Protei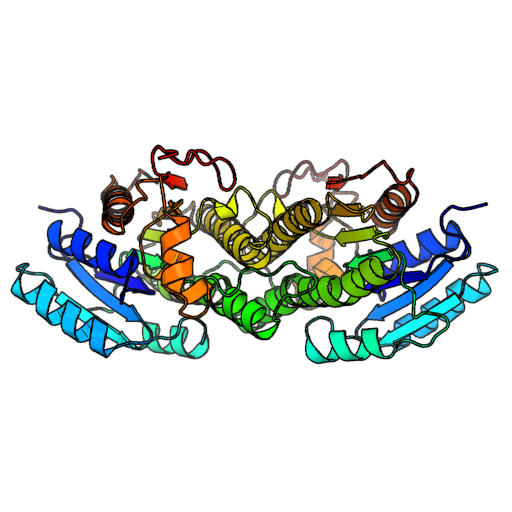n AF-0000000074145881 (afdb_homodimer)

InterPro domains:
  IPR002347 Short-chain dehydrogenase/reductase SDR [PF00106] (7-199)
  IPR002347 Short-chain dehydrogenase/reductase SDR [PR00080] (85-96)
  IPR002347 Short-chain dehydrogenase/reductase SDR [PR00080] (140-148)
  IPR002347 Short-chain dehydrogenase/reductase SDR [PR00080] (160-179)
  IPR002347 Short-chain dehydrogenase/reductase SDR [PR00081] (8-25)
  IPR002347 Short-chain dehydrogenase/reductase SDR [PR00081] (85-96)
  IPR002347 Short-chain dehydrogenase/reductase SDR [PR00081] (134-150)
  IPR002347 Short-chain dehydrogenase/reductase SDR [PR00081] (160-179)
  IPR002347 Short-chain dehydrogenase/reductase SDR [PR00081] (181-198)
  IPR020904 Short-chain dehydrogenase/reductase, conserved site [PS00061] (147-175)
  IPR036291 NAD(P)-binding domain superfamily [SSF51735] (1-237)

Nearest PDB structures (foldseek):
  3rku-assembly1_D  TM=9.886E-01  e=9.525E-34  Saccharomyces cerevisiae
  6ixj-assembly3_G-3  TM=9.482E-01  e=1.830E-26  Klebsiella oxytoca
  5h5x-assembly2_E  TM=9.029E-01  e=6.943E-19  Streptomyces coelicolor A3(2)
  5h5x-assembly3_J  TM=8.872E-01  e=5.693E-18  Streptomyces coelicolor A3(2)
  5h5x-assembly2_H  TM=8.860E-01  e=6.854E-18  Streptomyces coelicolor A3(2)

Radius of gyration: 24.15 Å; Cα contacts (8 Å, |Δi|>4): 1151; chains: 2; bounding box: 69×77×50 Å

Foldseek 3Di:
DFPQELAQEEFEPLLWFLNVLLVQVSLVRYLHEYEYEEQPQVSQVVSQVVSCVVHPNHHYHGDYDQLLPLVRLQVVLVPDDPSRNQHAEYEYDWAAAAWQDAPVPDDVVRLVVRQSRLAVSLVSNCVNNQVSCVVVQQHHEYEYEAALLLVPPDHSCVSNSVSRVNSLVVQVVVCVVSVVGLYAGAYEHEYFEPICRQCVRHPNPVVVSVVVCAQHDWHGSNVRSVVVSVQRRDPSVDHNHYDYDTGPQDDGNPRGDGDDD/DFPQELAQEEFEPLLWFLNVLLVQVSLVRYLHEYEYEEQPQVSVVVSQVVSCVVHPNHHYHGDYDQLLPLVRLQVVLVPDDPSRNQHAEYEYDWAAAAWQDAPVPDDVVRLVVRQSRLAVSLVSNCVNNQVSCVVVQQHHEYEYEAALLLVPPDHSCVSNSVSRVNSLVVQVVVCVVSVVGLYAGAYEHEYFEPICRQCVRHPNPVVVSVVVCAQHDWHGSNNRSVVVSVQRRDPSVDHNHYDYDTGPQDDGNPRGHGDDD

Secondary structure (DSSP, 8-state):
--TTTT-EEEEESTTSHHHHHHHHHHHHH---EEEEEES-HHHHHHHHHHHHHHSTT-EEEEEE--TT-HHHHHHHHHT--HHHHS--EEEE----------GGG--HHHHHHHHIIIIIIHHHHHHHHHHHHHHTTSEEEEEEE--GGGTS--TT-HHHHHHHHHHHHHHHHHHHHTTTSEEEEEEEEE-SB-STHHHHHTTT-HHHHHHTTTTS--B-HHHHHHHHHHHHTS-TT----EEEE--TTBSSSS-B-----/--TTTT-EEEEESTTSHHHHHHHHHHHHH---EEEEEES-HHHHHHHHHHHHHHSTT-EEEEEE--TT-HHHHHHHHHT--HHHHS--EEEE----------GGG--HHHHHHHHIIIIIIHHHHHHHHHHHHHHTTSEEEEEEE--GGGTS--TT-HHHHHHHHHHHHHHHHHHHHTTTSEEEEEEEEE-SB-STHHHHHTTT-HHHHHHTTTTS--B-HHHHHHHHHHHHTS-TT----EEEE--TTBSSSS-B-----

Structure (mmCIF, N/CA/C/O backbone):
data_AF-0000000074145881-model_v1
#
loop_
_entity.id
_entity.type
_entity.pdbx_description
1 polymer 'NADP-dependent L-serine/L-allo-threonine dehydrogenase ydfG'
#
loop_
_atom_site.group_PDB
_atom_site.id
_atom_site.type_symbol
_atom_site.label_atom_id
_atom_site.label_alt_id
_atom_site.label_comp_id
_atom_site.label_asym_id
_atom_site.label_entity_id
_atom_site.label_seq_id
_atom_site.pdbx_PDB_ins_code
_atom_site.Cartn_x
_atom_site.Cartn_y
_atom_site.Cartn_z
_atom_site.occupancy
_atom_site.B_iso_or_equiv
_atom_site.auth_seq_id
_atom_site.auth_comp_id
_atom_site.auth_asym_id
_atom_site.auth_atom_id
_atom_site.pdbx_PDB_model_num
ATOM 1 N N . MET A 1 1 ? 3.705 -31.281 -25.906 1 79.75 1 MET A N 1
ATOM 2 C CA . MET A 1 1 ? 4.082 -31.188 -24.5 1 79.75 1 MET A CA 1
ATOM 3 C C . MET A 1 1 ? 3.846 -29.781 -23.969 1 79.75 1 MET A C 1
ATOM 5 O O . MET A 1 1 ? 4.121 -28.797 -24.656 1 79.75 1 MET A O 1
ATOM 9 N N . SER A 1 2 ? 3.186 -29.719 -22.766 1 90.44 2 SER A N 1
ATOM 10 C CA . SER A 1 2 ? 2.832 -28.422 -22.219 1 90.44 2 SER A CA 1
ATOM 11 C C . SER A 1 2 ? 4.039 -27.734 -21.578 1 90.44 2 SER A C 1
ATOM 13 O O . SER A 1 2 ? 4.934 -28.406 -21.062 1 90.44 2 SER A O 1
ATOM 15 N N . LYS A 1 3 ? 4.051 -26.438 -21.672 1 94 3 LYS A N 1
ATOM 16 C CA . LYS A 1 3 ? 5.109 -25.656 -21.031 1 94 3 LYS A CA 1
ATOM 17 C C . LYS A 1 3 ? 5.059 -25.797 -19.5 1 94 3 LYS A C 1
ATOM 19 O O . LYS A 1 3 ? 6.012 -25.438 -18.812 1 94 3 LYS A O 1
ATOM 24 N N . LEU A 1 4 ? 4.027 -26.406 -19.047 1 97.44 4 LEU A N 1
ATOM 25 C CA . LEU A 1 4 ? 3.842 -26.516 -17.609 1 97.44 4 LEU A CA 1
ATOM 26 C C . LEU A 1 4 ? 4.281 -27.891 -17.109 1 97.44 4 LEU A C 1
ATOM 28 O O . LEU A 1 4 ? 4.344 -28.125 -15.898 1 97.44 4 LEU A O 1
ATOM 32 N N . ASP A 1 5 ? 4.574 -28.812 -18.047 1 97.69 5 ASP A N 1
ATOM 33 C CA . ASP A 1 5 ? 4.98 -30.156 -17.656 1 97.69 5 ASP A CA 1
ATOM 34 C C . ASP A 1 5 ? 6.25 -30.109 -16.797 1 97.69 5 ASP A C 1
ATOM 36 O O . ASP A 1 5 ? 7.25 -29.516 -17.203 1 97.69 5 ASP A O 1
ATOM 40 N N . GLY A 1 6 ? 6.109 -30.656 -15.594 1 97.25 6 GLY A N 1
ATOM 41 C CA . GLY A 1 6 ? 7.262 -30.781 -14.719 1 97.25 6 GLY A CA 1
ATOM 42 C C . GLY A 1 6 ? 7.512 -29.547 -13.883 1 97.25 6 GLY A C 1
ATOM 43 O O . GLY A 1 6 ? 8.359 -29.547 -12.992 1 97.25 6 GLY A O 1
ATOM 44 N N . LYS A 1 7 ? 6.797 -28.484 -14.164 1 98.31 7 LYS A N 1
ATOM 45 C CA . LYS A 1 7 ? 6.988 -27.25 -13.414 1 98.31 7 LYS A CA 1
ATOM 46 C C . LYS A 1 7 ? 6.371 -27.344 -12.023 1 98.31 7 LYS A C 1
ATOM 48 O O . LYS A 1 7 ? 5.328 -27.984 -11.844 1 98.31 7 LYS A O 1
ATOM 53 N N . THR A 1 8 ? 7.035 -26.766 -11.047 1 98.88 8 THR A N 1
ATOM 54 C CA . THR A 1 8 ? 6.484 -26.609 -9.711 1 98.88 8 THR A CA 1
ATOM 55 C C . THR A 1 8 ? 5.871 -25.219 -9.531 1 98.88 8 THR A C 1
ATOM 57 O O . THR A 1 8 ? 6.559 -24.219 -9.672 1 98.88 8 THR A O 1
ATOM 60 N N . ILE A 1 9 ? 4.582 -25.188 -9.234 1 98.94 9 ILE A N 1
ATOM 61 C CA . ILE A 1 9 ? 3.822 -23.938 -9.18 1 98.94 9 ILE A CA 1
ATOM 62 C C . ILE A 1 9 ? 3.193 -23.781 -7.797 1 98.94 9 ILE A C 1
ATOM 64 O O . ILE A 1 9 ? 2.447 -24.641 -7.344 1 98.94 9 ILE A O 1
ATOM 68 N N . LEU A 1 10 ? 3.572 -22.688 -7.094 1 98.94 10 LEU A N 1
ATOM 69 C CA . LEU A 1 10 ? 3.039 -22.375 -5.777 1 98.94 10 LEU A CA 1
ATOM 70 C C . LEU A 1 10 ? 1.928 -21.328 -5.875 1 98.94 10 LEU A C 1
ATOM 72 O O . LEU A 1 10 ? 2.125 -20.266 -6.457 1 98.94 10 LEU A O 1
ATOM 76 N N . ILE A 1 11 ? 0.745 -21.656 -5.344 1 98.94 11 ILE A N 1
ATOM 77 C CA . ILE A 1 11 ? -0.404 -20.766 -5.355 1 98.94 11 ILE A CA 1
ATOM 78 C C . ILE A 1 11 ? -0.832 -20.453 -3.922 1 98.94 11 ILE A C 1
ATOM 80 O O . ILE A 1 11 ? -1.097 -21.359 -3.137 1 98.94 11 ILE A O 1
ATOM 84 N N . THR A 1 12 ? -0.884 -19.203 -3.578 1 98.88 12 THR A N 1
ATOM 85 C CA . THR A 1 12 ? -1.436 -18.812 -2.285 1 98.88 12 THR A CA 1
ATOM 86 C C . THR A 1 12 ? -2.928 -18.516 -2.4 1 98.88 12 THR A C 1
ATOM 88 O O . THR A 1 12 ? -3.398 -18.062 -3.445 1 98.88 12 THR A O 1
ATOM 91 N N . GLY A 1 13 ? -3.645 -18.75 -1.309 1 98.31 13 GLY A N 1
ATOM 92 C CA . GLY A 1 13 ? -5.086 -18.578 -1.362 1 98.31 13 GLY A CA 1
ATOM 93 C C . GLY A 1 13 ? -5.766 -19.516 -2.344 1 98.31 13 GLY A C 1
ATOM 94 O O . GLY A 1 13 ? -6.594 -19.094 -3.15 1 98.31 13 GLY A O 1
ATOM 95 N N . ALA A 1 14 ? -5.406 -20.781 -2.293 1 98.56 14 ALA A N 1
ATOM 96 C CA . ALA A 1 14 ? -5.793 -21.734 -3.34 1 98.56 14 ALA A CA 1
ATOM 97 C C . ALA A 1 14 ? -7.078 -22.469 -2.969 1 98.56 14 ALA A C 1
ATOM 99 O O . ALA A 1 14 ? -7.574 -23.281 -3.74 1 98.56 14 ALA A O 1
ATOM 100 N N . SER A 1 15 ? -7.684 -22.172 -1.838 1 97.31 15 SER A N 1
ATOM 101 C CA . SER A 1 15 ? -8.797 -22.969 -1.33 1 97.31 15 SER A CA 1
ATOM 102 C C . SER A 1 15 ? -10.117 -22.531 -1.941 1 97.31 15 SER A C 1
ATOM 104 O O . SER A 1 15 ? -11.148 -23.172 -1.747 1 97.31 15 SER A O 1
ATOM 106 N N . ALA A 1 16 ? -10.188 -21.406 -2.641 1 95.88 16 ALA A N 1
ATOM 107 C CA . ALA A 1 16 ? -11.438 -20.922 -3.213 1 95.88 16 ALA A CA 1
ATOM 108 C C . ALA A 1 16 ? -11.164 -19.938 -4.348 1 95.88 16 ALA A C 1
ATOM 110 O O . ALA A 1 16 ? -10.008 -19.656 -4.676 1 95.88 16 ALA A O 1
ATOM 111 N N . GLY A 1 17 ? -12.188 -19.625 -5 1 97.38 17 GLY A N 1
ATOM 112 C CA . GLY A 1 17 ? -12.164 -18.5 -5.918 1 97.38 17 GLY A CA 1
ATOM 113 C C . GLY A 1 17 ? -11.133 -18.641 -7.02 1 97.38 17 GLY A C 1
ATOM 114 O O . GLY A 1 17 ? -11.047 -19.703 -7.66 1 97.38 17 GLY A O 1
ATOM 115 N N . ILE A 1 18 ? -10.43 -17.547 -7.277 1 98.56 18 ILE A N 1
ATOM 116 C CA . ILE A 1 18 ? -9.461 -17.453 -8.367 1 98.56 18 ILE A CA 1
ATOM 117 C C . ILE A 1 18 ? -8.336 -18.453 -8.141 1 98.56 18 ILE A C 1
ATOM 119 O O . ILE A 1 18 ? -7.879 -19.109 -9.086 1 98.56 18 ILE A O 1
ATOM 123 N N . GLY A 1 19 ? -7.898 -18.625 -6.867 1 98.75 19 GLY A N 1
ATOM 124 C CA . GLY A 1 19 ? -6.824 -19.547 -6.562 1 98.75 19 GLY A CA 1
ATOM 125 C C . GLY A 1 19 ? -7.16 -20.984 -6.914 1 98.75 19 GLY A C 1
ATOM 126 O O . GLY A 1 19 ? -6.383 -21.672 -7.59 1 98.75 19 GLY A O 1
ATOM 127 N N . LYS A 1 20 ? -8.312 -21.359 -6.477 1 98.69 20 LYS A N 1
ATOM 128 C CA . LYS A 1 20 ? -8.766 -22.719 -6.77 1 98.69 20 LYS A CA 1
ATOM 129 C C . LYS A 1 20 ? -8.938 -22.922 -8.273 1 98.69 20 LYS A C 1
ATOM 131 O O . LYS A 1 20 ? -8.492 -23.938 -8.82 1 98.69 20 LYS A O 1
ATOM 136 N N . ALA A 1 21 ? -9.555 -21.984 -8.938 1 98.75 21 ALA A N 1
ATOM 137 C CA . ALA A 1 21 ? -9.781 -22.078 -10.383 1 98.75 21 ALA A CA 1
ATOM 138 C C . ALA A 1 21 ? -8.461 -22.109 -11.148 1 98.75 21 ALA A C 1
ATOM 140 O O . ALA A 1 21 ? -8.344 -22.828 -12.148 1 98.75 21 ALA A O 1
ATOM 141 N N . THR A 1 22 ? -7.535 -21.344 -10.688 1 98.88 22 THR A N 1
ATOM 142 C CA . THR A 1 22 ? -6.227 -21.312 -11.328 1 98.88 22 THR A CA 1
ATOM 143 C C . THR A 1 22 ? -5.539 -22.672 -11.211 1 98.88 22 THR A C 1
ATOM 145 O O . THR A 1 22 ? -4.961 -23.172 -12.18 1 98.88 22 THR A O 1
ATOM 148 N N . ALA A 1 23 ? -5.605 -23.281 -10.039 1 98.88 23 ALA A N 1
ATOM 149 C CA . ALA A 1 23 ? -5.043 -24.609 -9.844 1 98.88 23 ALA A CA 1
ATOM 150 C C . ALA A 1 23 ? -5.648 -25.609 -10.828 1 98.88 23 ALA A C 1
ATOM 152 O O . ALA A 1 23 ? -4.926 -26.406 -11.438 1 98.88 23 ALA A O 1
ATOM 153 N N . ILE A 1 24 ? -6.902 -25.516 -10.984 1 98.81 24 ILE A N 1
ATOM 154 C CA . ILE A 1 24 ? -7.617 -26.422 -11.875 1 98.81 24 ILE A CA 1
ATOM 155 C C . ILE A 1 24 ? -7.176 -26.172 -13.32 1 98.81 24 ILE A C 1
ATOM 157 O O . ILE A 1 24 ? -6.887 -27.125 -14.055 1 98.81 24 ILE A O 1
ATOM 161 N N . GLU A 1 25 ? -7.094 -24.906 -13.719 1 98.75 25 GLU A N 1
ATOM 162 C CA . GLU A 1 25 ? -6.699 -24.578 -15.086 1 98.75 25 GLU A CA 1
ATOM 163 C C . GLU A 1 25 ? -5.273 -25.047 -15.375 1 98.75 25 GLU A C 1
ATOM 165 O O . GLU A 1 25 ? -4.977 -25.5 -16.484 1 98.75 25 GLU A O 1
ATOM 170 N N . ILE A 1 26 ? -4.402 -24.984 -14.398 1 98.81 26 ILE A N 1
ATOM 171 C CA . ILE A 1 26 ? -3.027 -25.438 -14.562 1 98.81 26 ILE A CA 1
ATOM 172 C C . ILE A 1 26 ? -3.008 -26.969 -14.734 1 98.81 26 ILE A C 1
ATOM 174 O O . ILE A 1 26 ? -2.328 -27.484 -15.617 1 98.81 26 ILE A O 1
ATOM 178 N N . ALA A 1 27 ? -3.773 -27.625 -13.914 1 98.62 27 ALA A N 1
ATOM 179 C CA . ALA A 1 27 ? -3.838 -29.078 -13.977 1 98.62 27 ALA A CA 1
ATOM 180 C C . ALA A 1 27 ? -4.383 -29.562 -15.32 1 98.62 27 ALA A C 1
ATOM 182 O O . ALA A 1 27 ? -3.951 -30.578 -15.844 1 98.62 27 ALA A O 1
ATOM 183 N N . LYS A 1 28 ? -5.316 -28.781 -15.867 1 97.88 28 LYS A N 1
ATOM 184 C CA . LYS A 1 28 ? -5.879 -29.078 -17.172 1 97.88 28 LYS A CA 1
ATOM 185 C C . LYS A 1 28 ? -4.832 -28.922 -18.281 1 97.88 28 LYS A C 1
ATOM 187 O O . LYS A 1 28 ? -4.887 -29.609 -19.297 1 97.88 28 LYS A O 1
ATOM 192 N N . THR A 1 29 ? -3.955 -28.094 -18.062 1 97.5 29 THR A N 1
ATOM 193 C CA . THR A 1 29 ? -3.078 -27.625 -19.125 1 97.5 29 THR A CA 1
ATOM 194 C C . THR A 1 29 ? -1.813 -28.484 -19.188 1 97.5 29 THR A C 1
ATOM 196 O O . THR A 1 29 ? -1.239 -28.656 -20.266 1 97.5 29 THR A O 1
ATOM 199 N N . GLY A 1 30 ? -1.347 -28.984 -18 1 97.38 30 GLY A N 1
ATOM 200 C CA . GLY A 1 30 ? -0.115 -29.766 -18.031 1 97.38 30 GLY A CA 1
ATOM 201 C C . GLY A 1 30 ? 0.125 -30.547 -16.766 1 97.38 30 GLY A C 1
ATOM 202 O O . GLY A 1 30 ? -0.586 -30.375 -15.773 1 97.38 30 GLY A O 1
ATOM 203 N N . LYS A 1 31 ? 1.184 -31.438 -16.844 1 98.12 31 LYS A N 1
ATOM 204 C CA . LYS A 1 31 ? 1.584 -32.281 -15.727 1 98.12 31 LYS A CA 1
ATOM 205 C C . LYS A 1 31 ? 2.467 -31.516 -14.742 1 98.12 31 LYS A C 1
ATOM 207 O O . LYS A 1 31 ? 3.654 -31.812 -14.602 1 98.12 31 LYS A O 1
ATOM 212 N N . ALA A 1 32 ? 1.854 -30.672 -14.031 1 98.31 32 ALA A N 1
ATOM 213 C CA . ALA A 1 32 ? 2.568 -29.797 -13.117 1 98.31 32 ALA A CA 1
ATOM 214 C C . ALA A 1 32 ? 2.561 -30.359 -11.695 1 98.31 32 ALA A C 1
ATOM 216 O O . ALA A 1 32 ? 1.753 -31.234 -11.375 1 98.31 32 ALA A O 1
ATOM 217 N N . LYS A 1 33 ? 3.533 -29.922 -10.914 1 98.81 33 LYS A N 1
ATOM 218 C CA . LYS A 1 33 ? 3.506 -30.047 -9.461 1 98.81 33 LYS A CA 1
ATOM 219 C C . LYS A 1 33 ? 2.943 -28.797 -8.805 1 98.81 33 LYS A C 1
ATOM 221 O O . LYS A 1 33 ? 3.496 -27.703 -8.969 1 98.81 33 LYS A O 1
ATOM 226 N N . LEU A 1 34 ? 1.877 -28.984 -8.086 1 98.94 34 LEU A N 1
ATOM 227 C CA . LEU A 1 34 ? 1.185 -27.844 -7.488 1 98.94 34 LEU A C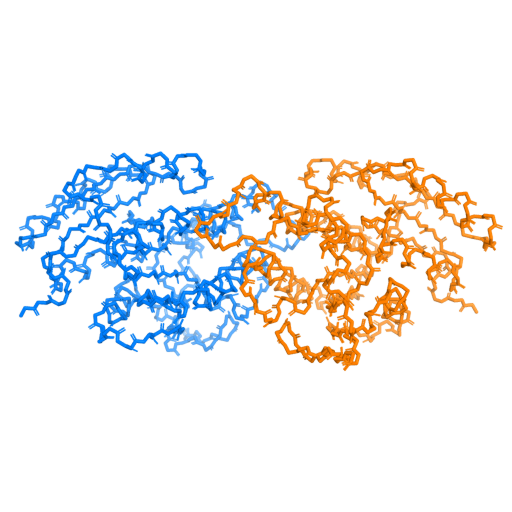A 1
ATOM 228 C C . LEU A 1 34 ? 1.396 -27.812 -5.98 1 98.94 34 LEU A C 1
ATOM 230 O O . LEU A 1 34 ? 1.188 -28.812 -5.297 1 98.94 34 LEU A O 1
ATOM 234 N N . ILE A 1 35 ? 1.934 -26.688 -5.484 1 98.94 35 ILE A N 1
ATOM 235 C CA . ILE A 1 35 ? 1.886 -26.375 -4.059 1 98.94 35 ILE A CA 1
ATOM 236 C C . ILE A 1 35 ? 0.71 -25.453 -3.773 1 98.94 35 ILE A C 1
ATOM 238 O O . ILE A 1 35 ? 0.723 -24.281 -4.172 1 98.94 35 ILE A O 1
ATOM 242 N N . LEU A 1 36 ? -0.319 -26 -3.125 1 98.88 36 LEU A N 1
ATOM 243 C CA . LEU A 1 36 ? -1.518 -25.219 -2.826 1 98.88 36 LEU A CA 1
ATOM 244 C C . LEU A 1 36 ? -1.546 -24.812 -1.359 1 98.88 36 LEU A C 1
ATOM 246 O O . LEU A 1 36 ? -1.493 -25.656 -0.469 1 98.88 36 LEU A O 1
ATOM 250 N N . THR A 1 37 ? -1.603 -23.469 -1.126 1 98.69 37 THR A N 1
ATOM 251 C CA . THR A 1 37 ? -1.579 -23.016 0.258 1 98.69 37 THR A CA 1
ATOM 252 C C . THR A 1 37 ? -2.844 -22.219 0.586 1 98.69 37 THR A C 1
ATOM 254 O O . THR A 1 37 ? -3.393 -21.531 -0.276 1 98.69 37 THR A O 1
ATOM 257 N N . ALA A 1 38 ? -3.301 -22.375 1.725 1 98.06 38 ALA A N 1
ATOM 258 C CA . ALA A 1 38 ? -4.398 -21.625 2.334 1 98.06 38 ALA A CA 1
ATOM 259 C C . ALA A 1 38 ? -4.473 -21.891 3.836 1 98.06 38 ALA A C 1
ATOM 261 O O . ALA A 1 38 ? -3.703 -22.703 4.371 1 98.06 38 ALA A O 1
ATOM 262 N N . ARG A 1 39 ? -5.359 -21.234 4.527 1 93.69 39 ARG A N 1
ATOM 263 C CA . ARG A 1 39 ? -5.594 -21.484 5.949 1 93.69 39 ARG A CA 1
ATOM 264 C C . ARG A 1 39 ? -6.465 -22.719 6.156 1 93.69 39 ARG A C 1
ATOM 266 O O . ARG A 1 39 ? -6.328 -23.422 7.164 1 93.69 39 ARG A O 1
ATOM 273 N N . ARG A 1 40 ? -7.328 -23.031 5.176 1 90.25 40 ARG A N 1
ATOM 274 C CA . ARG A 1 40 ? -8.227 -24.188 5.223 1 90.25 40 ARG A CA 1
ATOM 275 C C . ARG A 1 40 ? -7.613 -25.375 4.496 1 90.25 40 ARG A C 1
ATOM 277 O O . ARG A 1 40 ? -7.957 -25.656 3.342 1 90.25 40 ARG A O 1
ATOM 284 N N . VAL A 1 41 ? -6.863 -26.094 5.289 1 96.25 41 VAL A N 1
ATOM 285 C CA . VAL A 1 41 ? -6.059 -27.109 4.629 1 96.25 41 VAL A CA 1
ATOM 286 C C . VAL A 1 41 ? -6.949 -28.281 4.211 1 96.25 41 VAL A C 1
ATOM 288 O O . VAL A 1 41 ? -6.672 -28.953 3.219 1 96.25 41 VAL A O 1
ATOM 291 N N . ALA A 1 42 ? -8.062 -28.516 4.84 1 97.94 42 ALA A N 1
ATOM 292 C CA . ALA A 1 42 ? -8.969 -29.609 4.508 1 97.94 42 ALA A CA 1
ATOM 293 C C . ALA A 1 42 ? -9.516 -29.453 3.092 1 97.94 42 ALA A C 1
ATOM 295 O O . ALA A 1 42 ? -9.641 -30.438 2.357 1 97.94 42 ALA A O 1
ATOM 296 N N . VAL A 1 43 ? -9.812 -28.234 2.75 1 97.75 43 VAL A N 1
ATOM 297 C CA . VAL A 1 43 ? -10.32 -27.953 1.412 1 97.75 43 VAL A CA 1
ATOM 298 C C . VAL A 1 43 ? -9.242 -28.234 0.376 1 97.75 43 VAL A C 1
ATOM 300 O O . VAL A 1 43 ? -9.531 -28.734 -0.717 1 97.75 43 VAL A O 1
ATOM 303 N N . LEU A 1 44 ? -8.016 -28 0.699 1 98.69 44 LEU A N 1
ATOM 304 C CA . LEU A 1 44 ? -6.898 -28.234 -0.206 1 98.69 44 LEU A CA 1
ATOM 305 C C . LEU A 1 44 ? -6.68 -29.734 -0.414 1 98.69 44 LEU A C 1
ATOM 307 O O . LEU A 1 44 ? -6.324 -30.172 -1.514 1 98.69 44 LEU A O 1
ATOM 311 N N . GLU A 1 45 ? -6.859 -30.469 0.634 1 98.69 45 GLU A N 1
ATOM 312 C CA . GLU A 1 45 ? -6.73 -31.922 0.529 1 98.69 45 GLU A CA 1
ATOM 313 C C . GLU A 1 45 ? -7.785 -32.5 -0.409 1 98.69 45 GLU A C 1
ATOM 315 O O . GLU A 1 45 ? -7.492 -33.406 -1.191 1 98.69 45 GLU A O 1
ATOM 320 N N . GLU A 1 46 ? -8.961 -31.984 -0.294 1 98.69 46 GLU A N 1
ATOM 321 C CA . GLU A 1 46 ? -10.016 -32.406 -1.213 1 98.69 46 GLU A CA 1
ATOM 322 C C . GLU A 1 46 ? -9.656 -32.062 -2.656 1 98.69 46 GLU A C 1
ATOM 324 O O . GLU A 1 46 ? -9.875 -32.875 -3.564 1 98.69 46 GLU A O 1
ATOM 329 N N . LEU A 1 47 ? -9.172 -30.875 -2.846 1 98.62 47 LEU A N 1
ATOM 330 C CA . LEU A 1 47 ? -8.766 -30.453 -4.176 1 98.62 47 LEU A CA 1
ATOM 331 C C . LEU A 1 47 ? -7.629 -31.312 -4.711 1 98.62 47 LEU A C 1
ATOM 333 O O . LEU A 1 47 ? -7.598 -31.641 -5.898 1 98.62 47 LEU A O 1
ATOM 337 N N . LYS A 1 48 ? -6.695 -31.672 -3.857 1 98.75 48 LYS A N 1
ATOM 338 C CA . LYS A 1 48 ? -5.629 -32.594 -4.223 1 98.75 48 LYS A CA 1
ATOM 339 C C . LYS A 1 48 ? -6.195 -33.906 -4.77 1 98.75 48 LYS A C 1
ATOM 341 O O . LYS A 1 48 ? -5.824 -34.344 -5.863 1 98.75 48 LYS A O 1
ATOM 346 N N . ALA A 1 49 ? -7.047 -34.469 -4.02 1 98.69 49 ALA A N 1
ATOM 347 C CA . ALA A 1 49 ? -7.645 -35.719 -4.43 1 98.69 49 ALA A CA 1
ATOM 348 C C . ALA A 1 49 ? -8.336 -35.594 -5.781 1 98.69 49 ALA A C 1
ATOM 350 O O . ALA A 1 49 ? -8.188 -36.469 -6.648 1 98.69 49 ALA A O 1
ATOM 351 N N . GLU A 1 50 ? -9 -34.531 -5.93 1 98.56 50 GLU A N 1
ATOM 352 C CA . GLU A 1 50 ? -9.711 -34.281 -7.18 1 98.56 50 GLU A CA 1
ATOM 353 C C . GLU A 1 50 ? -8.75 -34.125 -8.352 1 98.56 50 GLU A C 1
ATOM 355 O O . GLU A 1 50 ? -8.898 -34.812 -9.375 1 98.56 50 GLU A O 1
ATOM 360 N N . LEU A 1 51 ? -7.762 -33.281 -8.25 1 98.75 51 LEU A N 1
ATOM 361 C CA . LEU A 1 51 ? -6.848 -32.969 -9.344 1 98.75 51 LEU A CA 1
ATOM 362 C C . LEU A 1 51 ? -5.988 -34.188 -9.711 1 98.75 51 LEU A C 1
ATOM 364 O O . LEU A 1 51 ? -5.797 -34.469 -10.891 1 98.75 51 LEU A O 1
ATOM 368 N N . GLU A 1 52 ? -5.516 -34.906 -8.703 1 98.56 52 GLU A N 1
ATOM 369 C CA . GLU A 1 52 ? -4.637 -36.031 -8.969 1 98.56 52 GLU A CA 1
ATOM 370 C C . GLU A 1 52 ? -5.41 -37.219 -9.578 1 98.56 52 GLU A C 1
ATOM 372 O O . GLU A 1 52 ? -4.852 -38 -10.336 1 98.56 52 GLU A O 1
ATOM 377 N N . SER A 1 53 ? -6.672 -37.344 -9.25 1 98.44 53 SER A N 1
ATOM 378 C CA . SER A 1 53 ? -7.5 -38.375 -9.836 1 98.44 53 SER A CA 1
ATOM 379 C C . SER A 1 53 ? -7.891 -38.031 -11.273 1 98.44 53 SER A C 1
ATOM 381 O O . SER A 1 53 ? -7.93 -38.906 -12.133 1 98.44 53 SER A O 1
ATOM 383 N N . LYS A 1 54 ? -8.125 -36.844 -11.523 1 98.25 54 LYS A N 1
ATOM 384 C CA . LYS A 1 54 ? -8.688 -36.406 -12.797 1 98.25 54 LYS A CA 1
ATOM 385 C C . LYS A 1 54 ? -7.594 -36.188 -13.844 1 98.25 54 LYS A C 1
ATOM 387 O O . LYS A 1 54 ? -7.82 -36.406 -15.039 1 98.25 54 LYS A O 1
ATOM 392 N N . TYR A 1 55 ? -6.473 -35.75 -13.398 1 97.88 55 TYR A N 1
ATOM 393 C CA . TYR A 1 55 ? -5.43 -35.344 -14.344 1 97.88 55 TYR A CA 1
ATOM 394 C C . TYR A 1 55 ? -4.152 -36.156 -14.102 1 97.88 55 TYR A C 1
ATOM 396 O O . TYR A 1 55 ? -3.428 -35.875 -13.133 1 97.88 55 TYR A O 1
ATOM 404 N N . GLU A 1 56 ? -3.801 -36.969 -15.055 1 96.38 56 GLU A N 1
ATOM 405 C CA . GLU A 1 56 ? -2.629 -37.812 -14.93 1 96.38 56 GLU A CA 1
ATOM 406 C C . GLU A 1 56 ? -1.341 -37 -14.906 1 96.38 56 GLU A C 1
ATOM 408 O O . GLU A 1 56 ? -1.162 -36.094 -15.719 1 96.38 56 GLU A O 1
ATOM 413 N N . GLY A 1 57 ? -0.526 -37.312 -14 1 97.31 57 GLY A N 1
ATOM 414 C CA . GLY A 1 57 ? 0.788 -36.688 -13.953 1 97.31 57 GLY A CA 1
ATOM 415 C C . GLY A 1 57 ? 0.835 -35.469 -13.062 1 97.31 57 GLY A C 1
ATOM 416 O O . GLY A 1 57 ? 1.916 -34.969 -12.727 1 97.31 57 GLY A O 1
ATOM 417 N N . VAL A 1 58 ? -0.309 -34.969 -12.656 1 98.44 58 VAL A N 1
ATOM 418 C CA . VAL A 1 58 ? -0.374 -33.812 -11.75 1 98.44 58 VAL A CA 1
ATOM 419 C C . VAL A 1 58 ? -0.09 -34.281 -10.32 1 98.44 58 VAL A C 1
ATOM 421 O O . VAL A 1 58 ? -0.568 -35.344 -9.898 1 98.44 58 VAL A O 1
ATOM 424 N N . LYS A 1 59 ? 0.78 -33.594 -9.609 1 98.69 59 LYS A N 1
ATOM 425 C CA . LYS A 1 59 ? 1.057 -33.812 -8.188 1 98.69 59 LYS A CA 1
ATOM 426 C C . LYS A 1 59 ? 0.704 -32.562 -7.371 1 98.69 59 LYS A C 1
ATOM 428 O O . LYS A 1 59 ? 0.944 -31.438 -7.812 1 98.69 59 LYS A O 1
ATOM 433 N N . VAL A 1 60 ? 0.1 -32.812 -6.23 1 98.88 60 VAL A N 1
ATOM 434 C CA . VAL A 1 60 ? -0.355 -31.672 -5.438 1 98.88 60 VAL A CA 1
ATOM 435 C C . VAL A 1 60 ? 0.152 -31.797 -4.004 1 98.88 60 VAL A C 1
ATOM 437 O O . VAL A 1 60 ? 0.08 -32.875 -3.41 1 98.88 60 VAL A O 1
ATOM 440 N N . LEU A 1 61 ? 0.742 -30.75 -3.471 1 98.88 61 LEU A N 1
ATOM 441 C CA . LEU A 1 61 ? 1.118 -30.609 -2.066 1 98.88 61 LEU A CA 1
ATOM 442 C C . LEU A 1 61 ? 0.265 -29.547 -1.376 1 98.88 61 LEU A C 1
ATOM 444 O O . LEU A 1 61 ? 0.471 -28.359 -1.579 1 98.88 61 LEU A O 1
ATOM 448 N N . PRO A 1 62 ? -0.771 -30 -0.622 1 98.69 62 PRO A N 1
ATOM 449 C CA . PRO A 1 62 ? -1.516 -29.047 0.199 1 98.69 62 PRO A CA 1
ATOM 450 C C . PRO A 1 62 ? -0.733 -28.594 1.428 1 98.69 62 PRO A C 1
ATOM 452 O O . PRO A 1 62 ? -0.151 -29.422 2.135 1 98.69 62 PRO A O 1
ATOM 455 N N . LEU A 1 63 ? -0.683 -27.25 1.684 1 98.31 63 LEU A N 1
ATOM 456 C CA . LEU A 1 63 ? 0.036 -26.703 2.824 1 98.31 63 LEU A CA 1
ATOM 457 C C . LEU A 1 63 ? -0.812 -25.656 3.545 1 98.31 63 LEU A C 1
ATOM 459 O O . LEU A 1 63 ? -1.369 -24.766 2.91 1 98.31 63 LEU A O 1
ATOM 463 N N . LYS A 1 64 ? -0.97 -25.859 4.836 1 98.12 64 LYS A N 1
ATOM 464 C CA . LYS A 1 64 ? -1.571 -24.812 5.641 1 98.12 64 LYS A CA 1
ATOM 465 C C . LYS A 1 64 ? -0.627 -23.609 5.777 1 98.12 64 LYS A C 1
ATOM 467 O O . LYS A 1 64 ? 0.517 -23.766 6.211 1 98.12 64 LYS A O 1
ATOM 472 N N . LEU A 1 65 ? -1.086 -22.453 5.363 1 98.25 65 LEU A N 1
ATOM 473 C CA . LEU A 1 65 ? -0.23 -21.266 5.449 1 98.25 65 LEU A CA 1
ATOM 474 C C . LEU A 1 65 ? -1.065 -20 5.574 1 98.25 65 LEU A C 1
ATOM 476 O O . LEU A 1 65 ? -2.008 -19.797 4.809 1 98.25 65 LEU A O 1
ATOM 480 N N . ASP A 1 66 ? -0.817 -19.266 6.562 1 98.25 66 ASP A N 1
ATOM 481 C CA . ASP A 1 66 ? -1.265 -17.891 6.676 1 98.25 66 ASP A CA 1
ATOM 482 C C . ASP A 1 66 ? -0.184 -16.922 6.203 1 98.25 66 ASP A C 1
ATOM 484 O O . ASP A 1 66 ? 0.793 -16.672 6.914 1 98.25 66 ASP A O 1
ATOM 488 N N . VAL A 1 67 ? -0.427 -16.312 5.023 1 98.25 67 VAL A N 1
ATOM 489 C CA . VAL A 1 67 ? 0.63 -15.516 4.402 1 98.25 67 VAL A CA 1
ATOM 490 C C . VAL A 1 67 ? 0.924 -14.289 5.25 1 98.25 67 VAL A C 1
ATOM 492 O O . VAL A 1 67 ? 1.967 -13.648 5.09 1 98.25 67 VAL A O 1
ATOM 495 N N . SER A 1 68 ? -0.057 -13.875 6.105 1 97.38 68 SER A N 1
ATOM 496 C CA . SER A 1 68 ? 0.172 -12.711 6.949 1 97.38 68 SER A CA 1
ATOM 497 C C . SER A 1 68 ? 1.174 -13.016 8.055 1 97.38 68 SER A C 1
ATOM 499 O O . SER A 1 68 ? 1.672 -12.102 8.719 1 97.38 68 SER A O 1
ATOM 501 N N . ASN A 1 69 ? 1.424 -14.258 8.305 1 98.12 69 ASN A N 1
ATOM 502 C CA . ASN A 1 69 ? 2.449 -14.68 9.258 1 98.12 69 ASN A CA 1
ATOM 503 C C . ASN A 1 69 ? 3.814 -14.812 8.586 1 98.12 69 ASN A C 1
ATOM 505 O O . ASN A 1 69 ? 4.184 -15.891 8.125 1 98.12 69 ASN A O 1
ATOM 509 N N . VAL A 1 70 ? 4.582 -13.789 8.656 1 97.81 70 VAL A N 1
ATOM 510 C CA . VAL A 1 70 ? 5.824 -13.633 7.906 1 97.81 70 VAL A CA 1
ATOM 511 C C . VAL A 1 70 ? 6.801 -14.742 8.289 1 97.81 70 VAL A C 1
ATOM 513 O O . VAL A 1 70 ? 7.48 -15.305 7.43 1 97.81 70 VAL A O 1
ATOM 516 N N . LYS A 1 71 ? 6.918 -15.031 9.555 1 97.19 71 LYS A N 1
ATOM 517 C CA . LYS A 1 71 ? 7.812 -16.094 10.008 1 97.19 71 LYS A CA 1
ATOM 518 C C . LYS A 1 71 ? 7.383 -17.453 9.461 1 97.19 71 LYS A C 1
ATOM 520 O O . LYS A 1 71 ? 8.227 -18.25 9.055 1 97.19 71 LYS A O 1
ATOM 525 N N . GLU A 1 72 ? 6.098 -17.672 9.453 1 97.69 72 GLU A N 1
ATOM 526 C CA . GLU A 1 72 ? 5.559 -18.906 8.914 1 97.69 72 GLU A CA 1
ATOM 527 C C . GLU A 1 72 ? 5.875 -19.047 7.426 1 97.69 72 GLU A C 1
ATOM 529 O O . GLU A 1 72 ? 6.191 -20.141 6.949 1 97.69 72 GLU A O 1
ATOM 534 N N . VAL A 1 73 ? 5.797 -17.969 6.676 1 98.44 73 VAL A N 1
ATOM 535 C CA . VAL A 1 73 ? 6.086 -17.969 5.246 1 98.44 73 VAL A CA 1
ATOM 536 C C . VAL A 1 73 ? 7.523 -18.438 5.012 1 98.44 73 VAL A C 1
ATOM 538 O O . VAL A 1 73 ? 7.766 -19.359 4.227 1 98.44 73 VAL A O 1
ATOM 541 N N . GLU A 1 74 ? 8.445 -17.812 5.742 1 96.69 74 GLU A N 1
ATOM 542 C CA . GLU A 1 74 ? 9.859 -18.125 5.566 1 96.69 74 GLU A CA 1
ATOM 543 C C . GLU A 1 74 ? 10.156 -19.578 5.895 1 96.69 74 GLU A C 1
ATOM 545 O O . GLU A 1 74 ? 10.828 -20.266 5.129 1 96.69 74 GLU A O 1
ATOM 550 N N . SER A 1 75 ? 9.648 -20.047 7.012 1 97.5 75 SER A N 1
ATOM 551 C CA . SER A 1 75 ? 9.93 -21.422 7.445 1 97.5 75 SER A CA 1
ATOM 552 C C . SER A 1 75 ? 9.266 -22.438 6.527 1 97.5 75 SER A C 1
ATOM 554 O O . SER A 1 75 ? 9.836 -23.484 6.246 1 97.5 75 SER A O 1
ATOM 556 N N . THR A 1 76 ? 8.039 -22.125 6.07 1 97.88 76 THR A N 1
ATOM 557 C CA . THR A 1 76 ? 7.305 -23.031 5.191 1 97.88 76 THR A CA 1
ATOM 558 C C . THR A 1 76 ? 8.039 -23.203 3.867 1 97.88 76 THR A C 1
ATOM 560 O O . THR A 1 76 ? 8.234 -24.344 3.408 1 97.88 76 THR A O 1
ATOM 563 N N . ILE A 1 77 ? 8.508 -22.141 3.258 1 98.25 77 ILE A N 1
ATOM 564 C CA . ILE A 1 77 ? 9.188 -22.203 1.968 1 98.25 77 ILE A CA 1
ATOM 565 C C . ILE A 1 77 ? 10.531 -22.891 2.127 1 98.25 77 ILE A C 1
ATOM 567 O O . ILE A 1 77 ? 10.93 -23.703 1.278 1 98.25 77 ILE A O 1
ATOM 571 N N . ALA A 1 78 ? 11.195 -22.703 3.256 1 96.56 78 ALA A N 1
ATOM 572 C CA . ALA A 1 78 ? 12.516 -23.281 3.506 1 96.56 78 ALA A CA 1
ATOM 573 C C . ALA A 1 78 ? 12.414 -24.781 3.764 1 96.56 78 ALA A C 1
ATOM 575 O O . ALA A 1 78 ? 13.391 -25.516 3.596 1 96.56 78 ALA A O 1
ATOM 576 N N . SER A 1 79 ? 11.227 -25.234 4.133 1 97.31 79 SER A N 1
ATOM 577 C CA . SER A 1 79 ? 11.109 -26.625 4.57 1 97.31 79 SER A CA 1
ATOM 578 C C . SER A 1 79 ? 10.312 -27.453 3.57 1 97.31 79 SER A C 1
ATOM 580 O O . SER A 1 79 ? 9.805 -28.516 3.906 1 97.31 79 SER A O 1
ATOM 582 N N . LEU A 1 80 ? 10.148 -27 2.398 1 98.31 80 LEU A N 1
ATOM 583 C CA . LEU A 1 80 ? 9.422 -27.75 1.386 1 98.31 80 LEU A CA 1
ATOM 584 C C . LEU A 1 80 ? 10.094 -29.094 1.115 1 98.31 80 LEU A C 1
ATOM 586 O O . LEU A 1 80 ? 11.328 -29.172 1.086 1 98.31 80 LEU A O 1
ATOM 590 N N . PRO A 1 81 ? 9.32 -30.156 0.877 1 98 81 PRO A N 1
ATOM 591 C CA . PRO A 1 81 ? 9.922 -31.422 0.454 1 98 81 PRO A CA 1
ATOM 592 C C . PRO A 1 81 ? 10.742 -31.297 -0.831 1 98 81 PRO A C 1
ATOM 594 O O . PRO A 1 81 ? 10.391 -30.484 -1.702 1 98 81 PRO A O 1
ATOM 597 N N . GLU A 1 82 ? 11.695 -32.094 -0.953 1 97.88 82 GLU A N 1
ATOM 598 C CA . GLU A 1 82 ? 12.633 -32.031 -2.068 1 97.88 82 GLU A CA 1
ATOM 599 C C . GLU A 1 82 ? 11.898 -32.031 -3.406 1 97.88 82 GLU A C 1
ATOM 601 O O . GLU A 1 82 ? 12.242 -31.25 -4.301 1 97.88 82 GLU A O 1
ATOM 606 N N . GLU A 1 83 ? 10.922 -32.844 -3.5 1 97.56 83 GLU A N 1
ATOM 607 C CA . GLU A 1 83 ? 10.172 -33 -4.742 1 97.56 83 GLU A CA 1
ATOM 608 C C . GLU A 1 83 ? 9.539 -31.672 -5.164 1 97.56 83 GLU A C 1
ATOM 610 O O . GLU A 1 83 ? 9.297 -31.438 -6.352 1 97.56 83 GLU A O 1
ATOM 615 N N . PHE A 1 84 ? 9.266 -30.797 -4.234 1 98.44 84 PHE A N 1
ATOM 616 C CA . PHE A 1 84 ? 8.531 -29.578 -4.492 1 98.44 84 PHE A CA 1
ATOM 617 C C . PHE A 1 84 ? 9.406 -28.359 -4.227 1 98.44 84 PHE A C 1
ATOM 619 O O . PHE A 1 84 ? 8.938 -27.219 -4.305 1 98.44 84 PHE A O 1
ATOM 626 N N . ALA A 1 85 ? 10.664 -28.5 -3.949 1 97.81 85 ALA A N 1
ATOM 627 C CA . ALA A 1 85 ? 11.516 -27.453 -3.396 1 97.81 85 ALA A CA 1
ATOM 628 C C . ALA A 1 85 ? 11.922 -26.453 -4.473 1 97.81 85 ALA A C 1
ATOM 630 O O . ALA A 1 85 ? 12.156 -25.266 -4.184 1 97.81 85 ALA A O 1
ATOM 631 N N . ASN A 1 86 ? 12.039 -26.906 -5.719 1 97.75 86 ASN A N 1
ATOM 632 C CA . ASN A 1 86 ? 12.453 -26.016 -6.805 1 97.75 86 ASN A CA 1
ATOM 633 C C . ASN A 1 86 ? 11.25 -25.375 -7.484 1 97.75 86 ASN A C 1
ATOM 635 O O . ASN A 1 86 ? 10.828 -25.797 -8.562 1 97.75 86 ASN A O 1
ATOM 639 N N . ILE A 1 87 ? 10.797 -24.297 -6.93 1 98.81 87 ILE A N 1
ATOM 640 C CA . ILE A 1 87 ? 9.617 -23.594 -7.418 1 98.81 87 ILE A CA 1
ATOM 641 C C . ILE A 1 87 ? 9.953 -22.875 -8.727 1 98.81 87 ILE A C 1
ATOM 643 O O . ILE A 1 87 ? 10.984 -22.203 -8.82 1 98.81 87 ILE A O 1
ATOM 647 N N . ASP A 1 88 ? 9.07 -23.031 -9.68 1 98.75 88 ASP A N 1
ATOM 648 C CA . ASP A 1 88 ? 9.234 -22.359 -10.969 1 98.75 88 ASP A CA 1
ATOM 649 C C . ASP A 1 88 ? 8.32 -21.141 -11.078 1 98.75 88 ASP A C 1
ATOM 651 O O . ASP A 1 88 ? 8.641 -20.188 -11.789 1 98.75 88 ASP A O 1
ATOM 655 N N . VAL A 1 89 ? 7.156 -21.219 -10.469 1 98.88 89 VAL A N 1
ATOM 656 C CA . VAL A 1 89 ? 6.148 -20.172 -10.586 1 98.88 89 VAL A CA 1
ATOM 657 C C . VAL A 1 89 ? 5.535 -19.891 -9.211 1 98.88 89 VAL A C 1
ATOM 659 O O . VAL A 1 89 ? 5.148 -20.812 -8.5 1 98.88 89 VAL A O 1
ATOM 662 N N . LEU A 1 90 ? 5.527 -18.641 -8.828 1 98.94 90 LEU A N 1
ATOM 663 C CA . LEU A 1 90 ? 4.793 -18.172 -7.664 1 98.94 90 LEU A CA 1
ATOM 664 C C . LEU A 1 90 ? 3.564 -17.375 -8.086 1 98.94 90 LEU A C 1
ATOM 666 O O . LEU A 1 90 ? 3.678 -16.391 -8.828 1 98.94 90 LEU A O 1
ATOM 670 N N . ILE A 1 91 ? 2.406 -17.828 -7.66 1 98.94 91 ILE A N 1
ATOM 671 C CA . ILE A 1 91 ? 1.165 -17.078 -7.863 1 98.94 91 ILE A CA 1
ATOM 672 C C . ILE A 1 91 ? 0.655 -16.562 -6.523 1 98.94 91 ILE A C 1
ATOM 674 O O . ILE A 1 91 ? 0.052 -17.297 -5.746 1 98.94 91 ILE A O 1
ATOM 678 N N . ASN A 1 92 ? 0.949 -15.297 -6.301 1 98.94 92 ASN A N 1
ATOM 679 C CA . ASN A 1 92 ? 0.404 -14.586 -5.148 1 98.94 92 ASN A CA 1
ATOM 680 C C . ASN A 1 92 ? -1.057 -14.203 -5.367 1 98.94 92 ASN A C 1
ATOM 682 O O . ASN A 1 92 ? -1.348 -13.148 -5.93 1 98.94 92 ASN A O 1
ATOM 686 N N . ASN A 1 93 ? -1.92 -15.031 -4.812 1 98.81 93 ASN A N 1
ATOM 687 C CA . ASN A 1 93 ? -3.354 -14.844 -5 1 98.81 93 ASN A CA 1
ATOM 688 C C . ASN A 1 93 ? -4.066 -14.578 -3.678 1 98.81 93 ASN A C 1
ATOM 690 O O . ASN A 1 93 ? -5.16 -14.008 -3.66 1 98.81 93 ASN A O 1
ATOM 694 N N . ALA A 1 94 ? -3.393 -15.031 -2.59 1 98.44 94 ALA A N 1
ATOM 695 C CA . ALA A 1 94 ? -4.004 -14.789 -1.284 1 98.44 94 ALA A CA 1
ATOM 696 C C . ALA A 1 94 ? -4.273 -13.305 -1.068 1 98.44 94 ALA A C 1
ATOM 698 O O . ALA A 1 94 ? -3.408 -12.469 -1.332 1 98.44 94 ALA A O 1
ATOM 699 N N . GLY A 1 95 ? -5.402 -12.969 -0.644 1 97.06 95 GLY A N 1
ATOM 700 C CA . GLY A 1 95 ? -5.863 -11.617 -0.364 1 97.06 95 GLY A CA 1
ATOM 701 C C . GLY A 1 95 ? -7.34 -11.547 -0.023 1 97.06 95 GLY A C 1
ATOM 702 O O . GLY A 1 95 ? -8.078 -12.516 -0.225 1 97.06 95 GLY A O 1
ATOM 703 N N . LEU A 1 96 ? -7.707 -10.43 0.538 1 97.25 96 LEU A N 1
ATOM 704 C CA . LEU A 1 96 ? -9.109 -10.281 0.903 1 97.25 96 LEU A CA 1
ATOM 705 C C . LEU A 1 96 ? -9.477 -8.812 1.085 1 97.25 96 LEU A C 1
ATOM 707 O O . LEU A 1 96 ? -8.602 -7.949 1.103 1 97.25 96 LEU A O 1
ATOM 711 N N . ALA A 1 97 ? -10.711 -8.539 1.049 1 98.12 97 ALA A N 1
ATOM 712 C CA . ALA A 1 97 ? -11.297 -7.285 1.5 1 98.12 97 ALA A CA 1
ATOM 713 C C . ALA A 1 97 ? -12.195 -7.504 2.719 1 98.12 97 ALA A C 1
ATOM 715 O O . ALA A 1 97 ? -12.844 -8.539 2.838 1 98.12 97 ALA A O 1
ATOM 716 N N . LEU A 1 98 ? -12.141 -6.586 3.625 1 98.12 98 LEU A N 1
ATOM 717 C CA . LEU A 1 98 ? -12.977 -6.648 4.816 1 98.12 98 LEU A CA 1
ATOM 718 C C . LEU A 1 98 ? -13.695 -5.324 5.047 1 98.12 98 LEU A C 1
ATOM 720 O O . LEU A 1 98 ? -13.055 -4.285 5.223 1 98.12 98 LEU A O 1
ATOM 724 N N . GLY A 1 99 ? -15.031 -5.398 5.012 1 96.56 99 GLY A N 1
ATOM 725 C CA . GLY A 1 99 ? -15.852 -4.23 5.301 1 96.56 99 GLY A CA 1
ATOM 726 C C . GLY A 1 99 ? -16.125 -3.373 4.078 1 96.56 99 GLY A C 1
ATOM 727 O O . GLY A 1 99 ? -15.43 -3.49 3.066 1 96.56 99 GLY A O 1
ATOM 728 N N . ILE A 1 100 ? -17.125 -2.537 4.176 1 96.69 100 ILE A N 1
ATOM 729 C CA . ILE A 1 100 ? -17.5 -1.564 3.152 1 96.69 100 ILE A CA 1
ATOM 730 C C . ILE A 1 100 ? -17.766 -0.208 3.803 1 96.69 100 ILE A C 1
ATOM 732 O O . ILE A 1 100 ? -18.75 0.457 3.486 1 96.69 100 ILE A O 1
ATOM 736 N N . ASN A 1 101 ? -16.922 0.166 4.684 1 96.56 101 ASN A N 1
ATOM 737 C CA . ASN A 1 101 ? -17.125 1.367 5.488 1 96.56 101 ASN A CA 1
ATOM 738 C C . ASN A 1 101 ? -16.438 2.578 4.867 1 96.56 101 ASN A C 1
ATOM 740 O O . ASN A 1 101 ? -15.391 2.445 4.234 1 96.56 101 ASN A O 1
ATOM 744 N N . PHE A 1 102 ? -17.078 3.785 5.07 1 97.25 102 PHE A N 1
ATOM 745 C CA . PHE A 1 102 ? -16.359 5.031 4.855 1 97.25 102 PHE A CA 1
ATOM 746 C C . PHE A 1 102 ? -15.164 5.133 5.801 1 97.25 102 PHE A C 1
ATOM 748 O O . PHE A 1 102 ? -15.125 4.465 6.84 1 97.25 102 PHE A O 1
ATOM 755 N N . VAL A 1 103 ? -14.211 6.02 5.473 1 97.62 103 VAL A N 1
ATOM 756 C CA . VAL A 1 103 ? -12.961 6.152 6.223 1 97.62 103 VAL A CA 1
ATOM 757 C C . VAL A 1 103 ? -13.273 6.473 7.684 1 97.62 103 VAL A C 1
ATOM 759 O O . VAL A 1 103 ? -12.641 5.926 8.594 1 97.62 103 VAL A O 1
ATOM 762 N N . ARG A 1 104 ? -14.266 7.293 7.934 1 96.12 104 ARG A N 1
ATOM 763 C CA . ARG A 1 104 ? -14.594 7.719 9.289 1 96.12 104 ARG A CA 1
ATOM 764 C C . ARG A 1 104 ? -15.078 6.539 10.125 1 96.12 104 ARG A C 1
ATOM 766 O O . ARG A 1 104 ? -15.062 6.594 11.359 1 96.12 104 ARG A O 1
ATOM 773 N N . ASP A 1 105 ? -15.492 5.41 9.492 1 97.62 105 ASP A N 1
ATOM 774 C CA . ASP A 1 105 ? -16.094 4.277 10.188 1 97.62 105 ASP A CA 1
ATOM 775 C C . ASP A 1 105 ? -15.258 3.016 10.023 1 97.62 105 ASP A C 1
ATOM 777 O O . ASP A 1 105 ? -15.711 1.911 10.32 1 97.62 105 ASP A O 1
ATOM 781 N N . LEU A 1 106 ? -14.07 3.166 9.57 1 98 106 LEU A N 1
ATOM 782 C CA . LEU A 1 106 ? -13.203 2.02 9.328 1 98 106 LEU A CA 1
ATOM 783 C C . LEU A 1 106 ? -12.977 1.231 10.617 1 98 106 LEU A C 1
ATOM 785 O O . LEU A 1 106 ? -12.867 1.815 11.695 1 98 106 LEU A O 1
ATOM 789 N N . ASP A 1 107 ? -12.984 -0.066 10.555 1 98.19 107 ASP A N 1
ATOM 790 C CA . ASP A 1 107 ? -12.445 -0.944 11.594 1 98.19 107 ASP A CA 1
ATOM 791 C C . ASP A 1 107 ? -10.945 -1.143 11.422 1 98.19 107 ASP A C 1
ATOM 793 O O . ASP A 1 107 ? -10.5 -1.77 10.453 1 98.19 107 ASP A O 1
ATOM 797 N N . MET A 1 108 ? -10.148 -0.675 12.391 1 98.19 108 MET A N 1
ATOM 798 C CA . MET A 1 108 ? -8.703 -0.672 12.227 1 98.19 108 MET A CA 1
ATOM 799 C C . MET A 1 108 ? -8.141 -2.09 12.297 1 98.19 108 MET A C 1
ATOM 801 O O . MET A 1 108 ? -7.105 -2.383 11.695 1 98.19 108 MET A O 1
ATOM 805 N N . GLN A 1 109 ? -8.734 -2.91 13.062 1 98.12 109 GLN A N 1
ATOM 806 C CA . GLN A 1 109 ? -8.289 -4.301 13.055 1 98.12 109 GLN A CA 1
ATOM 807 C C . GLN A 1 109 ? -8.453 -4.918 11.672 1 98.12 109 GLN A C 1
ATOM 809 O O . GLN A 1 109 ? -7.57 -5.629 11.188 1 98.12 109 GLN A O 1
ATOM 814 N N . GLU A 1 110 ? -9.602 -4.691 11.023 1 98.31 110 GLU A N 1
ATOM 815 C CA . GLU A 1 110 ? -9.812 -5.156 9.664 1 98.31 110 GLU A CA 1
ATOM 816 C C . GLU A 1 110 ? -8.828 -4.512 8.695 1 98.31 110 GLU A C 1
ATOM 818 O O . GLU A 1 110 ? -8.32 -5.168 7.781 1 98.31 110 GLU A O 1
ATOM 823 N N . THR A 1 111 ? -8.617 -3.254 8.938 1 98.62 111 THR A N 1
ATOM 824 C CA . THR A 1 111 ? -7.645 -2.52 8.133 1 98.62 111 THR A CA 1
ATOM 825 C C . THR A 1 111 ? -6.277 -3.191 8.195 1 98.62 111 THR A C 1
ATOM 827 O O . THR A 1 111 ? -5.676 -3.482 7.16 1 98.62 111 THR A O 1
ATOM 830 N N . MET A 1 112 ? -5.832 -3.479 9.352 1 98.56 112 MET A N 1
ATOM 831 C CA . MET A 1 112 ? -4.527 -4.113 9.539 1 98.56 112 MET A CA 1
ATOM 832 C C . MET A 1 112 ? -4.512 -5.512 8.938 1 98.56 112 MET A C 1
ATOM 834 O O . MET A 1 112 ? -3.504 -5.934 8.367 1 98.56 112 MET A O 1
ATOM 838 N N . THR A 1 113 ? -5.598 -6.23 9.102 1 98.44 113 THR A N 1
ATOM 839 C CA . THR A 1 113 ? -5.684 -7.559 8.508 1 98.44 113 THR A CA 1
ATOM 840 C C . THR A 1 113 ? -5.496 -7.488 6.992 1 98.44 113 THR A C 1
ATOM 842 O O . THR A 1 113 ? -4.73 -8.266 6.418 1 98.44 113 THR A O 1
ATOM 845 N N . MET A 1 114 ? -6.148 -6.539 6.332 1 98.75 114 MET A N 1
ATOM 846 C CA . MET A 1 114 ? -6.031 -6.383 4.883 1 98.75 114 MET A CA 1
ATOM 847 C C . MET A 1 114 ? -4.605 -6.016 4.492 1 98.75 114 MET A C 1
ATOM 849 O O . MET A 1 114 ? -4.039 -6.605 3.568 1 98.75 114 MET A O 1
ATOM 853 N N . VAL A 1 115 ? -4.039 -5.102 5.215 1 98.81 115 VAL A N 1
ATOM 854 C CA . VAL A 1 115 ? -2.695 -4.633 4.895 1 98.81 115 VAL A CA 1
ATOM 855 C C . VAL A 1 115 ? -1.691 -5.766 5.094 1 98.81 115 VAL A C 1
ATOM 857 O O . VAL A 1 115 ? -0.836 -6.004 4.238 1 98.81 115 VAL A O 1
ATOM 860 N N . ASN A 1 116 ? -1.791 -6.488 6.164 1 98.56 116 ASN A N 1
ATOM 861 C CA . ASN A 1 116 ? -0.857 -7.566 6.48 1 98.56 116 ASN A CA 1
ATOM 862 C C . ASN A 1 116 ? -0.969 -8.711 5.484 1 98.56 116 ASN A C 1
ATOM 864 O O . ASN A 1 116 ? 0.042 -9.297 5.086 1 98.56 116 ASN A O 1
ATOM 868 N N . THR A 1 117 ? -2.141 -9.031 5.121 1 98.62 117 THR A N 1
ATOM 869 C CA . THR A 1 117 ? -2.348 -10.156 4.223 1 98.62 117 THR A CA 1
ATOM 870 C C . THR A 1 117 ? -2.018 -9.773 2.783 1 98.62 117 THR A C 1
ATOM 872 O O . THR A 1 117 ? -1.188 -10.414 2.137 1 98.62 117 THR A O 1
ATOM 875 N N . ASN A 1 118 ? -2.627 -8.648 2.291 1 98.88 118 ASN A N 1
ATOM 876 C CA . ASN A 1 118 ? -2.555 -8.289 0.878 1 98.88 118 ASN A CA 1
ATOM 877 C C . ASN A 1 118 ? -1.178 -7.746 0.508 1 98.88 118 ASN A C 1
ATOM 879 O O . ASN A 1 118 ? -0.742 -7.879 -0.637 1 98.88 118 ASN A O 1
ATOM 883 N N . VAL A 1 119 ? -0.547 -7.113 1.471 1 98.88 119 VAL A N 1
ATOM 884 C CA . VAL A 1 119 ? 0.68 -6.406 1.123 1 98.88 119 VAL A CA 1
ATOM 885 C C . VAL A 1 119 ? 1.88 -7.113 1.752 1 98.88 119 VAL A C 1
ATOM 887 O O . VAL A 1 119 ? 2.689 -7.719 1.048 1 98.88 119 VAL A O 1
ATOM 890 N N . VAL A 1 120 ? 1.893 -7.195 3.082 1 98.81 120 VAL A N 1
ATOM 891 C CA . VAL A 1 120 ? 3.053 -7.75 3.77 1 98.81 120 VAL A CA 1
ATOM 892 C C . VAL A 1 120 ? 3.219 -9.219 3.396 1 98.81 120 VAL A C 1
ATOM 894 O O . VAL A 1 120 ? 4.328 -9.672 3.115 1 98.81 120 VAL A O 1
ATOM 897 N N . GLY A 1 121 ? 2.131 -9.953 3.465 1 98.81 121 GLY A N 1
ATOM 898 C CA . GLY A 1 121 ? 2.168 -11.359 3.105 1 98.81 121 GLY A CA 1
ATOM 899 C C . GLY A 1 121 ? 2.682 -11.602 1.699 1 98.81 121 GLY A C 1
ATOM 900 O O . GLY A 1 121 ? 3.496 -12.5 1.477 1 98.81 121 GLY A O 1
ATOM 901 N N . LEU A 1 122 ? 2.215 -10.812 0.736 1 98.88 122 LEU A N 1
ATOM 902 C CA . LEU A 1 122 ? 2.652 -10.93 -0.651 1 98.88 122 LEU A CA 1
ATOM 903 C C . LEU A 1 122 ? 4.145 -10.641 -0.774 1 98.88 122 LEU A C 1
ATOM 905 O O . LEU A 1 122 ? 4.863 -11.359 -1.472 1 98.88 122 LEU A O 1
ATOM 909 N N . ILE A 1 123 ? 4.625 -9.609 -0.098 1 98.88 123 ILE A N 1
ATOM 910 C CA . ILE A 1 123 ? 6.039 -9.25 -0.125 1 98.88 123 ILE A CA 1
ATOM 911 C C . ILE A 1 123 ? 6.871 -10.383 0.46 1 98.88 123 ILE A C 1
ATOM 913 O O . ILE A 1 123 ? 7.898 -10.766 -0.107 1 98.88 123 ILE A O 1
ATOM 917 N N . ALA A 1 124 ? 6.41 -10.93 1.59 1 98.81 124 ALA A N 1
ATOM 918 C CA . ALA A 1 124 ? 7.137 -12.008 2.256 1 98.81 124 ALA A CA 1
ATOM 919 C C . ALA A 1 124 ? 7.246 -13.234 1.354 1 98.81 124 ALA A C 1
ATOM 921 O O . ALA A 1 124 ? 8.32 -13.836 1.242 1 98.81 124 ALA A O 1
ATOM 922 N N . MET A 1 125 ? 6.141 -13.578 0.715 1 98.88 125 MET A N 1
ATOM 923 C CA . MET A 1 125 ? 6.133 -14.719 -0.2 1 98.88 125 MET A CA 1
ATOM 924 C C . MET A 1 125 ? 7.082 -14.484 -1.368 1 98.88 125 MET A C 1
ATOM 926 O O . MET A 1 125 ? 7.852 -15.375 -1.736 1 98.88 125 MET A O 1
ATOM 930 N N . THR A 1 126 ? 6.988 -13.32 -1.946 1 98.88 126 THR A N 1
ATOM 931 C CA . THR A 1 126 ? 7.828 -12.969 -3.086 1 98.88 126 THR A CA 1
ATOM 932 C C . THR A 1 126 ? 9.305 -13.055 -2.715 1 98.88 126 THR A C 1
ATOM 934 O O . THR A 1 126 ? 10.109 -13.625 -3.457 1 98.88 126 THR A O 1
ATOM 937 N N . LYS A 1 127 ? 9.641 -12.461 -1.562 1 98.75 127 LYS A N 1
ATOM 938 C CA . LYS A 1 127 ? 11.023 -12.508 -1.087 1 98.75 127 LYS A CA 1
ATOM 939 C C . LYS A 1 127 ? 11.516 -13.945 -0.956 1 98.75 127 LYS A C 1
ATOM 941 O O . LYS A 1 127 ? 12.609 -14.273 -1.418 1 98.75 127 LYS A O 1
ATOM 946 N N . ALA A 1 128 ? 10.734 -14.773 -0.335 1 98.69 128 ALA A N 1
ATOM 947 C CA . ALA A 1 128 ? 11.133 -16.156 -0.058 1 98.69 128 ALA A CA 1
ATOM 948 C C . ALA A 1 128 ? 11.336 -16.938 -1.353 1 98.69 128 ALA A C 1
ATOM 950 O O . ALA A 1 128 ? 12.32 -17.672 -1.495 1 98.69 128 ALA A O 1
ATOM 951 N N . VAL A 1 129 ? 10.477 -16.766 -2.328 1 98.81 129 VAL A N 1
ATOM 952 C CA . VAL A 1 129 ? 10.484 -17.609 -3.521 1 98.81 129 VAL A CA 1
ATOM 953 C C . VAL A 1 129 ? 11.492 -17.062 -4.531 1 98.81 129 VAL A C 1
ATOM 955 O O . VAL A 1 129 ? 12.148 -17.828 -5.238 1 98.81 129 VAL A O 1
ATOM 958 N N . ILE A 1 130 ? 11.617 -15.727 -4.598 1 98.75 130 ILE A N 1
ATOM 959 C CA . ILE A 1 130 ? 12.508 -15.141 -5.598 1 98.75 130 ILE A CA 1
ATOM 960 C C . ILE A 1 130 ? 13.945 -15.57 -5.328 1 98.75 130 ILE A C 1
ATOM 962 O O . ILE A 1 130 ? 14.758 -15.672 -6.254 1 98.75 130 ILE A O 1
ATOM 966 N N . ARG A 1 131 ? 14.273 -15.852 -4.055 1 98.06 131 ARG A N 1
ATOM 967 C CA . ARG A 1 131 ? 15.594 -16.359 -3.701 1 98.06 131 ARG A CA 1
ATOM 968 C C . ARG A 1 131 ? 15.859 -17.719 -4.367 1 98.06 131 ARG A C 1
ATOM 970 O O . ARG A 1 131 ? 16.984 -18 -4.762 1 98.06 131 ARG A O 1
ATOM 977 N N . ILE A 1 132 ? 14.836 -18.5 -4.441 1 98.44 132 ILE A N 1
ATOM 978 C CA . ILE A 1 132 ? 14.938 -19.797 -5.121 1 98.44 132 ILE A CA 1
ATOM 979 C C . ILE A 1 132 ? 15.203 -19.578 -6.609 1 98.44 132 ILE A C 1
ATOM 981 O O . ILE A 1 132 ? 16.031 -20.25 -7.207 1 98.44 132 ILE A O 1
ATOM 985 N N . PHE A 1 133 ? 14.523 -18.594 -7.242 1 98.69 133 PHE A N 1
ATOM 986 C CA . PHE A 1 133 ? 14.719 -18.281 -8.656 1 98.69 133 PHE A CA 1
ATOM 987 C C . PHE A 1 133 ? 16.172 -17.906 -8.93 1 98.69 133 PHE A C 1
ATOM 989 O O . PHE A 1 133 ? 16.75 -18.375 -9.914 1 98.69 133 PHE A O 1
ATOM 996 N N . TYR A 1 134 ? 16.703 -17.078 -8.055 1 97.5 134 TYR A N 1
ATOM 997 C CA . TYR A 1 134 ? 18.078 -16.656 -8.234 1 97.5 134 TYR A CA 1
ATOM 998 C C . TYR A 1 134 ? 19.031 -17.828 -8.086 1 97.5 134 TYR A C 1
ATOM 1000 O O . TYR A 1 134 ? 20 -17.953 -8.844 1 97.5 134 TYR A O 1
ATOM 1008 N N . LYS A 1 135 ? 18.766 -18.688 -7.141 1 96.75 135 LYS A N 1
ATOM 1009 C CA . LYS A 1 135 ? 19.578 -19.875 -6.926 1 96.75 135 LYS A CA 1
ATOM 1010 C C . LYS A 1 135 ? 19.516 -20.828 -8.125 1 96.75 135 LYS A C 1
ATOM 1012 O O . LYS A 1 135 ? 20.484 -21.531 -8.422 1 96.75 135 LYS A O 1
ATOM 1017 N N . ASN A 1 136 ? 18.406 -20.734 -8.828 1 95.56 136 ASN A N 1
ATOM 1018 C CA . ASN A 1 136 ? 18.188 -21.625 -9.953 1 95.56 136 ASN A CA 1
ATOM 1019 C C . ASN A 1 136 ? 18.453 -20.938 -11.289 1 95.56 136 ASN A C 1
ATOM 1021 O O . ASN A 1 136 ? 17.719 -21.141 -12.258 1 95.56 136 ASN A O 1
ATOM 1025 N N . GLY A 1 137 ? 19.422 -20.016 -11.344 1 95.69 137 GLY A N 1
ATOM 1026 C CA . GLY A 1 137 ? 19.891 -19.438 -12.594 1 95.69 137 GLY A CA 1
ATOM 1027 C C . GLY A 1 137 ? 19.125 -18.188 -13 1 95.69 137 GLY A C 1
ATOM 1028 O O . GLY A 1 137 ? 19.141 -17.797 -14.164 1 95.69 137 GLY A O 1
ATOM 1029 N N . GLY A 1 138 ? 18.422 -17.641 -12.133 1 96.88 138 GLY A N 1
ATOM 1030 C CA . GLY A 1 138 ? 17.719 -16.406 -12.422 1 96.88 138 GLY A CA 1
ATOM 1031 C C . GLY A 1 138 ? 16.562 -16.578 -13.383 1 96.88 138 GLY A C 1
ATOM 1032 O O . GLY A 1 138 ? 16.438 -15.852 -14.375 1 96.88 138 GLY A O 1
ATOM 1033 N N . ARG A 1 139 ? 15.75 -17.625 -13.109 1 97.06 139 ARG A N 1
ATOM 1034 C CA . ARG A 1 139 ? 14.578 -17.891 -13.93 1 97.06 139 ARG A CA 1
ATOM 1035 C C . ARG A 1 139 ? 13.359 -18.219 -13.062 1 97.06 139 ARG A C 1
ATOM 1037 O O . ARG A 1 139 ? 13.508 -18.75 -11.961 1 97.06 139 ARG A O 1
ATOM 1044 N N . GLY A 1 140 ? 12.18 -17.906 -13.602 1 98.06 140 GLY A N 1
ATOM 1045 C CA . GLY A 1 140 ? 10.93 -18.156 -12.914 1 98.06 140 GLY A CA 1
ATOM 1046 C C . GLY A 1 140 ? 9.875 -17.094 -13.18 1 98.06 140 GLY A C 1
ATOM 1047 O O . GLY A 1 140 ? 10.164 -16.062 -13.805 1 98.06 140 GLY A O 1
ATOM 1048 N N . ASP A 1 141 ? 8.625 -17.391 -12.773 1 98.75 141 ASP A N 1
ATOM 1049 C CA . ASP A 1 141 ? 7.512 -16.469 -12.953 1 98.75 141 ASP A CA 1
ATOM 1050 C C . ASP A 1 141 ? 6.895 -16.094 -11.609 1 98.75 141 ASP A C 1
ATOM 1052 O O . ASP A 1 141 ? 6.695 -16.953 -10.75 1 98.75 141 ASP A O 1
ATOM 1056 N N . ILE A 1 142 ? 6.703 -14.852 -11.438 1 98.88 142 ILE A N 1
ATOM 1057 C CA . ILE A 1 142 ? 5.895 -14.344 -10.336 1 98.88 142 ILE A CA 1
ATOM 1058 C C . ILE A 1 142 ? 4.613 -13.711 -10.883 1 98.88 142 ILE A C 1
ATOM 1060 O O . ILE A 1 142 ? 4.664 -12.852 -11.758 1 98.88 142 ILE A O 1
ATOM 1064 N N . VAL A 1 143 ? 3.475 -14.211 -10.414 1 98.94 143 VAL A N 1
ATOM 1065 C CA . VAL A 1 143 ? 2.182 -13.625 -10.75 1 98.94 143 VAL A CA 1
ATOM 1066 C C . VAL A 1 143 ? 1.561 -13 -9.5 1 98.94 143 VAL A C 1
ATOM 1068 O O . VAL A 1 143 ? 1.3 -13.703 -8.516 1 98.94 143 VAL A O 1
ATOM 1071 N N . ASN A 1 144 ? 1.416 -11.719 -9.484 1 98.94 144 ASN A N 1
ATOM 1072 C CA . ASN A 1 144 ? 0.682 -11.031 -8.43 1 98.94 144 ASN A CA 1
ATOM 1073 C C . ASN A 1 144 ? -0.745 -10.703 -8.859 1 98.94 144 ASN A C 1
ATOM 1075 O O . ASN A 1 144 ? -0.954 -9.992 -9.844 1 98.94 144 ASN A O 1
ATOM 1079 N N . VAL A 1 145 ? -1.727 -11.281 -8.125 1 98.81 145 VAL A N 1
ATOM 1080 C CA . VAL A 1 145 ? -3.127 -10.969 -8.398 1 98.81 145 VAL A CA 1
ATOM 1081 C C . VAL A 1 145 ? -3.531 -9.703 -7.641 1 98.81 145 VAL A C 1
ATOM 1083 O O . VAL A 1 145 ? -3.627 -9.711 -6.41 1 98.81 145 VAL A O 1
ATOM 1086 N N . SER A 1 146 ? -3.764 -8.688 -8.359 1 98.5 146 SER A N 1
ATOM 1087 C CA . SER A 1 146 ? -4.156 -7.391 -7.824 1 98.5 146 SER A CA 1
ATOM 1088 C C . SER A 1 146 ? -5.648 -7.137 -8.031 1 98.5 146 SER A C 1
ATOM 1090 O O . SER A 1 146 ? -6.48 -7.945 -7.613 1 98.5 146 SER A O 1
ATOM 1092 N N . SER A 1 147 ? -6.016 -6.043 -8.594 1 98.25 147 SER A N 1
ATOM 1093 C CA . SER A 1 147 ? -7.387 -5.605 -8.844 1 98.25 147 SER A CA 1
ATOM 1094 C C . SER A 1 147 ? -7.418 -4.359 -9.719 1 98.25 147 SER A C 1
ATOM 1096 O O . SER A 1 147 ? -6.461 -3.582 -9.734 1 98.25 147 SER A O 1
ATOM 1098 N N . ILE A 1 148 ? -8.508 -4.219 -10.477 1 97.31 148 ILE A N 1
ATOM 1099 C CA . ILE A 1 148 ? -8.688 -2.922 -11.125 1 97.31 148 ILE A CA 1
ATOM 1100 C C . ILE A 1 148 ? -8.766 -1.824 -10.062 1 97.31 148 ILE A C 1
ATOM 1102 O O . ILE A 1 148 ? -8.594 -0.643 -10.375 1 97.31 148 ILE A O 1
ATOM 1106 N N . GLY A 1 149 ? -9.023 -2.199 -8.852 1 96.62 149 GLY A N 1
ATOM 1107 C CA . GLY A 1 149 ? -8.992 -1.274 -7.73 1 96.62 149 GLY A CA 1
ATOM 1108 C C . GLY A 1 149 ? -7.617 -0.699 -7.465 1 96.62 149 GLY A C 1
ATOM 1109 O O . GLY A 1 149 ? -7.473 0.264 -6.711 1 96.62 149 GLY A O 1
ATOM 1110 N N . SER A 1 150 ? -6.578 -1.291 -8.039 1 97.19 150 SER A N 1
ATOM 1111 C CA . SER A 1 150 ? -5.23 -0.741 -7.91 1 97.19 150 SER A CA 1
ATOM 1112 C C . SER A 1 150 ? -5.051 0.482 -8.805 1 97.19 150 SER A C 1
ATOM 1114 O O . SER A 1 150 ? -4.09 1.238 -8.641 1 97.19 150 SER A O 1
ATOM 1116 N N . GLN A 1 151 ? -5.93 0.624 -9.742 1 93.31 151 GLN A N 1
ATOM 1117 C CA . GLN A 1 151 ? -5.809 1.683 -10.742 1 93.31 151 GLN A CA 1
ATOM 1118 C C . GLN A 1 151 ? -6.766 2.832 -10.438 1 93.31 151 GLN A C 1
ATOM 1120 O O . GLN A 1 151 ? -6.484 3.984 -10.781 1 93.31 151 GLN A O 1
ATOM 1125 N N . GLU A 1 152 ? -7.848 2.428 -9.93 1 94.38 152 GLU A N 1
ATOM 1126 C CA . GLU A 1 152 ? -8.875 3.41 -9.602 1 94.38 152 GLU A CA 1
ATOM 1127 C C . GLU A 1 152 ? -9.594 3.051 -8.305 1 94.38 152 GLU A C 1
ATOM 1129 O O . GLU A 1 152 ? -10.156 1.96 -8.18 1 94.38 152 GLU A O 1
ATOM 1134 N N . CYS A 1 153 ? -9.641 4.023 -7.441 1 95.44 153 CYS A N 1
ATOM 1135 C CA . CYS A 1 153 ? -10.305 3.783 -6.164 1 95.44 153 CYS A CA 1
ATOM 1136 C C . CYS A 1 153 ? -11.805 4.07 -6.266 1 95.44 153 CYS A C 1
ATOM 1138 O O . CYS A 1 153 ? -12.266 4.613 -7.266 1 95.44 153 CYS A O 1
ATOM 1140 N N . TYR A 1 154 ? -12.562 3.619 -5.281 1 94.12 154 TYR A N 1
ATOM 1141 C CA . TYR A 1 154 ? -13.992 3.863 -5.152 1 94.12 154 TYR A CA 1
ATOM 1142 C C . TYR A 1 154 ? -14.391 4.016 -3.689 1 94.12 154 TYR A C 1
ATOM 1144 O O . TYR A 1 154 ? -13.703 3.516 -2.797 1 94.12 154 TYR A O 1
ATOM 1152 N N . PRO A 1 155 ? -15.5 4.781 -3.404 1 95.12 155 PRO A N 1
ATOM 1153 C CA . PRO A 1 155 ? -15.938 4.965 -2.021 1 95.12 155 PRO A CA 1
ATOM 1154 C C . PRO A 1 155 ? -16.188 3.641 -1.302 1 95.12 155 PRO A C 1
ATOM 1156 O O . PRO A 1 155 ? -16.703 2.695 -1.901 1 95.12 155 PRO A O 1
ATOM 1159 N N . ARG A 1 156 ? -15.805 3.584 -0.072 1 95.62 156 ARG A N 1
ATOM 1160 C CA . ARG A 1 156 ? -16 2.445 0.82 1 95.62 156 ARG A CA 1
ATOM 1161 C C . ARG A 1 156 ? -15.031 1.314 0.487 1 95.62 156 ARG A C 1
ATOM 1163 O O . ARG A 1 156 ? -15.117 0.228 1.062 1 95.62 156 ARG A O 1
ATOM 1170 N N . GLY A 1 157 ? -14.141 1.564 -0.449 1 97.38 157 GLY A N 1
ATOM 1171 C CA . GLY A 1 157 ? -13.094 0.612 -0.8 1 97.38 157 GLY A CA 1
ATOM 1172 C C . GLY A 1 157 ? -11.695 1.142 -0.554 1 97.38 157 GLY A C 1
ATOM 1173 O O . GLY A 1 157 ? -10.734 0.66 -1.149 1 97.38 157 GLY A O 1
ATOM 1174 N N . SER A 1 158 ? -11.594 2.184 0.293 1 97.94 158 SER A N 1
ATOM 1175 C CA . SER A 1 158 ? -10.359 2.941 0.436 1 97.94 158 SER A CA 1
ATOM 1176 C C . SER A 1 158 ? -9.195 2.037 0.843 1 97.94 158 SER A C 1
ATOM 1178 O O . SER A 1 158 ? -8.148 2.041 0.202 1 97.94 158 SER A O 1
ATOM 1180 N N . VAL A 1 159 ? -9.422 1.223 1.897 1 98.5 159 VAL A N 1
ATOM 1181 C CA . VAL A 1 159 ? -8.336 0.402 2.426 1 98.5 159 VAL A CA 1
ATOM 1182 C C . VAL A 1 159 ? -7.973 -0.685 1.416 1 98.5 159 VAL A C 1
ATOM 1184 O O . VAL A 1 159 ? -6.793 -0.908 1.133 1 98.5 159 VAL A O 1
ATOM 1187 N N . TYR A 1 160 ? -8.992 -1.341 0.855 1 98.44 160 TYR A N 1
ATOM 1188 C CA . TYR A 1 160 ? -8.727 -2.379 -0.135 1 98.44 160 TYR A CA 1
ATOM 1189 C C . TYR A 1 160 ? -7.957 -1.814 -1.325 1 98.44 160 TYR A C 1
ATOM 1191 O O . TYR A 1 160 ? -6.93 -2.367 -1.727 1 98.44 160 TYR A O 1
ATOM 1199 N N . CYS A 1 161 ? -8.43 -0.722 -1.928 1 98.31 161 CYS A N 1
ATOM 1200 C CA . CYS A 1 161 ? -7.785 -0.101 -3.078 1 98.31 161 CYS A CA 1
ATOM 1201 C C . CYS A 1 161 ? -6.359 0.318 -2.744 1 98.31 161 CYS A C 1
ATOM 1203 O O . CYS A 1 161 ? -5.457 0.188 -3.576 1 98.31 161 CYS A O 1
ATOM 1205 N N . CYS A 1 162 ? -6.273 0.79 -1.548 1 97.5 162 CYS A N 1
ATOM 1206 C CA . CYS A 1 162 ? -4.953 1.152 -1.043 1 97.5 162 CYS A CA 1
ATOM 1207 C C . CYS A 1 162 ? -4.008 -0.042 -1.079 1 97.5 162 CYS A C 1
ATOM 1209 O O . CYS A 1 162 ? -2.877 0.07 -1.555 1 97.5 162 CYS A O 1
ATOM 1211 N N . THR A 1 163 ? -4.352 -1.177 -0.613 1 98.69 163 THR A N 1
ATOM 1212 C CA . THR A 1 163 ? -3.514 -2.371 -0.595 1 98.69 163 THR A CA 1
ATOM 1213 C C . THR A 1 163 ? -3.193 -2.828 -2.016 1 98.69 163 THR A C 1
ATOM 1215 O O . THR A 1 163 ? -2.072 -3.258 -2.297 1 98.69 163 THR A O 1
ATOM 1218 N N . LYS A 1 164 ? -4.145 -2.736 -2.898 1 98.75 164 LYS A N 1
ATOM 1219 C CA . LYS A 1 164 ? -3.92 -3.232 -4.254 1 98.75 164 LYS A CA 1
ATOM 1220 C C . LYS A 1 164 ? -3.064 -2.26 -5.059 1 98.75 164 LYS A C 1
ATOM 1222 O O . LYS A 1 164 ? -2.283 -2.676 -5.918 1 98.75 164 LYS A O 1
ATOM 1227 N N . ALA A 1 165 ? -3.15 -0.976 -4.754 1 98.62 165 ALA A N 1
ATOM 1228 C CA . ALA A 1 165 ? -2.186 -0.033 -5.316 1 98.62 165 ALA A CA 1
ATOM 1229 C C . ALA A 1 165 ? -0.765 -0.377 -4.883 1 98.62 165 ALA A C 1
ATOM 1231 O O . ALA A 1 165 ? 0.172 -0.297 -5.68 1 98.62 165 ALA A O 1
ATOM 1232 N N . ALA A 1 166 ? -0.629 -0.708 -3.623 1 98.69 166 ALA A N 1
ATOM 1233 C CA . ALA A 1 166 ? 0.667 -1.142 -3.105 1 98.69 166 ALA A CA 1
ATOM 1234 C C . ALA A 1 166 ? 1.177 -2.367 -3.857 1 98.69 166 ALA A C 1
ATOM 1236 O O . ALA A 1 166 ? 2.346 -2.422 -4.246 1 98.69 166 ALA A O 1
ATOM 1237 N N . VAL A 1 167 ? 0.319 -3.316 -4.086 1 98.75 167 VAL A N 1
ATOM 1238 C CA . VAL A 1 167 ? 0.67 -4.543 -4.797 1 98.75 167 VAL A CA 1
ATOM 1239 C C . VAL A 1 167 ? 1.142 -4.203 -6.211 1 98.75 167 VAL A C 1
ATOM 1241 O O . VAL A 1 167 ? 2.158 -4.727 -6.672 1 98.75 167 VAL A O 1
ATOM 1244 N N . SER A 1 168 ? 0.413 -3.344 -6.867 1 98.62 168 SER A N 1
ATOM 1245 C CA . SER A 1 168 ? 0.765 -2.955 -8.227 1 98.62 168 SER A CA 1
ATOM 1246 C C . SER A 1 168 ? 2.143 -2.305 -8.281 1 98.62 168 SER A C 1
ATOM 1248 O O . SER A 1 168 ? 2.969 -2.652 -9.125 1 98.62 168 SER A O 1
ATOM 1250 N N . MET A 1 169 ? 2.371 -1.396 -7.387 1 98.69 169 MET A N 1
ATOM 1251 C CA . MET A 1 169 ? 3.654 -0.698 -7.34 1 98.69 169 MET A CA 1
ATOM 1252 C C . MET A 1 169 ? 4.789 -1.665 -7.02 1 98.69 169 MET A C 1
ATOM 1254 O O . MET A 1 169 ? 5.855 -1.604 -7.637 1 98.69 169 MET A O 1
ATOM 1258 N N . PHE A 1 170 ? 4.586 -2.564 -6.105 1 98.75 170 PHE A N 1
ATOM 1259 C CA . PHE A 1 170 ? 5.578 -3.574 -5.754 1 98.75 170 PHE A CA 1
ATOM 1260 C C . PHE A 1 170 ? 5.902 -4.453 -6.953 1 98.75 170 PHE A C 1
ATOM 1262 O O . PHE A 1 170 ? 7.07 -4.758 -7.211 1 98.75 170 PHE A O 1
ATOM 1269 N N . THR A 1 171 ? 4.867 -4.828 -7.648 1 98.69 171 THR A N 1
ATOM 1270 C CA . THR A 1 171 ? 5.027 -5.668 -8.828 1 98.69 171 THR A CA 1
ATOM 1271 C C . THR A 1 171 ? 5.941 -4.996 -9.852 1 98.69 171 THR A C 1
ATOM 1273 O O . THR A 1 171 ? 6.887 -5.613 -10.352 1 98.69 171 THR A O 1
ATOM 1276 N N . SER A 1 172 ? 5.637 -3.754 -10.125 1 97.88 172 SER A N 1
ATOM 1277 C CA . SER A 1 172 ? 6.449 -2.984 -11.062 1 97.88 172 SER A CA 1
ATOM 1278 C C . SER A 1 172 ? 7.891 -2.863 -10.578 1 97.88 172 SER A C 1
ATOM 1280 O O . SER A 1 172 ? 8.828 -2.959 -11.367 1 97.88 172 SER A O 1
ATOM 1282 N N . ALA A 1 173 ? 8.07 -2.674 -9.289 1 98.12 173 ALA A N 1
ATOM 1283 C CA . ALA A 1 173 ? 9.414 -2.549 -8.727 1 98.12 173 ALA A CA 1
ATOM 1284 C C . ALA A 1 173 ? 10.195 -3.848 -8.883 1 98.12 173 ALA A C 1
ATOM 1286 O O . ALA A 1 173 ? 11.375 -3.828 -9.258 1 98.12 173 ALA A O 1
ATOM 1287 N N . VAL A 1 174 ? 9.555 -4.949 -8.562 1 98.31 174 VAL A N 1
ATOM 1288 C CA . VAL A 1 174 ? 10.227 -6.238 -8.695 1 98.31 174 VAL A CA 1
ATOM 1289 C C . VAL A 1 174 ? 10.648 -6.457 -10.148 1 98.31 174 VAL A C 1
ATOM 1291 O O . VAL A 1 174 ? 11.75 -6.957 -10.406 1 98.31 174 VAL A O 1
ATOM 1294 N N . ARG A 1 175 ? 9.781 -6.113 -11.102 1 97.62 175 ARG A N 1
ATOM 1295 C CA . ARG A 1 175 ? 10.125 -6.25 -12.508 1 97.62 175 ARG A CA 1
ATOM 1296 C C . ARG A 1 175 ? 11.383 -5.461 -12.852 1 97.62 175 ARG A C 1
ATOM 1298 O O . ARG A 1 175 ? 12.234 -5.93 -13.609 1 97.62 175 ARG A O 1
ATOM 1305 N N . ARG A 1 176 ? 11.516 -4.293 -12.289 1 96.56 176 ARG A N 1
ATOM 1306 C CA . ARG A 1 176 ? 12.68 -3.451 -12.531 1 96.56 176 ARG A CA 1
ATOM 1307 C C . ARG A 1 176 ? 13.93 -4.051 -11.898 1 96.56 176 ARG A C 1
ATOM 1309 O O . ARG A 1 176 ? 15.031 -3.947 -12.453 1 96.56 176 ARG A O 1
ATOM 1316 N N . GLU A 1 177 ? 13.789 -4.734 -10.828 1 97.25 177 GLU A N 1
ATOM 1317 C CA . GLU A 1 177 ? 14.93 -5.27 -10.086 1 97.25 177 GLU A CA 1
ATOM 1318 C C . GLU A 1 177 ? 15.414 -6.582 -10.695 1 97.25 177 GLU A C 1
ATOM 1320 O O . GLU A 1 177 ? 16.516 -7.043 -10.391 1 97.25 177 GLU A O 1
ATOM 1325 N N . THR A 1 178 ? 14.555 -7.148 -11.516 1 97.44 178 THR A N 1
ATOM 1326 C CA . THR A 1 178 ? 14.914 -8.445 -12.07 1 97.44 178 THR A CA 1
ATOM 1327 C C . THR A 1 178 ? 15.195 -8.336 -13.57 1 97.44 178 THR A C 1
ATOM 1329 O O . THR A 1 178 ? 15.227 -9.344 -14.273 1 97.44 178 THR A O 1
ATOM 1332 N N . ILE A 1 179 ? 15.469 -7.164 -14.07 1 95.5 179 ILE A N 1
ATOM 1333 C CA . ILE A 1 179 ? 15.602 -6.91 -15.5 1 95.5 179 ILE A CA 1
ATOM 1334 C C . ILE A 1 179 ? 16.844 -7.613 -16.047 1 95.5 179 ILE A C 1
ATOM 1336 O O . ILE A 1 179 ? 16.938 -7.891 -17.234 1 95.5 179 ILE A O 1
ATOM 1340 N N . ASP A 1 180 ? 17.75 -7.883 -15.18 1 96.25 180 ASP A N 1
ATOM 1341 C CA . ASP A 1 180 ? 19 -8.523 -15.586 1 96.25 180 ASP A CA 1
ATOM 1342 C C . ASP A 1 180 ? 18.891 -10.047 -15.523 1 96.25 180 ASP A C 1
ATOM 1344 O O . ASP A 1 180 ? 19.891 -10.75 -15.672 1 96.25 180 ASP A O 1
ATOM 1348 N N . THR A 1 181 ? 17.734 -10.57 -15.281 1 97.31 181 THR A N 1
ATOM 1349 C CA . THR A 1 181 ? 17.469 -12.008 -15.18 1 97.31 181 THR A CA 1
ATOM 1350 C C . THR A 1 181 ? 16.391 -12.422 -16.172 1 97.31 181 THR A C 1
ATOM 1352 O O . THR A 1 181 ? 15.945 -11.617 -17 1 97.31 181 THR A O 1
ATOM 1355 N N . ARG A 1 182 ? 15.977 -13.688 -16.094 1 97.12 182 ARG A N 1
ATOM 1356 C CA . ARG A 1 182 ? 14.867 -14.211 -16.891 1 97.12 182 ARG A CA 1
ATOM 1357 C C . ARG A 1 182 ? 13.625 -14.406 -16.031 1 97.12 182 ARG A C 1
ATOM 1359 O O . ARG A 1 182 ? 12.695 -15.109 -16.438 1 97.12 182 ARG A O 1
ATOM 1366 N N . ILE A 1 183 ? 13.727 -13.836 -14.875 1 98.31 183 ILE A N 1
ATOM 1367 C CA . ILE A 1 183 ? 12.539 -13.836 -14.023 1 98.31 183 ILE A CA 1
ATOM 1368 C C . ILE A 1 183 ? 11.477 -12.922 -14.625 1 98.31 183 ILE A C 1
ATOM 1370 O O . ILE A 1 183 ? 11.75 -11.773 -14.961 1 98.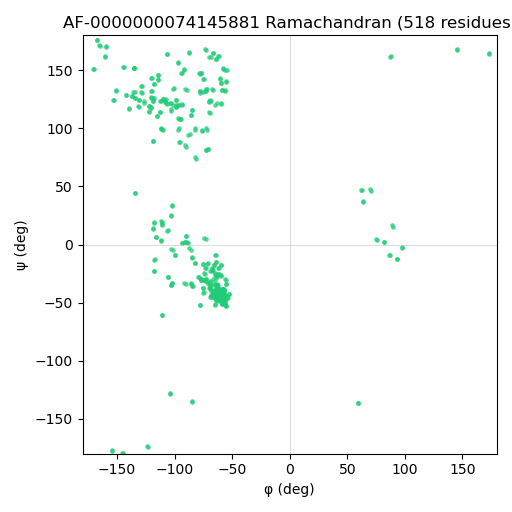31 183 ILE A O 1
ATOM 1374 N N . ARG A 1 184 ? 10.305 -13.469 -14.852 1 98.38 184 ARG A N 1
ATOM 1375 C CA . ARG A 1 184 ? 9.188 -12.68 -15.352 1 98.38 184 ARG A CA 1
ATOM 1376 C C . ARG A 1 184 ? 8.219 -12.328 -14.227 1 98.38 184 ARG A C 1
ATOM 1378 O O . ARG A 1 184 ? 7.918 -13.164 -13.375 1 98.38 184 ARG A O 1
ATOM 1385 N N . VAL A 1 185 ? 7.781 -11.078 -14.141 1 98.69 185 VAL A N 1
ATOM 1386 C CA . VAL A 1 185 ? 6.859 -10.586 -13.125 1 98.69 185 VAL A CA 1
ATOM 1387 C C . VAL A 1 185 ? 5.602 -10.039 -13.789 1 98.69 185 VAL A C 1
ATOM 1389 O O . VAL A 1 185 ? 5.668 -9.07 -14.555 1 98.69 185 VAL A O 1
ATOM 1392 N N . LEU A 1 186 ? 4.434 -10.68 -13.469 1 98.5 186 LEU A N 1
ATOM 1393 C CA . LEU A 1 186 ? 3.145 -10.359 -14.062 1 98.5 186 LEU A CA 1
ATOM 1394 C C . LEU A 1 186 ? 2.184 -9.797 -13.023 1 98.5 186 LEU A C 1
ATOM 1396 O O . LEU A 1 186 ? 2.186 -10.242 -11.867 1 98.5 186 LEU A O 1
ATOM 1400 N N . GLU A 1 187 ? 1.379 -8.906 -13.438 1 98.75 187 GLU A N 1
ATOM 1401 C CA . GLU A 1 187 ? 0.271 -8.398 -12.633 1 98.75 187 GLU A CA 1
ATOM 1402 C C . GLU A 1 187 ? -1.071 -8.68 -13.305 1 98.75 187 GLU A C 1
ATOM 1404 O O . GLU A 1 187 ? -1.264 -8.352 -14.477 1 98.75 187 GLU A O 1
ATOM 1409 N N . ILE A 1 188 ? -1.986 -9.32 -12.602 1 98.81 188 ILE A N 1
ATOM 1410 C CA . ILE A 1 188 ? -3.346 -9.57 -13.062 1 98.81 188 ILE A CA 1
ATOM 1411 C C . ILE A 1 188 ? -4.332 -8.727 -12.258 1 98.81 188 ILE A C 1
ATOM 1413 O O . ILE A 1 188 ? -4.355 -8.789 -11.031 1 98.81 188 ILE A O 1
ATOM 1417 N N . ASP A 1 189 ? -5.16 -7.938 -12.953 1 98.69 189 ASP A N 1
ATOM 1418 C CA . ASP A 1 189 ? -6.09 -7.023 -12.297 1 98.69 189 ASP A CA 1
ATOM 1419 C C . ASP A 1 189 ? -7.539 -7.371 -12.641 1 98.69 189 ASP A C 1
ATOM 1421 O O . ASP A 1 189 ? -8.125 -6.777 -13.547 1 98.69 189 ASP A O 1
ATOM 1425 N N . PRO A 1 190 ? -8.133 -8.242 -11.836 1 98.62 190 PRO A N 1
ATOM 1426 C CA . PRO A 1 190 ? -9.523 -8.594 -12.109 1 98.62 190 PRO A CA 1
ATOM 1427 C C . PRO A 1 190 ? -10.508 -7.512 -11.656 1 98.62 190 PRO A C 1
ATOM 1429 O O . PRO A 1 190 ? -10.25 -6.816 -10.672 1 98.62 190 PRO A O 1
ATOM 1432 N N . GLY A 1 191 ? -11.625 -7.391 -12.414 1 97.31 191 GLY A N 1
ATOM 1433 C CA . GLY A 1 191 ? -12.805 -6.68 -11.953 1 97.31 191 GLY A CA 1
ATOM 1434 C C . GLY A 1 191 ? -13.734 -7.547 -11.117 1 97.31 191 GLY A C 1
ATOM 1435 O O . GLY A 1 191 ? -13.281 -8.273 -10.234 1 97.31 191 GLY A O 1
ATOM 1436 N N . MET A 1 192 ? -14.977 -7.449 -11.391 1 96 192 MET A N 1
ATOM 1437 C CA . MET A 1 192 ? -15.977 -8.219 -10.664 1 96 192 MET A CA 1
ATOM 1438 C C . MET A 1 192 ? -15.883 -9.703 -11 1 96 192 MET A C 1
ATOM 1440 O O . MET A 1 192 ? -16.094 -10.094 -12.148 1 96 192 MET A O 1
ATOM 1444 N N . VAL A 1 193 ? -15.5 -10.5 -10.008 1 97.25 193 VAL A N 1
ATOM 1445 C CA . VAL A 1 193 ? -15.414 -11.945 -10.156 1 97.25 193 VAL A CA 1
ATOM 1446 C C . VAL A 1 193 ? -16.344 -12.625 -9.156 1 97.25 193 VAL A C 1
ATOM 1448 O O . VAL A 1 193 ? -16.281 -12.336 -7.957 1 97.25 193 VAL A O 1
ATOM 1451 N N . LEU A 1 194 ? -17.172 -13.477 -9.641 1 95.81 194 LEU A N 1
ATOM 1452 C CA . LEU A 1 194 ? -18.062 -14.203 -8.742 1 95.81 194 LEU A CA 1
ATOM 1453 C C . LEU A 1 194 ? -17.297 -15.25 -7.945 1 95.81 194 LEU A C 1
ATOM 1455 O O . LEU A 1 194 ? -17.016 -16.344 -8.453 1 95.81 194 LEU A O 1
ATOM 1459 N N . THR A 1 195 ? -16.984 -14.938 -6.746 1 94.75 195 THR A N 1
ATOM 1460 C CA . THR A 1 195 ? -16.328 -15.781 -5.746 1 94.75 195 THR A CA 1
ATOM 1461 C C . THR A 1 195 ? -16.844 -15.469 -4.348 1 94.75 195 THR A C 1
ATOM 1463 O O . THR A 1 195 ? -17.781 -14.68 -4.195 1 94.75 195 THR A O 1
ATOM 1466 N N . GLU A 1 196 ? -16.328 -16.141 -3.395 1 94.19 196 GLU A N 1
ATOM 1467 C CA . GLU A 1 196 ? -16.719 -15.828 -2.025 1 94.19 196 GLU A CA 1
ATOM 1468 C C . GLU A 1 196 ? -16.109 -14.516 -1.549 1 94.19 196 GLU A C 1
ATOM 1470 O O . GLU A 1 196 ? -16.312 -14.109 -0.403 1 94.19 196 GLU A O 1
ATOM 1475 N N . PHE A 1 197 ? -15.453 -13.852 -2.371 1 94.56 197 PHE A N 1
ATOM 1476 C CA . PHE A 1 197 ? -14.719 -12.641 -2.029 1 94.56 197 PHE A CA 1
ATOM 1477 C C . PHE A 1 197 ? -15.641 -11.609 -1.388 1 94.56 197 PHE A C 1
ATOM 1479 O O . PHE A 1 197 ? -15.367 -11.117 -0.29 1 94.56 197 PHE A O 1
ATOM 1486 N N . ASN A 1 198 ? -16.781 -11.305 -2.025 1 94.75 198 ASN A N 1
ATOM 1487 C CA . ASN A 1 198 ? -17.672 -10.289 -1.489 1 94.75 198 ASN A CA 1
ATOM 1488 C C . ASN A 1 198 ? -18.438 -10.797 -0.269 1 94.75 198 ASN A C 1
ATOM 1490 O O . ASN A 1 198 ? -18.781 -10.016 0.616 1 94.75 198 ASN A O 1
ATOM 1494 N N . THR A 1 199 ? -18.703 -12.102 -0.262 1 96.31 199 THR A N 1
ATOM 1495 C CA . THR A 1 199 ? -19.328 -12.672 0.924 1 96.31 199 THR A CA 1
ATOM 1496 C C . THR A 1 199 ? -18.438 -12.484 2.15 1 96.31 199 THR A C 1
ATOM 1498 O O . THR A 1 199 ? -18.922 -12.133 3.229 1 96.31 199 THR A O 1
ATOM 1501 N N . VAL A 1 200 ? -17.172 -12.727 2.014 1 96.06 200 VAL A N 1
ATOM 1502 C CA . VAL A 1 200 ? -16.203 -12.523 3.092 1 96.06 200 VAL A CA 1
ATOM 1503 C C . VAL A 1 200 ? -16.125 -11.039 3.439 1 96.06 200 VAL A C 1
ATOM 1505 O O . VAL A 1 200 ? -16.109 -10.672 4.617 1 96.06 200 VAL A O 1
ATOM 1508 N N . ARG A 1 201 ? -16.141 -10.133 2.428 1 97.12 201 ARG A N 1
ATOM 1509 C CA . ARG A 1 201 ? -16.016 -8.688 2.602 1 97.12 201 ARG A CA 1
ATOM 1510 C C . ARG A 1 201 ? -17.109 -8.141 3.51 1 97.12 201 ARG A C 1
ATOM 1512 O O . ARG A 1 201 ? -16.844 -7.27 4.34 1 97.12 201 ARG A O 1
ATOM 1519 N N . VAL A 1 202 ? -18.297 -8.758 3.305 1 97 202 VAL A N 1
ATOM 1520 C CA . VAL A 1 202 ? -19.438 -8.227 4.047 1 97 202 VAL A CA 1
ATOM 1521 C C . VAL A 1 202 ? -19.766 -9.148 5.219 1 97 202 VAL A C 1
ATOM 1523 O O . VAL A 1 202 ? -20.938 -9.281 5.598 1 97 202 VAL A O 1
ATOM 1526 N N . HIS A 1 203 ? -18.844 -9.883 5.68 1 96.5 203 HIS A N 1
ATOM 1527 C CA . HIS A 1 203 ? -18.875 -10.664 6.91 1 96.5 203 HIS A CA 1
ATOM 1528 C C . HIS A 1 203 ? -19.938 -11.742 6.855 1 96.5 203 HIS A C 1
ATOM 1530 O O . HIS A 1 203 ? -20.688 -11.93 7.816 1 96.5 203 HIS A O 1
ATOM 1536 N N . GLY A 1 204 ? -20.125 -12.359 5.66 1 96.06 204 GLY A N 1
ATOM 1537 C CA . GLY A 1 204 ? -20.953 -13.547 5.527 1 96.06 204 GLY A CA 1
ATOM 1538 C C . GLY A 1 204 ? -22.375 -13.242 5.059 1 96.06 204 GLY A C 1
ATOM 1539 O O . GLY A 1 204 ? -23.188 -14.148 4.883 1 96.06 204 GLY A O 1
ATOM 1540 N N . ASP A 1 205 ? -22.688 -11.977 4.879 1 96.31 205 ASP A N 1
ATOM 1541 C CA . ASP A 1 205 ? -24 -11.617 4.348 1 96.31 205 ASP A CA 1
ATOM 1542 C C . ASP A 1 205 ? -24.109 -11.953 2.861 1 96.31 205 ASP A C 1
ATOM 1544 O O . ASP A 1 205 ? -24.016 -11.062 2.01 1 96.31 205 ASP A O 1
ATOM 1548 N N . LYS A 1 206 ? -24.375 -13.156 2.605 1 95.5 206 LYS A N 1
ATOM 1549 C CA . LYS A 1 206 ? -24.391 -13.68 1.239 1 95.5 206 LYS A CA 1
ATOM 1550 C C . LYS A 1 206 ? -25.438 -12.969 0.393 1 95.5 206 LYS A C 1
ATOM 1552 O O . LYS A 1 206 ? -25.234 -12.719 -0.794 1 95.5 206 LYS A O 1
ATOM 1557 N N . ALA A 1 207 ? -26.562 -12.695 1.013 1 95.62 207 ALA A N 1
ATOM 1558 C CA . ALA A 1 207 ? -27.625 -12.016 0.28 1 95.62 207 ALA A CA 1
ATOM 1559 C C . ALA A 1 207 ? -27.156 -10.648 -0.227 1 95.62 207 ALA A C 1
ATOM 1561 O O . ALA A 1 207 ? -27.391 -10.305 -1.388 1 95.62 207 ALA A O 1
ATOM 1562 N N . PHE A 1 208 ? -26.562 -9.977 0.646 1 94.31 208 PHE A N 1
ATOM 1563 C CA . PHE A 1 208 ? -26.016 -8.68 0.256 1 94.31 208 PHE A CA 1
ATOM 1564 C C . PHE A 1 208 ? -24.953 -8.836 -0.82 1 94.31 208 PHE A C 1
ATOM 1566 O O . PHE A 1 208 ? -24.938 -8.094 -1.805 1 94.31 208 PHE A O 1
ATOM 1573 N N . ALA A 1 209 ? -24.078 -9.758 -0.698 1 94.88 209 ALA A N 1
ATOM 1574 C CA . ALA A 1 209 ? -23 -10.008 -1.654 1 94.88 209 ALA A CA 1
ATOM 1575 C C . ALA A 1 209 ? -23.562 -10.336 -3.035 1 94.88 209 ALA A C 1
ATOM 1577 O O . ALA A 1 209 ? -23.062 -9.844 -4.047 1 94.88 209 ALA A O 1
ATOM 1578 N N . ASP A 1 210 ? -24.562 -11.133 -3.047 1 93.06 210 ASP A N 1
ATOM 1579 C CA . ASP A 1 210 ? -25.156 -11.547 -4.316 1 93.06 210 ASP A CA 1
ATOM 1580 C C . ASP A 1 210 ? -25.781 -10.359 -5.039 1 93.06 210 ASP A C 1
ATOM 1582 O O . ASP A 1 210 ? -25.781 -10.305 -6.273 1 93.06 210 ASP A O 1
ATOM 1586 N N . LYS A 1 211 ? -26.312 -9.438 -4.316 1 92.38 211 LYS A N 1
ATOM 1587 C CA . LYS A 1 211 ? -26.953 -8.258 -4.895 1 92.38 211 LYS A CA 1
ATOM 1588 C C . LYS A 1 211 ? -25.953 -7.398 -5.656 1 92.38 211 LYS A C 1
ATOM 1590 O O . LYS A 1 211 ? -26.328 -6.684 -6.59 1 92.38 211 LYS A O 1
ATOM 1595 N N . LEU A 1 212 ? -24.766 -7.52 -5.281 1 89.19 212 LEU A N 1
ATOM 1596 C CA . LEU A 1 212 ? -23.719 -6.723 -5.93 1 89.19 212 LEU A CA 1
ATOM 1597 C C . LEU A 1 212 ? -23.531 -7.164 -7.375 1 89.19 212 LEU A C 1
ATOM 1599 O O . LEU A 1 212 ? -23.016 -6.402 -8.195 1 89.19 212 LEU A O 1
ATOM 1603 N N . TYR A 1 213 ? -23.938 -8.352 -7.699 1 92.19 213 TYR A N 1
ATOM 1604 C CA . TYR A 1 213 ? -23.75 -8.891 -9.047 1 92.19 213 TYR A CA 1
ATOM 1605 C C . TYR A 1 213 ? -25.047 -8.805 -9.844 1 92.19 213 TYR A C 1
ATOM 1607 O O . TYR A 1 213 ? -25.062 -9.141 -11.031 1 92.19 213 TYR A O 1
ATOM 1615 N N . GLU A 1 214 ? -26.094 -8.375 -9.172 1 92.81 214 GLU A N 1
ATOM 1616 C CA . GLU A 1 214 ? -27.391 -8.352 -9.836 1 92.81 214 GLU A CA 1
ATOM 1617 C C . GLU A 1 214 ? -27.344 -7.48 -11.086 1 92.81 214 GLU A C 1
ATOM 1619 O O . GLU A 1 214 ? -26.797 -6.375 -11.062 1 92.81 214 GLU A O 1
ATOM 1624 N N . GLY A 1 215 ? -27.891 -8.016 -12.219 1 93.44 215 GLY A N 1
ATOM 1625 C CA . GLY A 1 215 ? -27.984 -7.277 -13.469 1 93.44 215 GLY A CA 1
ATOM 1626 C C . GLY A 1 215 ? -26.688 -7.289 -14.266 1 93.44 215 GLY A C 1
ATOM 1627 O O . GLY A 1 215 ? -26.594 -6.656 -15.312 1 93.44 215 GLY A O 1
ATOM 1628 N N . CYS A 1 216 ? -25.703 -7.961 -13.773 1 93.62 216 CYS A N 1
ATOM 1629 C CA . CYS A 1 216 ? -24.391 -8.062 -14.422 1 93.62 216 CYS A CA 1
ATOM 1630 C C . CYS A 1 216 ? -23.891 -9.5 -14.414 1 93.62 216 CYS A C 1
ATOM 1632 O O . CYS A 1 216 ? -24.031 -10.203 -13.414 1 93.62 216 CYS A O 1
ATOM 1634 N N . ASP A 1 217 ? -23.453 -9.93 -15.578 1 95.12 217 ASP A N 1
ATOM 1635 C CA . ASP A 1 217 ? -22.781 -11.219 -15.641 1 95.12 217 ASP A CA 1
ATOM 1636 C C . ASP A 1 217 ? -21.312 -11.102 -15.25 1 95.12 217 ASP A C 1
ATOM 1638 O O . ASP A 1 217 ? -20.484 -10.703 -16.078 1 95.12 217 ASP A O 1
ATOM 1642 N N . PRO A 1 218 ? -20.922 -11.414 -14.023 1 97 218 PRO A N 1
ATOM 1643 C CA . PRO A 1 218 ? -19.547 -11.219 -13.562 1 97 218 PRO A CA 1
ATOM 1644 C C . PRO A 1 218 ? -18.578 -12.227 -14.172 1 97 218 PRO A C 1
ATOM 1646 O O . PRO A 1 218 ? -19 -13.188 -14.812 1 97 218 PRO A O 1
ATOM 1649 N N . LEU A 1 219 ? -17.266 -11.977 -14.023 1 98.19 219 LEU A N 1
ATOM 1650 C CA . LEU A 1 219 ? -16.266 -12.984 -14.328 1 98.19 219 LEU A CA 1
ATOM 1651 C C . LEU A 1 219 ? -16.391 -14.188 -13.398 1 98.19 219 LEU A C 1
ATOM 1653 O O . LEU A 1 219 ? -16.984 -14.086 -12.32 1 98.19 219 LEU A O 1
ATOM 1657 N N . THR A 1 220 ? -15.859 -15.297 -13.805 1 97.75 220 THR A N 1
ATOM 1658 C CA . THR A 1 220 ? -15.672 -16.469 -12.953 1 97.75 220 THR A CA 1
ATOM 1659 C C . THR A 1 220 ? -14.195 -16.641 -12.594 1 97.75 220 THR A C 1
ATOM 1661 O O . THR A 1 220 ? -13.32 -16.047 -13.227 1 97.75 220 THR A O 1
ATOM 1664 N N . GLY A 1 221 ? -13.938 -17.438 -11.594 1 98.38 221 GLY A N 1
ATOM 1665 C CA . GLY A 1 221 ? -12.555 -17.781 -11.289 1 98.38 221 GLY A CA 1
ATOM 1666 C C . GLY A 1 221 ? -11.82 -18.375 -12.477 1 98.38 221 GLY A C 1
ATOM 1667 O O . GLY A 1 221 ? -10.625 -18.125 -12.664 1 98.38 221 GLY A O 1
ATOM 1668 N N . GLN A 1 222 ? -12.539 -19.094 -13.242 1 98.31 222 GLN A N 1
ATOM 1669 C CA . GLN A 1 222 ? -11.961 -19.719 -14.422 1 98.31 222 GLN A CA 1
ATOM 1670 C C . GLN A 1 222 ? -11.469 -18.688 -15.422 1 98.31 222 GLN A C 1
ATOM 1672 O O . GLN A 1 222 ? -10.406 -18.844 -16.031 1 98.31 222 GLN A O 1
ATOM 1677 N N . ASP A 1 223 ? -12.227 -17.625 -15.617 1 98.56 223 ASP A N 1
ATOM 1678 C CA . ASP A 1 223 ? -11.828 -16.562 -16.531 1 98.56 223 ASP A CA 1
ATOM 1679 C C . ASP A 1 223 ? -10.453 -16 -16.172 1 98.56 223 ASP A C 1
ATOM 1681 O O . ASP A 1 223 ? -9.602 -15.828 -17.047 1 98.56 223 ASP A O 1
ATOM 1685 N N . VAL A 1 224 ? -10.266 -15.789 -14.891 1 98.75 224 VAL A N 1
ATOM 1686 C CA . VAL A 1 224 ? -9.016 -15.219 -14.414 1 98.75 224 VAL A CA 1
ATOM 1687 C C . VAL A 1 224 ? -7.914 -16.281 -14.461 1 98.75 224 VAL A C 1
ATOM 1689 O O . VAL A 1 224 ? -6.785 -16 -14.875 1 98.75 224 VAL A O 1
ATOM 1692 N N . GLY A 1 225 ? -8.211 -17.531 -14.07 1 98.81 225 GLY A N 1
ATOM 1693 C CA . GLY A 1 225 ? -7.254 -18.625 -14.125 1 98.81 225 GLY A CA 1
ATOM 1694 C C . GLY A 1 225 ? -6.699 -18.859 -15.516 1 98.81 225 GLY A C 1
ATOM 1695 O O . GLY A 1 225 ? -5.504 -19.125 -15.68 1 98.81 225 GLY A O 1
ATOM 1696 N N . GLU A 1 226 ? -7.562 -18.734 -16.516 1 98.56 226 GLU A N 1
ATOM 1697 C CA . GLU A 1 226 ? -7.133 -18.906 -17.906 1 98.56 226 GLU A CA 1
ATOM 1698 C C . GLU A 1 226 ? -6.137 -17.828 -18.297 1 98.56 226 GLU A C 1
ATOM 1700 O O . GLU A 1 226 ? -5.176 -18.094 -19.031 1 98.56 226 GLU A O 1
ATOM 1705 N N . LEU A 1 227 ? -6.43 -16.656 -17.859 1 98.62 227 LEU A N 1
ATOM 1706 C CA . LEU A 1 227 ? -5.52 -15.547 -18.172 1 98.62 227 LEU A CA 1
ATOM 1707 C C . LEU A 1 227 ? -4.16 -15.766 -17.516 1 98.62 227 LEU A C 1
ATOM 1709 O O . LEU A 1 227 ? -3.123 -15.508 -18.125 1 98.62 227 LEU A O 1
ATOM 1713 N N . ILE A 1 228 ? -4.141 -16.219 -16.25 1 98.81 228 ILE A N 1
ATOM 1714 C CA . ILE A 1 228 ? -2.898 -16.5 -15.539 1 98.81 228 ILE A CA 1
ATOM 1715 C C . ILE A 1 228 ? -2.111 -17.578 -16.281 1 98.81 228 ILE A C 1
ATOM 1717 O O . ILE A 1 228 ? -0.917 -17.422 -16.547 1 98.81 228 ILE A O 1
ATOM 1721 N N . VAL A 1 229 ? -2.766 -18.656 -16.688 1 98.75 229 VAL A N 1
ATOM 1722 C CA . VAL A 1 229 ? -2.113 -19.75 -17.406 1 98.75 229 VAL A CA 1
ATOM 1723 C C . VAL A 1 229 ? -1.559 -19.234 -18.734 1 98.75 229 VAL A C 1
ATOM 1725 O O . VAL A 1 229 ? -0.44 -19.594 -19.125 1 98.75 229 VAL A O 1
ATOM 1728 N N . PHE A 1 230 ? -2.357 -18.422 -19.438 1 98.38 230 PHE A N 1
ATOM 1729 C CA . PHE A 1 230 ? -1.875 -17.812 -20.672 1 98.38 230 PHE A CA 1
ATOM 1730 C C . PHE A 1 230 ? -0.569 -17.078 -20.438 1 98.38 230 PHE A C 1
ATOM 1732 O O . PHE A 1 230 ? 0.387 -17.219 -21.188 1 98.38 230 PHE A O 1
ATOM 1739 N N . GLY A 1 231 ? -0.529 -16.297 -19.375 1 98.06 231 GLY A N 1
ATOM 1740 C CA . GLY A 1 231 ? 0.651 -15.5 -19.078 1 98.06 231 GLY A CA 1
ATOM 1741 C C . GLY A 1 231 ? 1.883 -16.344 -18.797 1 98.06 231 GLY A C 1
ATOM 1742 O O . GLY A 1 231 ? 2.965 -16.062 -19.312 1 98.06 231 GLY A O 1
ATOM 1743 N N . ILE A 1 232 ? 1.729 -17.453 -18.031 1 98.25 232 ILE A N 1
ATOM 1744 C CA . ILE A 1 232 ? 2.898 -18.188 -17.578 1 98.25 232 ILE A CA 1
ATOM 1745 C C . ILE A 1 232 ? 3.289 -19.234 -18.609 1 98.25 232 ILE A C 1
ATOM 1747 O O . ILE A 1 232 ? 4.27 -19.969 -18.422 1 98.25 232 ILE A O 1
ATOM 1751 N N . THR A 1 233 ? 2.566 -19.328 -19.75 1 98.12 233 THR A N 1
ATOM 1752 C CA . THR A 1 233 ? 2.918 -20.297 -20.781 1 98.12 233 THR A CA 1
ATOM 1753 C C . THR A 1 233 ? 3.438 -19.578 -22.031 1 98.12 233 THR A C 1
ATOM 1755 O O . THR A 1 233 ? 3.621 -20.219 -23.078 1 98.12 233 THR A O 1
ATOM 1758 N N . ARG A 1 234 ? 3.562 -18.25 -21.984 1 96.12 234 ARG A N 1
ATOM 1759 C CA . ARG A 1 234 ? 4.168 -17.531 -23.094 1 96.12 234 ARG A CA 1
ATOM 1760 C C . ARG A 1 234 ? 5.648 -17.875 -23.234 1 96.12 234 ARG A C 1
ATOM 1762 O O . ARG A 1 234 ? 6.246 -18.438 -22.312 1 96.12 234 ARG A O 1
ATOM 1769 N N . ARG A 1 235 ? 6.195 -17.516 -24.406 1 95.12 235 ARG A N 1
ATOM 1770 C CA . ARG A 1 235 ? 7.641 -17.656 -24.562 1 95.12 235 ARG A CA 1
ATOM 1771 C C . ARG A 1 235 ? 8.391 -16.891 -23.469 1 95.12 235 ARG A C 1
ATOM 1773 O O . ARG A 1 235 ? 7.938 -15.844 -23.016 1 95.12 235 ARG A O 1
ATOM 1780 N N . GLU A 1 236 ? 9.531 -17.422 -23.172 1 91 236 GLU A N 1
ATOM 1781 C CA . GLU A 1 236 ? 10.281 -16.938 -22.031 1 91 236 GLU A CA 1
ATOM 1782 C C . GLU A 1 236 ? 10.539 -15.438 -22.125 1 91 236 GLU A C 1
ATOM 1784 O O . GLU A 1 236 ? 10.594 -14.742 -21.109 1 91 236 GLU A O 1
ATOM 1789 N N . ASN A 1 237 ? 10.656 -14.93 -23.344 1 93.5 237 ASN A N 1
ATOM 1790 C CA . ASN A 1 237 ? 10.992 -13.523 -23.516 1 93.5 237 ASN A CA 1
ATOM 1791 C C . ASN A 1 237 ? 9.75 -12.641 -23.484 1 93.5 237 ASN A C 1
ATOM 1793 O O . ASN A 1 237 ? 9.859 -11.414 -23.5 1 93.5 237 ASN A O 1
ATOM 1797 N N . VAL A 1 238 ? 8.547 -13.242 -23.406 1 95.88 238 VAL A N 1
ATOM 1798 C CA . VAL A 1 238 ? 7.297 -12.5 -23.406 1 95.88 238 VAL A CA 1
ATOM 1799 C C . VAL A 1 238 ? 6.781 -12.336 -21.984 1 95.88 238 VAL A C 1
ATOM 1801 O O . VAL A 1 238 ? 6.539 -13.328 -21.281 1 95.88 238 VAL A O 1
ATOM 1804 N N . VAL A 1 239 ? 6.645 -11.086 -21.562 1 97.31 239 VAL A N 1
ATOM 1805 C CA . VAL A 1 239 ? 6.141 -10.789 -20.219 1 97.31 239 VAL A CA 1
ATOM 1806 C C . VAL A 1 239 ? 4.801 -10.062 -20.312 1 97.31 239 VAL A C 1
ATOM 1808 O O . VAL A 1 239 ? 4.727 -8.953 -20.844 1 97.31 239 VAL A O 1
ATOM 1811 N N . LEU A 1 240 ? 3.736 -10.711 -19.922 1 96.81 240 LEU A N 1
ATOM 1812 C CA . LEU A 1 240 ? 2.471 -10.016 -19.703 1 96.81 240 LEU A CA 1
ATOM 1813 C C . LEU A 1 240 ? 2.535 -9.148 -18.453 1 96.81 240 LEU A C 1
ATOM 1815 O O . LEU A 1 240 ? 2.059 -9.555 -17.391 1 96.81 240 LEU A O 1
ATOM 1819 N N . ALA A 1 241 ? 3.068 -7.988 -18.562 1 97.19 241 ALA A N 1
ATOM 1820 C CA . ALA A 1 241 ? 3.473 -7.145 -17.438 1 97.19 241 ALA A CA 1
ATOM 1821 C C . ALA A 1 241 ? 2.271 -6.766 -16.578 1 97.19 241 ALA A C 1
ATOM 1823 O O . ALA A 1 241 ? 2.357 -6.754 -15.352 1 97.19 241 ALA A O 1
ATOM 1824 N N . GLU A 1 242 ? 1.162 -6.406 -17.234 1 97.19 242 GLU A N 1
ATOM 1825 C CA . GLU A 1 242 ? -0.087 -6.008 -16.594 1 97.19 242 GLU A CA 1
ATOM 1826 C C . GLU A 1 242 ? -1.29 -6.34 -17.469 1 97.19 242 GLU A C 1
ATOM 1828 O O . GLU A 1 242 ? -1.272 -6.082 -18.672 1 97.19 242 GLU A O 1
ATOM 1833 N N . ALA A 1 243 ? -2.295 -6.953 -16.859 1 97.06 243 ALA A N 1
ATOM 1834 C CA . ALA A 1 243 ? -3.52 -7.27 -17.594 1 97.06 243 ALA A CA 1
ATOM 1835 C C . ALA A 1 243 ? -4.754 -7.023 -16.734 1 97.06 243 ALA A C 1
ATOM 1837 O O . ALA A 1 243 ? -4.918 -7.645 -15.68 1 97.06 243 ALA A O 1
ATOM 1838 N N . SER A 1 244 ? -5.586 -6.102 -17.172 1 97.19 244 SER A N 1
ATOM 1839 C CA . SER A 1 244 ? -6.902 -5.914 -16.562 1 97.19 244 SER A CA 1
ATOM 1840 C C . SER A 1 244 ? -7.953 -6.777 -17.266 1 97.19 244 SER A C 1
ATOM 1842 O O . SER A 1 244 ? -7.984 -6.863 -18.484 1 97.19 244 SER A O 1
ATOM 1844 N N . ILE A 1 245 ? -8.734 -7.434 -16.5 1 97.38 245 ILE A N 1
ATOM 1845 C CA . ILE A 1 245 ? -9.805 -8.266 -17.047 1 97.38 245 ILE A CA 1
ATOM 1846 C C . ILE A 1 245 ? -11.117 -7.949 -16.312 1 97.38 245 ILE A C 1
ATOM 1848 O O . ILE A 1 245 ? -11.188 -8.016 -15.086 1 97.38 245 ILE A O 1
ATOM 1852 N N . VAL A 1 246 ? -12.125 -7.594 -17.109 1 97.12 246 VAL A N 1
ATOM 1853 C CA . VAL A 1 246 ? -13.414 -7.172 -16.562 1 97.12 246 VAL A CA 1
ATOM 1854 C C . VAL A 1 246 ? -14.547 -7.832 -17.328 1 97.12 246 VAL A C 1
ATOM 1856 O O . VAL A 1 246 ? -14.375 -8.219 -18.484 1 97.12 246 VAL A O 1
ATOM 1859 N N . PRO A 1 247 ? -15.633 -8.008 -16.656 1 96.62 247 PRO A N 1
ATOM 1860 C CA . PRO A 1 247 ? -16.797 -8.414 -17.453 1 96.62 247 PRO A CA 1
ATOM 1861 C C . PRO A 1 247 ? -17.312 -7.293 -18.359 1 96.62 247 PRO A C 1
ATOM 1863 O O . PRO A 1 247 ? -16.969 -6.125 -18.156 1 96.62 247 PRO A O 1
ATOM 1866 N N . SER A 1 248 ? -18.062 -7.652 -19.344 1 94.31 248 SER A N 1
ATOM 1867 C CA . SER A 1 248 ? -18.516 -6.695 -20.344 1 94.31 248 SER A CA 1
ATOM 1868 C C . SER A 1 248 ? -19.375 -5.598 -19.734 1 94.31 248 SER A C 1
ATOM 1870 O O . SER A 1 248 ? -19.469 -4.496 -20.281 1 94.31 248 SER A O 1
ATOM 1872 N N . CYS A 1 249 ? -19.922 -5.824 -18.594 1 94.75 249 CYS A N 1
ATOM 1873 C CA . CYS A 1 249 ? -20.828 -4.863 -17.969 1 94.75 249 CYS A CA 1
ATOM 1874 C C . CYS A 1 249 ? -20.047 -3.91 -17.062 1 94.75 249 CYS A C 1
ATOM 1876 O O . CYS A 1 249 ? -20.641 -3.061 -16.391 1 94.75 249 CYS A O 1
ATOM 1878 N N . GLN A 1 250 ? -18.75 -4.062 -17.016 1 95.25 250 GLN A N 1
ATOM 1879 C CA . GLN A 1 250 ? -17.938 -3.238 -16.141 1 95.25 250 GLN A CA 1
ATOM 1880 C C . GLN A 1 250 ? -16.812 -2.547 -16.906 1 95.25 250 GLN A C 1
ATOM 1882 O O . GLN A 1 250 ? -15.984 -3.209 -17.531 1 95.25 250 GLN A O 1
ATOM 1887 N N . ALA A 1 251 ? -16.734 -1.236 -16.859 1 92.56 251 ALA A N 1
ATOM 1888 C CA . ALA A 1 251 ? -15.711 -0.497 -17.578 1 92.56 251 ALA A CA 1
ATOM 1889 C C . ALA A 1 251 ? -14.641 0.035 -16.625 1 92.56 251 ALA A C 1
ATOM 1891 O O . ALA A 1 251 ? -13.531 0.354 -17.047 1 92.56 251 ALA A O 1
ATOM 1892 N N . SER A 1 252 ? -15.039 0.276 -15.398 1 93.62 252 SER A N 1
ATOM 1893 C CA . SER A 1 252 ? -14.156 0.701 -14.32 1 93.62 252 SER A CA 1
ATOM 1894 C C . SER A 1 252 ? -14.719 0.306 -12.961 1 93.62 252 SER A C 1
ATOM 1896 O O . SER A 1 252 ? -15.742 -0.377 -12.875 1 93.62 252 SER A O 1
ATOM 1898 N N . THR A 1 253 ? -14.055 0.67 -11.875 1 93.81 253 THR A N 1
ATOM 1899 C CA . THR A 1 253 ? -14.531 0.322 -10.539 1 93.81 253 THR A CA 1
ATOM 1900 C C . THR A 1 253 ? -15.898 0.95 -10.273 1 93.81 253 THR A C 1
ATOM 1902 O O . THR A 1 253 ? -16.688 0.418 -9.492 1 93.81 253 THR A O 1
ATOM 1905 N N . THR A 1 254 ? -16.188 2.057 -10.961 1 90.94 254 THR A N 1
ATOM 1906 C CA . THR A 1 254 ? -17.422 2.773 -10.648 1 90.94 254 THR A CA 1
ATOM 1907 C C . THR A 1 254 ? -18.359 2.789 -11.852 1 90.94 254 THR A C 1
ATOM 1909 O O . THR A 1 254 ? -19.516 3.191 -11.734 1 90.94 254 THR A O 1
ATOM 1912 N N . ALA A 1 255 ? -17.859 2.416 -12.977 1 93.12 255 ALA A N 1
ATOM 1913 C CA . ALA A 1 255 ? -18.672 2.383 -14.188 1 93.12 255 ALA A CA 1
ATOM 1914 C C . ALA A 1 255 ? -19.203 0.975 -14.453 1 93.12 255 ALA A C 1
ATOM 1916 O O . ALA A 1 255 ? -18.516 0.148 -15.055 1 93.12 255 ALA A O 1
ATOM 1917 N N . LEU A 1 256 ? -20.438 0.741 -14.062 1 92.44 256 LEU A N 1
ATOM 1918 C CA . LEU A 1 256 ? -21.125 -0.544 -14.211 1 92.44 256 LEU A CA 1
ATOM 1919 C C . LEU A 1 256 ? -22.469 -0.374 -14.891 1 92.44 256 LEU A C 1
ATOM 1921 O O . LEU A 1 256 ? -23.188 0.598 -14.625 1 92.44 256 LEU A O 1
ATOM 1925 N N . TYR A 1 257 ? -22.703 -1.283 -15.812 1 91.75 257 TYR A N 1
ATOM 1926 C CA . TYR A 1 257 ? -24.031 -1.348 -16.406 1 91.75 257 TYR A CA 1
ATOM 1927 C C . TYR A 1 257 ? -24.828 -2.51 -15.828 1 91.75 257 TYR A C 1
ATOM 1929 O O . TYR A 1 257 ? -24.391 -3.658 -15.867 1 91.75 257 TYR A O 1
ATOM 1937 N N . ARG A 1 258 ? -25.891 -2.186 -15.164 1 91.19 258 ARG A N 1
ATOM 1938 C CA . ARG A 1 258 ? -26.781 -3.205 -14.633 1 91.19 258 ARG A CA 1
ATOM 1939 C C . ARG A 1 258 ? -28.109 -3.225 -15.398 1 91.19 258 ARG A C 1
ATOM 1941 O O . ARG A 1 258 ? -28.75 -2.188 -15.555 1 91.19 258 ARG A O 1
ATOM 1948 N N . LYS A 1 259 ? -28.406 -4.426 -15.906 1 87.94 259 LYS A N 1
ATOM 1949 C CA . LYS A 1 259 ? -29.688 -4.566 -16.594 1 87.94 259 LYS A CA 1
ATOM 1950 C C . LYS A 1 259 ? -30.859 -4.332 -15.648 1 87.94 259 LYS A C 1
ATOM 1952 O O . LYS A 1 259 ? -30.828 -4.785 -14.5 1 87.94 259 LYS A O 1
ATOM 1957 N N . THR A 1 260 ? -31.766 -3.311 -15.969 1 75.75 260 THR A N 1
ATOM 1958 C CA . THR A 1 260 ? -32.969 -3.088 -15.188 1 75.75 260 THR A CA 1
ATOM 1959 C C . THR A 1 260 ? -34.062 -4.113 -15.539 1 75.75 260 THR A C 1
ATOM 1961 O O . THR A 1 260 ? -34.156 -4.516 -16.703 1 75.75 260 THR A O 1
ATOM 1964 N N . GLU A 1 261 ? -34.719 -4.797 -14.688 1 59.31 261 GLU A N 1
ATOM 1965 C CA . GLU A 1 261 ? -35.938 -5.574 -14.992 1 59.31 261 GLU A CA 1
ATOM 1966 C C . GLU A 1 261 ? -37 -4.699 -15.617 1 59.31 261 GLU A C 1
ATOM 1968 O O . GLU A 1 261 ? -37.094 -3.502 -15.336 1 59.31 261 GLU A O 1
ATOM 1973 N N . MET B 1 1 ? -5.312 39.656 7.691 1 79.75 1 MET B N 1
ATOM 1974 C CA . MET B 1 1 ? -5.461 38.5 8.578 1 79.75 1 MET B CA 1
ATOM 1975 C C . MET B 1 1 ? -5.25 37.219 7.812 1 79.75 1 MET B C 1
ATOM 1977 O O . MET B 1 1 ? -5.707 37.062 6.676 1 79.75 1 MET B O 1
ATOM 1981 N N . SER B 1 2 ? -4.41 36.312 8.422 1 90.31 2 SER B N 1
ATOM 1982 C CA . SER B 1 2 ? -4.07 35.094 7.73 1 90.31 2 SER B CA 1
ATOM 1983 C C . SER B 1 2 ? -5.207 34.062 7.828 1 90.31 2 SER B C 1
ATOM 1985 O O . SER B 1 2 ? -5.949 34.031 8.812 1 90.31 2 SER B O 1
ATOM 1987 N N . LYS B 1 3 ? -5.34 33.281 6.797 1 94.06 3 LYS B N 1
ATOM 1988 C CA . LYS B 1 3 ? -6.336 32.219 6.793 1 94.06 3 LYS B CA 1
ATOM 1989 C C . LYS B 1 3 ? -6.02 31.172 7.859 1 94.06 3 LYS B C 1
ATOM 1991 O O . LYS B 1 3 ? -6.867 30.344 8.195 1 94.06 3 LYS B O 1
ATOM 1996 N N . LEU B 1 4 ? -4.887 31.281 8.43 1 97.44 4 LEU B N 1
ATOM 1997 C CA . LEU B 1 4 ? -4.457 30.281 9.398 1 97.44 4 LEU B CA 1
ATOM 1998 C C . LEU B 1 4 ? -4.699 30.781 10.828 1 97.44 4 LEU B C 1
ATOM 2000 O O . LEU B 1 4 ? -4.547 30.016 11.781 1 97.44 4 LEU B O 1
ATOM 2004 N N . ASP B 1 5 ? -5.07 32.062 10.969 1 97.62 5 ASP B N 1
ATOM 2005 C CA . ASP B 1 5 ? -5.301 32.625 12.305 1 97.62 5 ASP B CA 1
ATOM 2006 C C . ASP B 1 5 ? -6.41 31.859 13.023 1 97.62 5 ASP B C 1
ATOM 2008 O O . ASP B 1 5 ? -7.508 31.688 12.484 1 97.62 5 ASP B O 1
ATOM 2012 N N . GLY B 1 6 ? -6.043 31.312 14.172 1 97.12 6 GLY B N 1
ATOM 2013 C CA . GLY B 1 6 ? -7.02 30.656 15.016 1 97.12 6 GLY B CA 1
ATOM 2014 C C . GLY B 1 6 ? -7.219 29.188 14.664 1 97.12 6 GLY B C 1
ATOM 2015 O O . GLY B 1 6 ? -7.902 28.453 15.383 1 97.12 6 GLY B O 1
ATOM 2016 N N . LYS B 1 7 ? -6.637 28.766 13.555 1 98.31 7 LYS B N 1
ATOM 2017 C CA . LYS B 1 7 ? -6.793 27.375 13.141 1 98.31 7 LYS B CA 1
ATOM 2018 C C . LYS B 1 7 ? -5.949 26.438 14.008 1 98.31 7 LYS B C 1
ATOM 2020 O O . LYS B 1 7 ? -4.848 26.812 14.43 1 98.31 7 LYS B O 1
ATOM 2025 N N . THR B 1 8 ? -6.484 25.297 14.297 1 98.88 8 THR B N 1
ATOM 2026 C CA . THR B 1 8 ? -5.73 24.219 14.945 1 98.88 8 THR B CA 1
ATOM 2027 C C . THR B 1 8 ? -5.203 23.234 13.914 1 98.88 8 THR B C 1
ATOM 2029 O O . THR B 1 8 ? -5.98 22.625 13.18 1 98.88 8 THR B O 1
ATOM 2032 N N . ILE B 1 9 ? -3.889 23.078 13.852 1 98.94 9 ILE B N 1
ATOM 2033 C CA . ILE B 1 9 ? -3.229 22.281 12.828 1 98.94 9 ILE B CA 1
ATOM 2034 C C . ILE B 1 9 ? -2.395 21.172 13.484 1 98.94 9 ILE B C 1
ATOM 2036 O O . ILE B 1 9 ? -1.521 21.469 14.305 1 98.94 9 ILE B O 1
ATOM 2040 N N . LEU B 1 10 ? -2.729 19.922 13.172 1 98.94 10 LEU B N 1
ATOM 2041 C CA . LEU B 1 10 ? -2.006 18.75 13.68 1 98.94 10 LEU B CA 1
ATOM 2042 C C . LEU B 1 10 ? -1.012 18.234 12.648 1 98.94 10 LEU B C 1
ATOM 2044 O O . LEU B 1 10 ? -1.384 17.953 11.508 1 98.94 10 LEU B O 1
ATOM 2048 N N . ILE B 1 11 ? 0.26 18.141 13.039 1 98.94 11 ILE B N 1
ATOM 2049 C CA . ILE B 1 11 ? 1.32 17.656 12.172 1 98.94 11 ILE B CA 1
ATOM 2050 C C . ILE B 1 11 ? 1.952 16.406 12.781 1 98.94 11 ILE B C 1
ATOM 2052 O O . ILE B 1 11 ? 2.408 16.422 13.922 1 98.94 11 ILE B O 1
ATOM 2056 N N . THR B 1 12 ? 1.967 15.336 12.055 1 98.88 12 THR B N 1
ATOM 2057 C CA . THR B 1 12 ? 2.693 14.148 12.492 1 98.88 12 THR B CA 1
ATOM 2058 C C . THR B 1 12 ? 4.121 14.156 11.953 1 98.88 12 THR B C 1
ATOM 2060 O O . THR B 1 12 ? 4.375 14.68 10.867 1 98.88 12 THR B O 1
ATOM 2063 N N . GLY B 1 13 ? 5.023 13.539 12.688 1 98.31 13 GLY B N 1
ATOM 2064 C CA . GLY B 1 13 ? 6.418 13.578 12.281 1 98.31 13 GLY B CA 1
ATOM 2065 C C . GLY B 1 13 ? 6.992 14.984 12.25 1 98.31 13 GLY B C 1
ATOM 2066 O O . GLY B 1 13 ? 7.637 15.367 11.273 1 98.31 13 GLY B O 1
ATOM 2067 N N . ALA B 1 14 ? 6.746 15.75 13.297 1 98.56 14 ALA B N 1
ATOM 2068 C CA . ALA B 1 14 ? 7.027 17.188 13.273 1 98.56 14 ALA B CA 1
ATOM 2069 C C . ALA B 1 14 ? 8.414 17.484 13.844 1 98.56 14 ALA B C 1
ATOM 2071 O O . ALA B 1 14 ? 8.836 18.641 13.883 1 98.56 14 ALA B O 1
ATOM 2072 N N . SER B 1 15 ? 9.172 16.484 14.25 1 97.25 15 SER B N 1
ATOM 2073 C CA . SER B 1 15 ? 10.414 16.703 15 1 97.25 15 SER B CA 1
ATOM 2074 C C . SER B 1 15 ? 11.578 16.969 14.055 1 97.25 15 SER B C 1
ATOM 2076 O O . SER B 1 15 ? 12.672 17.328 14.508 1 97.25 15 SER B O 1
ATOM 2078 N N . ALA B 1 16 ? 11.453 16.781 12.758 1 95.88 16 ALA B N 1
ATOM 2079 C CA . ALA B 1 16 ? 12.547 16.984 11.812 1 95.88 16 ALA B CA 1
ATOM 2080 C C . ALA B 1 16 ? 12.016 17.188 10.398 1 95.88 16 ALA B C 1
ATOM 2082 O O . ALA B 1 16 ? 10.805 17.172 10.172 1 95.88 16 ALA B O 1
ATOM 2083 N N . GLY B 1 17 ? 12.891 17.562 9.578 1 97.38 17 GLY B N 1
ATOM 2084 C CA . GLY B 1 17 ? 12.633 17.516 8.148 1 97.38 17 GLY B CA 1
ATOM 2085 C C . GLY B 1 17 ? 11.445 18.359 7.734 1 97.38 17 GLY B C 1
ATOM 2086 O O . GLY B 1 17 ? 11.328 19.516 8.133 1 97.38 17 GLY B O 1
ATOM 2087 N N . ILE B 1 18 ? 10.625 17.781 6.867 1 98.56 18 ILE B N 1
ATOM 2088 C CA . ILE B 1 18 ? 9.484 18.469 6.262 1 98.56 18 ILE B CA 1
ATOM 2089 C C . ILE B 1 18 ? 8.492 18.859 7.348 1 98.56 18 ILE B C 1
ATOM 2091 O O . ILE B 1 18 ? 7.93 19.969 7.312 1 98.56 18 ILE B O 1
ATOM 2095 N N . GLY B 1 19 ? 8.281 17.969 8.352 1 98.69 19 GLY B N 1
ATOM 2096 C CA . GLY B 1 19 ? 7.344 18.266 9.43 1 98.69 19 GLY B CA 1
ATOM 2097 C C . GLY B 1 19 ? 7.723 19.5 10.227 1 98.69 19 GLY B C 1
ATOM 2098 O O . GLY B 1 19 ? 6.895 20.391 10.445 1 98.69 19 GLY B O 1
ATOM 2099 N N . LYS B 1 20 ? 8.953 19.5 10.594 1 98.69 20 LYS B N 1
ATOM 2100 C CA . LYS B 1 20 ? 9.461 20.656 11.352 1 98.69 20 LYS B CA 1
ATOM 2101 C C . LYS B 1 20 ? 9.391 21.938 10.523 1 98.69 20 LYS B C 1
ATOM 2103 O O . LYS B 1 20 ? 8.938 22.969 11.008 1 98.69 20 LYS B O 1
ATOM 2108 N N . ALA B 1 21 ? 9.812 21.875 9.281 1 98.75 21 ALA B N 1
ATOM 2109 C CA . ALA B 1 21 ? 9.812 23.031 8.391 1 98.75 21 ALA B CA 1
ATOM 2110 C C . ALA B 1 21 ? 8.391 23.531 8.156 1 98.75 21 ALA B C 1
ATOM 2112 O O . ALA B 1 21 ? 8.156 24.734 8.07 1 98.75 21 ALA B O 1
ATOM 2113 N N . THR B 1 22 ? 7.488 22.594 8.023 1 98.88 22 THR B N 1
ATOM 2114 C CA . THR B 1 22 ? 6.094 22.969 7.82 1 98.88 22 THR B CA 1
ATOM 2115 C C . THR B 1 22 ? 5.539 23.703 9.031 1 98.88 22 THR B C 1
ATOM 2117 O O . THR B 1 22 ? 4.844 24.719 8.891 1 98.88 22 THR B O 1
ATOM 2120 N N . ALA B 1 23 ? 5.855 23.219 10.219 1 98.88 23 ALA B N 1
ATOM 2121 C CA . ALA B 1 23 ? 5.438 23.891 11.445 1 98.88 23 ALA B CA 1
ATOM 2122 C C . ALA B 1 23 ? 5.938 25.344 11.477 1 98.88 23 ALA B C 1
ATOM 2124 O O . ALA B 1 23 ? 5.184 26.266 11.805 1 98.88 23 ALA B O 1
ATOM 2125 N N .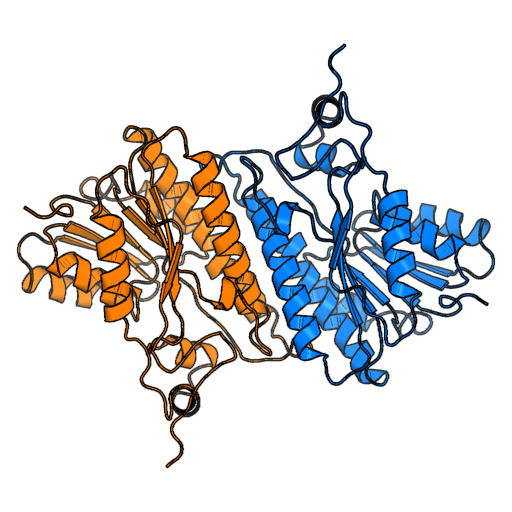 ILE B 1 24 ? 7.137 25.5 11.086 1 98.81 24 ILE B N 1
ATOM 2126 C CA . ILE B 1 24 ? 7.758 26.828 11.086 1 98.81 24 ILE B CA 1
ATOM 2127 C C . ILE B 1 24 ? 7.062 27.719 10.055 1 98.81 24 ILE B C 1
ATOM 2129 O O . ILE B 1 24 ? 6.723 28.859 10.352 1 98.81 24 ILE B O 1
ATOM 2133 N N . GLU B 1 25 ? 6.816 27.172 8.859 1 98.75 25 GLU B N 1
ATOM 2134 C CA . GLU B 1 25 ? 6.176 27.953 7.809 1 98.75 25 GLU B CA 1
ATOM 2135 C C . GLU B 1 25 ? 4.762 28.375 8.219 1 98.75 25 GLU B C 1
ATOM 2137 O O . GLU B 1 25 ? 4.32 29.484 7.898 1 98.75 25 GLU B O 1
ATOM 2142 N N . ILE B 1 26 ? 4.066 27.516 8.938 1 98.81 26 ILE B N 1
ATOM 2143 C CA . ILE B 1 26 ? 2.723 27.844 9.398 1 98.81 26 ILE B CA 1
ATOM 2144 C C . ILE B 1 26 ? 2.787 28.953 10.438 1 98.81 26 ILE B C 1
ATOM 2146 O O . ILE B 1 26 ? 2.01 29.906 10.383 1 98.81 26 ILE B O 1
ATOM 2150 N N . ALA B 1 27 ? 3.725 28.844 11.328 1 98.62 27 ALA B N 1
ATOM 2151 C CA . ALA B 1 27 ? 3.889 29.844 12.375 1 98.62 27 ALA B CA 1
ATOM 2152 C C . ALA B 1 27 ? 4.234 31.203 11.781 1 98.62 27 ALA B C 1
ATOM 2154 O O . ALA B 1 27 ? 3.801 32.25 12.297 1 98.62 27 ALA B O 1
ATOM 2155 N N . LYS B 1 28 ? 5.008 31.188 10.711 1 97.88 28 LYS B N 1
ATOM 2156 C CA . LYS B 1 28 ? 5.367 32.406 10 1 97.88 28 LYS B CA 1
ATOM 2157 C C . LYS B 1 28 ? 4.145 33.062 9.359 1 97.88 28 LYS B C 1
ATOM 2159 O O . LYS B 1 28 ? 4.078 34.281 9.219 1 97.88 28 LYS B O 1
ATOM 2164 N N . THR B 1 29 ? 3.264 32.281 9.016 1 97.44 29 THR B N 1
ATOM 2165 C CA . THR B 1 29 ? 2.186 32.688 8.133 1 97.44 29 THR B CA 1
ATOM 2166 C C . THR B 1 29 ? 0.997 33.219 8.938 1 97.44 29 THR B C 1
ATOM 2168 O O . THR B 1 29 ? 0.269 34.094 8.484 1 97.44 29 THR B O 1
ATOM 2171 N N . GLY B 1 30 ? 0.768 32.625 10.148 1 97.31 30 GLY B N 1
ATOM 2172 C CA . GLY B 1 30 ? -0.39 33.031 10.922 1 97.31 30 GLY B CA 1
ATOM 2173 C C . GLY B 1 30 ? -0.352 32.594 12.367 1 97.31 30 GLY B C 1
ATOM 2174 O O . GLY B 1 30 ? 0.495 31.781 12.742 1 97.31 30 GLY B O 1
ATOM 2175 N N . LYS B 1 31 ? -1.351 33.156 13.141 1 98.12 31 LYS B N 1
ATOM 2176 C CA . LYS B 1 31 ? -1.492 32.812 14.562 1 98.12 31 LYS B CA 1
ATOM 2177 C C . LYS B 1 31 ? -2.258 31.516 14.758 1 98.12 31 LYS B C 1
ATOM 2179 O O . LYS B 1 31 ? -3.381 31.531 15.266 1 98.12 31 LYS B O 1
ATOM 2184 N N . ALA B 1 32 ? -1.594 30.484 14.484 1 98.31 32 ALA B N 1
ATOM 2185 C CA . ALA B 1 32 ? -2.211 29.156 14.523 1 98.31 32 ALA B CA 1
ATOM 2186 C C . ALA B 1 32 ? -1.925 28.453 15.852 1 98.31 32 ALA B C 1
ATOM 2188 O O . ALA B 1 32 ? -1.011 28.844 16.578 1 98.31 32 ALA B O 1
ATOM 2189 N N . LYS B 1 33 ? -2.789 27.516 16.188 1 98.81 33 LYS B N 1
ATOM 2190 C CA . LYS B 1 33 ? -2.504 26.516 17.203 1 98.81 33 LYS B CA 1
ATOM 2191 C C . LYS B 1 33 ? -1.94 25.234 16.578 1 98.81 33 LYS B C 1
ATOM 2193 O O . LYS B 1 33 ? -2.594 24.609 15.75 1 98.81 33 LYS B O 1
ATOM 2198 N N . LEU B 1 34 ? -0.752 24.891 17 1 98.88 34 LEU B N 1
ATOM 2199 C CA . LEU B 1 34 ? -0.058 23.75 16.406 1 98.88 34 LEU B CA 1
ATOM 2200 C C . LEU B 1 34 ? -0.014 22.578 17.375 1 98.88 34 LEU B C 1
ATOM 2202 O O . LEU B 1 34 ? 0.384 22.734 18.531 1 98.88 34 LEU B O 1
ATOM 2206 N N . ILE B 1 35 ? -0.545 21.438 16.938 1 98.94 35 ILE B N 1
ATOM 2207 C CA . ILE B 1 35 ? -0.284 20.172 17.609 1 98.94 35 ILE B CA 1
ATOM 2208 C C . ILE B 1 35 ? 0.848 19.438 16.891 1 98.94 35 ILE B C 1
ATOM 2210 O O . ILE B 1 35 ? 0.679 18.969 15.758 1 98.94 35 ILE B O 1
ATOM 2214 N N . LEU B 1 36 ? 2.01 19.391 17.547 1 98.88 36 LEU B N 1
ATOM 2215 C CA . LEU B 1 36 ? 3.178 18.75 16.953 1 98.88 36 LEU B CA 1
ATOM 2216 C C . LEU B 1 36 ? 3.418 17.375 17.562 1 98.88 36 LEU B C 1
ATOM 2218 O O . LEU B 1 36 ? 3.584 17.25 18.781 1 98.88 36 LEU B O 1
ATOM 2222 N N . THR B 1 37 ? 3.416 16.328 16.703 1 98.69 37 THR B N 1
ATOM 2223 C CA . THR B 1 37 ? 3.59 14.984 17.234 1 98.69 37 THR B CA 1
ATOM 2224 C C . THR B 1 37 ? 4.828 14.32 16.641 1 98.69 37 THR B C 1
ATOM 2226 O O . THR B 1 37 ? 5.176 14.57 15.484 1 98.69 37 THR B O 1
ATOM 2229 N N . ALA B 1 38 ? 5.469 13.602 17.406 1 98.06 38 ALA B N 1
ATOM 2230 C CA . ALA B 1 38 ? 6.59 12.742 17.062 1 98.06 38 ALA B CA 1
ATOM 2231 C C . ALA B 1 38 ? 6.934 11.781 18.203 1 98.06 38 ALA B C 1
ATOM 2233 O O . ALA B 1 38 ? 6.336 11.852 19.266 1 98.06 38 ALA B O 1
ATOM 2234 N N . ARG B 1 39 ? 7.867 10.898 18 1 93.56 39 ARG B N 1
ATOM 2235 C CA . ARG B 1 39 ? 8.352 10.008 19.031 1 93.56 39 ARG B CA 1
ATOM 2236 C C . ARG B 1 39 ? 9.336 10.719 19.953 1 93.56 39 ARG B C 1
ATOM 2238 O O . ARG B 1 39 ? 9.422 10.406 21.156 1 93.56 39 ARG B O 1
ATOM 2245 N N . ARG B 1 40 ? 10.047 11.734 19.438 1 89.75 40 ARG B N 1
ATOM 2246 C CA . ARG B 1 40 ? 11.016 12.523 20.188 1 89.75 40 ARG B CA 1
ATOM 2247 C C . ARG B 1 40 ? 10.391 13.805 20.719 1 89.75 40 ARG B C 1
ATOM 2249 O O . ARG B 1 40 ? 10.539 14.875 20.125 1 89.75 40 ARG B O 1
ATOM 2256 N N . VAL B 1 41 ? 9.836 13.609 21.891 1 96.25 41 VAL B N 1
ATOM 2257 C CA . VAL B 1 41 ? 9.016 14.719 22.375 1 96.25 41 VAL B CA 1
ATOM 2258 C C . VAL B 1 41 ? 9.914 15.859 22.828 1 96.25 41 VAL B C 1
ATOM 2260 O O . VAL B 1 41 ? 9.531 17.031 22.75 1 96.25 41 VAL B O 1
ATOM 2263 N N . ALA B 1 42 ? 11.133 15.617 23.219 1 97.88 42 ALA B N 1
ATOM 2264 C CA . ALA B 1 42 ? 12.055 16.656 23.688 1 97.88 42 ALA B CA 1
ATOM 2265 C C . ALA B 1 42 ? 12.344 17.672 22.578 1 97.88 42 ALA B C 1
ATOM 2267 O O . ALA B 1 42 ? 12.422 18.875 22.828 1 97.88 42 ALA B O 1
ATOM 2268 N N . VAL B 1 43 ? 12.492 17.156 21.391 1 97.69 43 VAL B N 1
ATOM 2269 C CA . VAL B 1 43 ? 12.742 18.016 20.234 1 97.69 43 VAL B CA 1
ATOM 2270 C C . VAL B 1 43 ? 11.531 18.906 19.984 1 97.69 43 VAL B C 1
ATOM 2272 O O . VAL B 1 43 ? 11.672 20.062 19.609 1 97.69 43 VAL B O 1
ATOM 2275 N N . LEU B 1 44 ? 10.359 18.406 20.203 1 98.69 44 LEU B N 1
ATOM 2276 C CA . LEU B 1 44 ? 9.125 19.156 20 1 98.69 44 LEU B CA 1
ATOM 2277 C C . LEU B 1 44 ? 8.984 20.266 21.031 1 98.69 44 LEU B C 1
ATOM 2279 O O . LEU B 1 44 ? 8.484 21.344 20.719 1 98.69 44 LEU B O 1
ATOM 2283 N N . GLU B 1 45 ? 9.398 19.984 22.219 1 98.69 45 GLU B N 1
ATOM 2284 C CA . GLU B 1 45 ? 9.367 21 23.266 1 98.69 45 GLU B CA 1
ATOM 2285 C C . GLU B 1 45 ? 10.289 22.172 22.938 1 98.69 45 GLU B C 1
ATOM 2287 O O . GLU B 1 45 ? 9.945 23.328 23.156 1 98.69 45 GLU B O 1
ATOM 2292 N N . GLU B 1 46 ? 11.43 21.828 22.422 1 98.69 46 GLU B N 1
ATOM 2293 C CA . GLU B 1 46 ? 12.344 22.875 21.969 1 98.69 46 GLU B CA 1
ATOM 2294 C C . GLU B 1 46 ? 11.727 23.719 20.859 1 98.69 46 GLU B C 1
ATOM 2296 O O . GLU B 1 46 ? 11.852 24.938 20.844 1 98.69 46 GLU B O 1
ATOM 2301 N N . LEU B 1 47 ? 11.125 23.047 19.938 1 98.62 47 LEU B N 1
ATOM 2302 C CA . LEU B 1 47 ? 10.469 23.734 18.828 1 98.62 47 LEU B CA 1
ATOM 2303 C C . LEU B 1 47 ? 9.328 24.609 19.328 1 98.62 47 LEU B C 1
ATOM 2305 O O . LEU B 1 47 ? 9.125 25.719 18.812 1 98.62 47 LEU B O 1
ATOM 2309 N N . LYS B 1 48 ? 8.586 24.141 20.297 1 98.75 48 LYS B N 1
ATOM 2310 C CA . LYS B 1 48 ? 7.543 24.938 20.938 1 98.75 48 LYS B CA 1
ATOM 2311 C C . LYS B 1 48 ? 8.109 26.234 21.469 1 98.75 48 LYS B C 1
ATOM 2313 O O . LYS B 1 48 ? 7.594 27.312 21.172 1 98.75 48 LYS B O 1
ATOM 2318 N N . ALA B 1 49 ? 9.117 26.109 22.219 1 98.69 49 ALA B N 1
ATOM 2319 C CA . ALA B 1 49 ? 9.734 27.281 22.828 1 98.69 49 ALA B CA 1
ATOM 2320 C C . ALA B 1 49 ? 10.172 28.281 21.75 1 98.69 49 ALA B C 1
ATOM 2322 O O . ALA B 1 49 ? 9.953 29.484 21.875 1 98.69 49 ALA B O 1
ATOM 2323 N N . GLU B 1 50 ? 10.719 27.734 20.734 1 98.56 50 GLU B N 1
ATOM 2324 C CA . GLU B 1 50 ? 11.195 28.578 19.625 1 98.56 50 GLU B CA 1
ATOM 2325 C C . GLU B 1 50 ? 10.039 29.281 18.938 1 98.56 50 GLU B C 1
ATOM 2327 O O . GLU B 1 50 ? 10.07 30.5 18.766 1 98.56 50 GLU B O 1
ATOM 2332 N N . LEU B 1 51 ? 9.023 28.578 18.547 1 98.75 51 LEU B N 1
ATOM 2333 C CA . LEU B 1 51 ? 7.918 29.125 17.75 1 98.75 51 LEU B CA 1
ATOM 2334 C C . LEU B 1 51 ? 7.102 30.109 18.578 1 98.75 51 LEU B C 1
ATOM 2336 O O . LEU B 1 51 ? 6.738 31.188 18.078 1 98.75 51 LEU B O 1
ATOM 2340 N N . GLU B 1 52 ? 6.863 29.797 19.844 1 98.5 52 GLU B N 1
ATOM 2341 C CA . GLU B 1 52 ? 6.039 30.672 20.672 1 98.5 52 GLU B CA 1
ATOM 2342 C C . GLU B 1 52 ? 6.789 31.953 21.031 1 98.5 52 GLU B C 1
ATOM 2344 O O . GLU B 1 52 ? 6.176 33 21.234 1 98.5 52 GLU B O 1
ATOM 2349 N N . SER B 1 53 ? 8.086 31.891 21.125 1 98.44 53 SER B N 1
ATOM 2350 C CA . SER B 1 53 ? 8.883 33.062 21.406 1 98.44 53 SER B CA 1
ATOM 2351 C C . SER B 1 53 ? 9 33.969 20.172 1 98.44 53 SER B C 1
ATOM 2353 O O . SER B 1 53 ? 8.969 35.188 20.281 1 98.44 53 SER B O 1
ATOM 2355 N N . LYS B 1 54 ? 9.109 33.375 19.062 1 98.25 54 LYS B N 1
ATOM 2356 C CA . LYS B 1 54 ? 9.422 34.125 17.844 1 98.25 54 LYS B CA 1
ATOM 2357 C C . LYS B 1 54 ? 8.156 34.688 17.203 1 98.25 54 LYS B C 1
ATOM 2359 O O . LYS B 1 54 ? 8.195 35.719 16.547 1 98.25 54 LYS B O 1
ATOM 2364 N N . TYR B 1 55 ? 7.09 33.969 17.328 1 97.88 55 TYR B N 1
ATOM 2365 C CA . TYR B 1 55 ? 5.879 34.344 16.609 1 97.88 55 TYR B CA 1
ATOM 2366 C C . TYR B 1 55 ? 4.723 34.562 17.562 1 97.88 55 TYR B C 1
ATOM 2368 O O . TYR B 1 55 ? 4.148 33.625 18.094 1 97.88 55 TYR B O 1
ATOM 2376 N N . GLU B 1 56 ? 4.27 35.781 17.625 1 96.25 56 GLU B N 1
ATOM 2377 C CA . GLU B 1 56 ? 3.205 36.156 18.547 1 96.25 56 GLU B CA 1
ATOM 2378 C C . GLU B 1 56 ? 1.881 35.5 18.156 1 96.25 56 GLU B C 1
ATOM 2380 O O . GLU B 1 56 ? 1.499 35.5 16.984 1 96.25 56 GLU B O 1
ATOM 2385 N N . GLY B 1 57 ? 1.259 34.969 19.109 1 97.25 57 GLY B N 1
ATOM 2386 C CA . GLY B 1 57 ? -0.073 34.438 18.891 1 97.25 57 GLY B CA 1
ATOM 2387 C C . GLY B 1 57 ? -0.066 32.969 18.547 1 97.25 57 GLY B C 1
ATOM 2388 O O . GLY B 1 57 ? -1.108 32.281 18.578 1 97.25 57 GLY B O 1
ATOM 2389 N N . VAL B 1 58 ? 1.085 32.406 18.234 1 98.38 58 VAL B N 1
ATOM 2390 C CA . VAL B 1 58 ? 1.214 31 17.953 1 98.38 58 VAL B CA 1
ATOM 2391 C C . VAL B 1 58 ? 1.207 30.203 19.25 1 98.38 58 VAL B C 1
ATOM 2393 O O . VAL B 1 58 ? 1.825 30.609 20.234 1 98.38 58 VAL B O 1
ATOM 2396 N N . LYS B 1 59 ? 0.418 29.141 19.328 1 98.69 59 LYS B N 1
ATOM 2397 C CA . LYS B 1 59 ? 0.399 28.188 20.422 1 98.69 59 LYS B CA 1
ATOM 2398 C C . LYS B 1 59 ? 0.787 26.781 19.953 1 98.69 59 LYS B C 1
ATOM 2400 O O . LYS B 1 59 ? 0.386 26.359 18.875 1 98.69 59 LYS B O 1
ATOM 2405 N N . VAL B 1 60 ? 1.589 26.141 20.766 1 98.88 60 VAL B N 1
ATOM 2406 C CA . VAL B 1 60 ? 2.08 24.828 20.328 1 98.88 60 VAL B CA 1
ATOM 2407 C C . VAL B 1 60 ? 1.829 23.797 21.438 1 98.88 60 VAL B C 1
ATOM 2409 O O . VAL B 1 60 ? 2.078 24.062 22.609 1 98.88 60 VAL B O 1
ATOM 2412 N N . LEU B 1 61 ? 1.267 22.672 21.078 1 98.81 61 LEU B N 1
ATOM 2413 C CA . LEU B 1 61 ? 1.12 21.484 21.938 1 98.81 61 LEU B CA 1
ATOM 2414 C C . LEU B 1 61 ? 1.993 20.344 21.438 1 98.81 61 LEU B C 1
ATOM 2416 O O . LEU B 1 61 ? 1.663 19.703 20.438 1 98.81 61 LEU B O 1
ATOM 2420 N N . PRO B 1 62 ? 3.168 20.156 22.078 1 98.69 62 PRO B N 1
ATOM 2421 C CA . PRO B 1 62 ? 3.961 18.969 21.766 1 98.69 62 PRO B CA 1
ATOM 2422 C C . PRO B 1 62 ? 3.359 17.688 22.328 1 98.69 62 PRO B C 1
ATOM 2424 O O . PRO B 1 62 ? 2.967 17.641 23.5 1 98.69 62 PRO B O 1
ATOM 2427 N N . LEU B 1 63 ? 3.26 16.625 21.5 1 98.31 63 LEU B N 1
ATOM 2428 C CA . LEU B 1 63 ? 2.699 15.344 21.922 1 98.31 63 LEU B CA 1
ATOM 2429 C C . LEU B 1 63 ? 3.572 14.18 21.453 1 98.31 63 LEU B C 1
ATOM 2431 O O . LEU B 1 63 ? 3.945 14.117 20.281 1 98.31 63 LEU B O 1
ATOM 2435 N N . LYS B 1 64 ? 3.951 13.352 22.406 1 98.12 64 LYS B N 1
ATOM 2436 C CA . LYS B 1 64 ? 4.598 12.102 22.016 1 98.12 64 LYS B CA 1
ATOM 2437 C C . LYS B 1 64 ? 3.602 11.148 21.359 1 98.12 64 LYS B C 1
ATOM 2439 O O . LYS B 1 64 ? 2.562 10.828 21.953 1 98.12 64 LYS B O 1
ATOM 2444 N N . LEU B 1 65 ? 3.896 10.734 20.156 1 98.19 65 LEU B N 1
ATOM 2445 C CA . LEU B 1 65 ? 2.979 9.836 19.453 1 98.19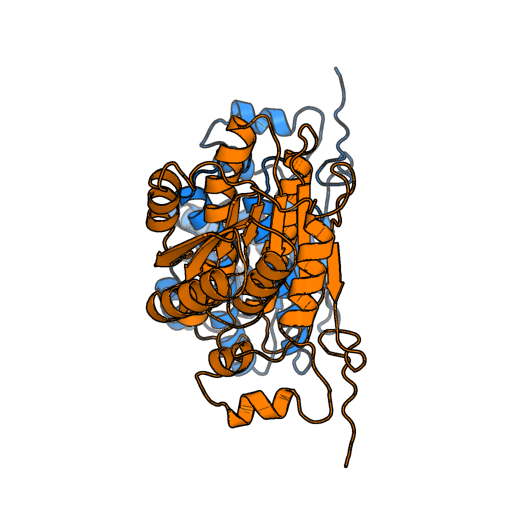 65 LEU B CA 1
ATOM 2446 C C . LEU B 1 65 ? 3.723 8.977 18.438 1 98.19 65 LEU B C 1
ATOM 2448 O O . LEU B 1 65 ? 4.508 9.492 17.641 1 98.19 65 LEU B O 1
ATOM 2452 N N . ASP B 1 66 ? 3.59 7.734 18.562 1 98.19 66 ASP B N 1
ATOM 2453 C CA . ASP B 1 66 ? 3.943 6.777 17.516 1 98.19 66 ASP B CA 1
ATOM 2454 C C . ASP B 1 66 ? 2.729 6.422 16.656 1 98.19 66 ASP B C 1
ATOM 2456 O O . ASP B 1 66 ? 1.867 5.648 17.094 1 98.19 66 ASP B O 1
ATOM 2460 N N . VAL B 1 67 ? 2.721 6.926 15.406 1 98.19 67 VAL B N 1
ATOM 2461 C CA . VAL B 1 67 ? 1.518 6.797 14.594 1 98.19 67 VAL B CA 1
ATOM 2462 C C . VAL B 1 67 ? 1.277 5.328 14.25 1 98.19 67 VAL B C 1
ATOM 2464 O O . VAL B 1 67 ? 0.176 4.953 13.844 1 98.19 67 VAL B O 1
ATOM 2467 N N . SER B 1 68 ? 2.354 4.496 14.32 1 97.38 68 SER B N 1
ATOM 2468 C CA . SER B 1 68 ? 2.18 3.08 14.016 1 97.38 68 SER B CA 1
ATOM 2469 C C . SER B 1 68 ? 1.404 2.365 15.117 1 97.38 68 SER B C 1
ATOM 2471 O O . SER B 1 68 ? 0.955 1.232 14.93 1 97.38 68 SER B O 1
ATOM 2473 N N . ASN B 1 69 ? 1.308 2.967 16.266 1 98.12 69 ASN B N 1
ATOM 2474 C CA . ASN B 1 69 ? 0.49 2.447 17.359 1 98.12 69 ASN B CA 1
ATOM 2475 C C . ASN B 1 69 ? -0.954 2.93 17.25 1 98.12 69 ASN B C 1
ATOM 2477 O O . ASN B 1 69 ? -1.312 3.959 17.828 1 98.12 69 ASN B O 1
ATOM 2481 N N . VAL B 1 70 ? -1.782 2.146 16.656 1 97.81 70 VAL B N 1
ATOM 2482 C CA . VAL B 1 70 ? -3.139 2.521 16.266 1 97.81 70 VAL B CA 1
ATOM 2483 C C . VAL B 1 70 ? -3.951 2.877 17.5 1 97.81 70 VAL B C 1
ATOM 2485 O O . VAL B 1 70 ? -4.719 3.844 17.5 1 97.81 70 VAL B O 1
ATOM 2488 N N . LYS B 1 71 ? -3.834 2.107 18.547 1 97.12 71 LYS B N 1
ATOM 2489 C CA . LYS B 1 71 ? -4.559 2.383 19.781 1 97.12 71 LYS B CA 1
ATOM 2490 C C . LYS B 1 71 ? -4.125 3.715 20.391 1 97.12 71 LYS B C 1
ATOM 2492 O O . LYS B 1 71 ? -4.957 4.48 20.875 1 97.12 71 LYS B O 1
ATOM 2497 N N . GLU B 1 72 ? -2.836 3.967 20.344 1 97.69 72 GLU B N 1
ATOM 2498 C CA . GLU B 1 72 ? -2.305 5.23 20.844 1 97.69 72 GLU B CA 1
ATOM 2499 C C . GLU B 1 72 ? -2.854 6.414 20.047 1 97.69 72 GLU B C 1
ATOM 2501 O O . GLU B 1 72 ? -3.162 7.461 20.625 1 97.69 72 GLU B O 1
ATOM 2506 N N . VAL B 1 73 ? -2.982 6.281 18.75 1 98.44 73 VAL B N 1
ATOM 2507 C CA . VAL B 1 73 ? -3.51 7.336 17.891 1 98.44 73 VAL B CA 1
ATOM 2508 C C . VAL B 1 73 ? -4.926 7.703 18.328 1 98.44 73 VAL B C 1
ATOM 2510 O O . VAL B 1 73 ? -5.223 8.875 18.562 1 98.44 73 VAL B O 1
ATOM 2513 N N . GLU B 1 74 ? -5.754 6.684 18.469 1 96.69 74 GLU B N 1
ATOM 2514 C CA . GLU B 1 74 ? -7.152 6.906 18.828 1 96.69 74 GLU B CA 1
ATOM 2515 C C . GLU B 1 74 ? -7.277 7.586 20.188 1 96.69 74 GLU B C 1
ATOM 2517 O O . GLU B 1 74 ? -8.016 8.562 20.328 1 96.69 74 GLU B O 1
ATOM 2522 N N . SER B 1 75 ? -6.555 7.094 21.172 1 97.5 75 SER B N 1
ATOM 2523 C CA . SER B 1 75 ? -6.66 7.637 22.516 1 97.5 75 SER B CA 1
ATOM 2524 C C . SER B 1 75 ? -6.082 9.047 22.594 1 97.5 75 SER B C 1
ATOM 2526 O O . SER B 1 75 ? -6.609 9.898 23.312 1 97.5 75 SER B O 1
ATOM 2528 N N . THR B 1 76 ? -4.973 9.281 21.859 1 97.88 76 THR B N 1
ATOM 2529 C CA . THR B 1 76 ? -4.332 10.586 21.875 1 97.88 76 THR B CA 1
ATOM 2530 C C . THR B 1 76 ? -5.258 11.648 21.281 1 97.88 76 THR B C 1
ATOM 2532 O O . THR B 1 76 ? -5.441 12.719 21.875 1 97.88 76 THR B O 1
ATOM 2535 N N . ILE B 1 77 ? -5.906 11.367 20.172 1 98.25 77 ILE B N 1
ATOM 2536 C CA . ILE B 1 77 ? -6.781 12.328 19.5 1 98.25 77 ILE B CA 1
ATOM 2537 C C . ILE B 1 77 ? -8.031 12.562 20.359 1 98.25 77 ILE B C 1
ATOM 2539 O O . ILE B 1 77 ? -8.5 13.695 20.484 1 98.25 77 ILE B O 1
ATOM 2543 N N . ALA B 1 78 ? -8.516 11.531 21.031 1 96.56 78 ALA B N 1
ATOM 2544 C CA . ALA B 1 78 ? -9.719 11.617 21.844 1 96.56 78 ALA B CA 1
ATOM 2545 C C . ALA B 1 78 ? -9.469 12.406 23.125 1 96.56 78 ALA B C 1
ATOM 2547 O O . ALA B 1 78 ? -10.406 12.945 23.734 1 96.56 78 ALA B O 1
ATOM 2548 N N . SER B 1 79 ? -8.211 12.516 23.5 1 97.31 79 SER B N 1
ATOM 2549 C CA . SER B 1 79 ? -7.91 13.102 24.812 1 97.31 79 SER B CA 1
ATOM 2550 C C . SER B 1 79 ? -7.234 14.461 24.656 1 97.31 79 SER B C 1
ATOM 2552 O O . SER B 1 79 ? -6.602 14.945 25.594 1 97.31 79 SER B O 1
ATOM 2554 N N . LEU B 1 80 ? -7.301 15.047 23.547 1 98.31 80 LEU B N 1
ATOM 2555 C CA . LEU B 1 80 ? -6.695 16.359 23.359 1 98.31 80 LEU B CA 1
ATOM 2556 C C . LEU B 1 80 ? -7.305 17.391 24.297 1 98.31 80 LEU B C 1
ATOM 2558 O O . LEU B 1 80 ? -8.516 17.375 24.547 1 98.31 80 LEU B O 1
ATOM 2562 N N . PRO B 1 81 ? -6.5 18.344 24.828 1 98 81 PRO B N 1
ATOM 2563 C CA . PRO B 1 81 ? -7.07 19.438 25.609 1 98 81 PRO B CA 1
ATOM 2564 C C . PRO B 1 81 ? -8.094 20.25 24.812 1 98 81 PRO B C 1
ATOM 2566 O O . PRO B 1 81 ? -7.957 20.422 23.609 1 98 81 PRO B O 1
ATOM 2569 N N . GLU B 1 82 ? -8.992 20.797 25.5 1 97.88 82 GLU B N 1
ATOM 2570 C CA . GLU B 1 82 ? -10.109 21.516 24.906 1 97.88 82 GLU B CA 1
ATOM 2571 C C . GLU B 1 82 ? -9.609 22.578 23.922 1 97.88 82 GLU B C 1
ATOM 2573 O O . GLU B 1 82 ? -10.148 22.719 22.828 1 97.88 82 GLU B O 1
ATOM 2578 N N . GLU B 1 83 ? -8.602 23.25 24.312 1 97.56 83 GLU B N 1
ATOM 2579 C CA . GLU B 1 83 ? -8.055 24.344 23.516 1 97.56 83 GLU B CA 1
ATOM 2580 C C . GLU B 1 83 ? -7.598 23.844 22.156 1 97.56 83 GLU B C 1
ATOM 2582 O O . GLU B 1 83 ? -7.582 24.609 21.188 1 97.56 83 GLU B O 1
ATOM 2587 N N . PHE B 1 84 ? -7.242 22.609 22.047 1 98.44 84 PHE B N 1
ATOM 2588 C CA . PHE B 1 84 ? -6.656 22.062 20.844 1 98.44 84 PHE B CA 1
ATOM 2589 C C . PHE B 1 84 ? -7.566 20.984 20.234 1 98.44 84 PHE B C 1
ATOM 2591 O O . PHE B 1 84 ? -7.203 20.344 19.25 1 98.44 84 PHE B O 1
ATOM 2598 N N . ALA B 1 85 ? -8.75 20.781 20.734 1 97.81 85 ALA B N 1
ATOM 2599 C CA . ALA B 1 85 ? -9.578 19.609 20.422 1 97.81 85 ALA B CA 1
ATOM 2600 C C . ALA B 1 85 ? -10.227 19.75 19.047 1 97.81 85 ALA B C 1
ATOM 2602 O O . ALA B 1 85 ? -10.5 18.734 18.391 1 97.81 85 ALA B O 1
ATOM 2603 N N . ASN B 1 86 ? -10.508 20.969 18.625 1 97.75 86 ASN B N 1
ATOM 2604 C CA . ASN B 1 86 ? -11.156 21.188 17.344 1 97.75 86 ASN B CA 1
ATOM 2605 C C . ASN B 1 86 ? -10.141 21.359 16.219 1 97.75 86 ASN B C 1
ATOM 2607 O O . ASN B 1 86 ? -9.875 22.484 15.781 1 97.75 86 ASN B O 1
ATOM 2611 N N . ILE B 1 87 ? -9.68 20.281 15.695 1 98.81 87 ILE B N 1
ATOM 2612 C CA . ILE B 1 87 ? -8.656 20.281 14.648 1 98.81 87 ILE B CA 1
ATOM 2613 C C . ILE B 1 87 ? -9.266 20.766 13.336 1 98.81 87 ILE B C 1
ATOM 2615 O O . ILE B 1 87 ? -10.344 20.312 12.938 1 98.81 87 ILE B O 1
ATOM 2619 N N . ASP B 1 88 ? -8.547 21.656 12.695 1 98.75 88 ASP B N 1
ATOM 2620 C CA . ASP B 1 88 ? -8.969 22.188 11.406 1 98.75 88 ASP B CA 1
ATOM 2621 C C . ASP B 1 88 ? -8.188 21.547 10.258 1 98.75 88 ASP B C 1
ATOM 2623 O O . ASP B 1 88 ? -8.688 21.422 9.141 1 98.75 88 ASP B O 1
ATOM 2627 N N . VAL B 1 89 ? -6.93 21.219 10.508 1 98.88 89 VAL B N 1
ATOM 2628 C CA . VAL B 1 89 ? -6.035 20.703 9.477 1 98.88 89 VAL B CA 1
ATOM 2629 C C . VAL B 1 89 ? -5.227 19.531 10.031 1 98.88 89 VAL B C 1
ATOM 2631 O O . VAL B 1 89 ? -4.656 19.625 11.125 1 98.88 89 VAL B O 1
ATOM 2634 N N . LEU B 1 90 ? -5.246 18.438 9.344 1 98.94 90 LEU B N 1
ATOM 2635 C CA . LEU B 1 90 ? -4.363 17.297 9.602 1 98.94 90 LEU B CA 1
ATOM 2636 C C . LEU B 1 90 ? -3.285 17.203 8.523 1 98.94 90 LEU B C 1
ATOM 2638 O O . LEU B 1 90 ? -3.596 17.109 7.336 1 98.94 90 LEU B O 1
ATOM 2642 N N . ILE B 1 91 ? -2.049 17.266 8.953 1 98.94 91 ILE B N 1
ATOM 2643 C CA . ILE B 1 91 ? -0.918 17.031 8.062 1 98.94 91 ILE B CA 1
ATOM 2644 C C . ILE B 1 91 ? -0.236 15.711 8.43 1 98.94 91 ILE B C 1
ATOM 2646 O O . ILE B 1 91 ? 0.543 15.656 9.383 1 98.94 91 ILE B O 1
ATOM 2650 N N . ASN B 1 92 ? -0.582 14.695 7.676 1 98.94 92 ASN B N 1
ATOM 2651 C CA . ASN B 1 92 ? 0.091 13.406 7.785 1 98.94 92 ASN B CA 1
ATOM 2652 C C . ASN B 1 92 ? 1.463 13.43 7.117 1 98.94 92 ASN B C 1
ATOM 2654 O O . ASN B 1 92 ? 1.577 13.188 5.914 1 98.94 92 ASN B O 1
ATOM 2658 N N . ASN B 1 93 ? 2.465 13.625 7.957 1 98.81 93 ASN B N 1
ATOM 2659 C CA . ASN B 1 93 ? 3.83 13.75 7.457 1 98.81 93 ASN B CA 1
ATOM 2660 C C . ASN B 1 93 ? 4.727 12.633 7.984 1 98.81 93 ASN B C 1
ATOM 2662 O O . ASN B 1 93 ? 5.766 12.336 7.391 1 98.81 93 ASN B O 1
ATOM 2666 N N . ALA B 1 94 ? 4.289 12.062 9.125 1 98.44 94 ALA B N 1
ATOM 2667 C CA . ALA B 1 94 ? 5.086 10.969 9.672 1 98.44 94 ALA B CA 1
ATOM 2668 C C . ALA B 1 94 ? 5.273 9.859 8.648 1 98.44 94 ALA B C 1
ATOM 2670 O O . ALA B 1 94 ? 4.316 9.445 7.988 1 98.44 94 ALA B O 1
ATOM 2671 N N . GLY B 1 95 ? 6.434 9.398 8.484 1 97.12 95 GLY B N 1
ATOM 2672 C CA . GLY B 1 95 ? 6.824 8.344 7.562 1 97.12 95 GLY B CA 1
ATOM 2673 C C . GLY B 1 95 ? 8.328 8.148 7.484 1 97.12 95 GLY B C 1
ATOM 2674 O O . GLY B 1 95 ? 9.094 8.984 7.969 1 97.12 95 GLY B O 1
ATOM 2675 N N . LEU B 1 96 ? 8.695 7.023 6.926 1 97.25 96 LEU B N 1
ATOM 2676 C CA . LEU B 1 96 ? 10.125 6.758 6.816 1 97.25 96 LEU B CA 1
ATOM 2677 C C . LEU B 1 96 ? 10.398 5.691 5.758 1 97.25 96 LEU B C 1
ATOM 2679 O O . LEU B 1 96 ? 9.469 5.043 5.27 1 97.25 96 LEU B O 1
ATOM 2683 N N . ALA B 1 97 ? 11.586 5.637 5.324 1 98.19 97 ALA B N 1
ATOM 2684 C CA . ALA B 1 97 ? 12.141 4.523 4.562 1 98.19 97 ALA B CA 1
ATOM 2685 C C . ALA B 1 97 ? 13.242 3.816 5.352 1 98.19 97 ALA B C 1
ATOM 2687 O O . ALA B 1 97 ? 13.984 4.453 6.102 1 98.19 97 ALA B O 1
ATOM 2688 N N . LEU B 1 98 ? 13.273 2.537 5.227 1 98.12 98 LEU B N 1
ATOM 2689 C CA . LEU B 1 98 ? 14.297 1.741 5.895 1 98.12 98 LEU B CA 1
ATOM 2690 C C . LEU B 1 98 ? 14.938 0.757 4.922 1 98.12 98 LEU B C 1
ATOM 2692 O O . LEU B 1 98 ? 14.258 -0.102 4.359 1 98.12 98 LEU B O 1
ATOM 2696 N N . GLY B 1 99 ? 16.266 0.929 4.742 1 96.56 99 GLY B N 1
ATOM 2697 C CA . GLY B 1 99 ? 17.016 0.009 3.912 1 96.56 99 GLY B CA 1
ATOM 2698 C C . GLY B 1 99 ? 17.016 0.388 2.443 1 96.56 99 GLY B C 1
ATOM 2699 O O . GLY B 1 99 ? 16.172 1.164 1.999 1 96.56 99 GLY B O 1
ATOM 2700 N N . ILE B 1 100 ? 17.953 -0.153 1.707 1 96.75 100 ILE B N 1
ATOM 2701 C CA . ILE B 1 100 ? 18.078 0.005 0.261 1 96.75 100 ILE B CA 1
ATOM 2702 C C . ILE B 1 100 ? 18.344 -1.351 -0.386 1 96.75 100 ILE B C 1
ATOM 2704 O O . ILE B 1 100 ? 19.219 -1.474 -1.242 1 96.75 100 ILE B O 1
ATOM 2708 N N . ASN B 1 101 ? 17.641 -2.318 0.016 1 96.62 101 ASN B N 1
ATOM 2709 C CA . ASN B 1 101 ? 17.875 -3.695 -0.406 1 96.62 101 ASN B CA 1
ATOM 2710 C C . ASN B 1 101 ? 17 -4.074 -1.6 1 96.62 101 ASN B C 1
ATOM 2712 O O . ASN B 1 101 ? 15.883 -3.59 -1.73 1 96.62 101 ASN B O 1
ATOM 2716 N N . PHE B 1 102 ? 17.578 -4.977 -2.477 1 97.31 102 PHE B N 1
ATOM 2717 C CA . PHE B 1 102 ? 16.734 -5.684 -3.43 1 97.31 102 PHE B CA 1
ATOM 2718 C C . PHE B 1 102 ? 15.711 -6.551 -2.707 1 97.31 102 PHE B C 1
ATOM 2720 O O . PHE B 1 102 ? 15.898 -6.898 -1.54 1 97.31 102 PHE B O 1
ATOM 2727 N N . VAL B 1 103 ? 14.656 -6.953 -3.432 1 97.69 103 VAL B N 1
ATOM 2728 C CA . VAL B 1 103 ? 13.539 -7.699 -2.848 1 97.69 103 VAL B CA 1
ATOM 2729 C C . VAL B 1 103 ? 14.062 -8.984 -2.209 1 97.69 103 VAL B C 1
ATOM 2731 O O . VAL B 1 103 ? 13.633 -9.359 -1.115 1 97.69 103 VAL B O 1
ATOM 2734 N N . ARG B 1 104 ? 15.016 -9.633 -2.832 1 96.12 104 ARG B N 1
ATOM 2735 C CA . ARG B 1 104 ? 15.539 -10.906 -2.344 1 96.12 104 ARG B CA 1
ATOM 2736 C C . ARG B 1 104 ? 16.25 -10.727 -1.004 1 96.12 104 ARG B C 1
ATOM 2738 O O . ARG B 1 104 ? 16.438 -11.695 -0.265 1 96.12 104 ARG B O 1
ATOM 2745 N N . ASP B 1 105 ? 16.625 -9.477 -0.628 1 97.62 105 ASP B N 1
ATOM 2746 C CA . ASP B 1 105 ? 17.422 -9.211 0.563 1 97.62 105 ASP B CA 1
ATOM 2747 C C . ASP B 1 105 ? 16.672 -8.328 1.551 1 97.62 105 ASP B C 1
ATOM 2749 O O . ASP B 1 105 ? 17.25 -7.797 2.494 1 97.62 105 ASP B O 1
ATOM 2753 N N . LEU B 1 106 ? 15.422 -8.18 1.346 1 98 106 LEU B N 1
ATOM 2754 C CA . LEU B 1 106 ? 14.617 -7.316 2.201 1 98 106 LEU B CA 1
ATOM 2755 C C . LEU B 1 106 ? 14.664 -7.785 3.65 1 98 106 LEU B C 1
ATOM 2757 O O . LEU B 1 106 ? 14.695 -8.992 3.916 1 98 106 LEU B O 1
ATOM 2761 N N . ASP B 1 107 ? 14.758 -6.887 4.594 1 98.19 107 ASP B N 1
ATOM 2762 C CA . ASP B 1 107 ? 14.477 -7.137 6.004 1 98.19 107 ASP B CA 1
ATOM 2763 C C . ASP B 1 107 ? 12.984 -6.992 6.297 1 98.19 107 ASP B C 1
ATOM 2765 O O . ASP B 1 107 ? 12.438 -5.891 6.23 1 98.19 107 ASP B O 1
ATOM 2769 N N . MET B 1 108 ? 12.328 -8.094 6.691 1 98.19 108 MET B N 1
ATOM 2770 C CA . MET B 1 108 ? 10.867 -8.086 6.824 1 98.19 108 MET B CA 1
ATOM 2771 C C . MET B 1 108 ? 10.438 -7.254 8.031 1 98.19 108 MET B C 1
ATOM 2773 O O . MET B 1 108 ? 9.344 -6.688 8.039 1 98.19 108 MET B O 1
ATOM 2777 N N . GLN B 1 109 ? 11.219 -7.258 9.039 1 98.12 109 GLN B N 1
ATOM 2778 C CA . GLN B 1 109 ? 10.883 -6.375 10.156 1 98.12 109 GLN B CA 1
ATOM 2779 C C . GLN B 1 109 ? 10.859 -4.914 9.711 1 98.12 109 GLN B C 1
ATOM 2781 O O . GLN B 1 109 ? 9.969 -4.16 10.094 1 98.12 109 GLN B O 1
ATOM 2786 N N . GLU B 1 110 ? 11.867 -4.484 8.938 1 98.31 110 GLU B N 1
ATOM 2787 C CA . GLU B 1 110 ? 11.883 -3.135 8.391 1 98.31 110 GLU B CA 1
ATOM 2788 C C . GLU B 1 110 ? 10.703 -2.904 7.449 1 98.31 110 GLU B C 1
ATOM 2790 O O . GLU B 1 110 ? 10.109 -1.825 7.449 1 98.31 110 GLU B O 1
ATOM 2795 N N . THR B 1 111 ? 10.445 -3.926 6.688 1 98.62 111 THR B N 1
ATOM 2796 C CA . THR B 1 111 ? 9.297 -3.875 5.785 1 98.62 111 THR B CA 1
ATOM 2797 C C . THR B 1 111 ? 8.016 -3.588 6.559 1 98.62 111 THR B C 1
ATOM 2799 O O . THR B 1 111 ? 7.277 -2.662 6.223 1 98.62 111 THR B O 1
ATOM 2802 N N . MET B 1 112 ? 7.789 -4.305 7.586 1 98.56 112 MET B N 1
ATOM 2803 C CA . MET B 1 112 ? 6.59 -4.137 8.398 1 98.56 112 MET B CA 1
ATOM 2804 C C . MET B 1 112 ? 6.578 -2.768 9.078 1 98.56 112 MET B C 1
ATOM 2806 O O . MET B 1 112 ? 5.523 -2.141 9.203 1 98.56 112 MET B O 1
ATOM 2810 N N . THR B 1 113 ? 7.723 -2.334 9.539 1 98.44 113 THR B N 1
ATOM 2811 C CA . THR B 1 113 ? 7.812 -1.012 10.148 1 98.44 113 THR B CA 1
ATOM 2812 C C . THR B 1 113 ? 7.371 0.068 9.172 1 98.44 113 THR B C 1
ATOM 2814 O O . THR B 1 113 ? 6.582 0.95 9.523 1 98.44 113 THR B O 1
ATOM 2817 N N . MET B 1 114 ? 7.84 0.001 7.922 1 98.75 114 MET B N 1
ATOM 2818 C CA . MET B 1 114 ? 7.469 0.981 6.902 1 98.75 114 MET B CA 1
ATOM 2819 C C . MET B 1 114 ? 5.973 0.93 6.613 1 98.75 114 MET B C 1
ATOM 2821 O O . MET B 1 114 ? 5.312 1.967 6.562 1 98.75 114 MET B O 1
ATOM 2825 N N . VAL B 1 115 ? 5.461 -0.26 6.484 1 98.81 115 VAL B N 1
ATOM 2826 C CA . VAL B 1 115 ? 4.051 -0.427 6.152 1 98.81 115 VAL B CA 1
ATOM 2827 C C . VAL B 1 115 ? 3.186 0.087 7.301 1 98.81 115 VAL B C 1
ATOM 2829 O O . VAL B 1 115 ? 2.219 0.82 7.078 1 98.81 115 VAL B O 1
ATOM 2832 N N . ASN B 1 116 ? 3.516 -0.241 8.508 1 98.56 116 ASN B N 1
ATOM 2833 C CA . ASN B 1 116 ? 2.734 0.152 9.672 1 98.56 116 ASN B CA 1
ATOM 2834 C C . ASN B 1 116 ? 2.766 1.662 9.891 1 98.56 116 ASN B C 1
ATOM 2836 O O . ASN B 1 116 ? 1.751 2.264 10.242 1 98.56 116 ASN B O 1
ATOM 2840 N N . THR B 1 117 ? 3.883 2.229 9.703 1 98.62 117 THR B N 1
ATOM 2841 C CA . THR B 1 117 ? 4.023 3.66 9.945 1 98.62 117 THR B CA 1
ATOM 2842 C C . THR B 1 117 ? 3.428 4.465 8.789 1 98.62 117 THR B C 1
ATOM 2844 O O . THR B 1 117 ? 2.559 5.312 9 1 98.62 117 THR B O 1
ATOM 2847 N N . ASN B 1 118 ? 3.855 4.152 7.535 1 98.88 118 ASN B N 1
ATOM 2848 C CA . ASN B 1 118 ? 3.521 4.977 6.379 1 98.88 118 ASN B CA 1
ATOM 2849 C C . ASN B 1 118 ? 2.064 4.793 5.961 1 98.88 118 ASN B C 1
ATOM 2851 O O . ASN B 1 118 ? 1.454 5.707 5.406 1 98.88 118 ASN B O 1
ATOM 2855 N N . VAL B 1 119 ? 1.552 3.604 6.195 1 98.88 119 VAL B N 1
ATOM 2856 C CA . VAL B 1 119 ? 0.232 3.309 5.645 1 98.88 119 VAL B CA 1
ATOM 2857 C C . VAL B 1 119 ? -0.788 3.203 6.777 1 98.88 119 VAL B C 1
ATOM 2859 O O . VAL B 1 119 ? -1.654 4.07 6.922 1 98.88 119 VAL B O 1
ATOM 2862 N N . VAL B 1 120 ? -0.572 2.262 7.688 1 98.81 120 VAL B N 1
ATOM 2863 C CA . VAL B 1 120 ? -1.554 2.018 8.742 1 98.81 120 VAL B CA 1
ATOM 2864 C C . VAL B 1 120 ? -1.666 3.248 9.641 1 98.81 120 VAL B C 1
ATOM 2866 O O . VAL B 1 120 ? -2.771 3.672 9.984 1 98.81 120 VAL B O 1
ATOM 2869 N N . GLY B 1 121 ? -0.528 3.76 10.047 1 98.81 121 GLY B N 1
ATOM 2870 C CA . GLY B 1 121 ? -0.517 4.945 10.891 1 98.81 121 GLY B CA 1
ATOM 2871 C C . GLY B 1 121 ? -1.236 6.129 10.266 1 98.81 121 GLY B C 1
ATOM 2872 O O . GLY B 1 121 ? -2.006 6.82 10.938 1 98.81 121 GLY B O 1
ATOM 2873 N N . LEU B 1 122 ? -0.993 6.367 8.977 1 98.88 122 LEU B N 1
ATOM 2874 C CA . LEU B 1 122 ? -1.646 7.453 8.25 1 98.88 122 LEU B CA 1
ATOM 2875 C C . LEU B 1 122 ? -3.154 7.246 8.203 1 98.88 122 LEU B C 1
ATOM 2877 O O . LEU B 1 122 ? -3.922 8.188 8.422 1 98.88 122 LEU B O 1
ATOM 2881 N N . ILE B 1 123 ? -3.596 6.027 7.941 1 98.88 123 ILE B N 1
ATOM 2882 C CA . ILE B 1 123 ? -5.016 5.703 7.887 1 98.88 123 ILE B CA 1
ATOM 2883 C C . ILE B 1 123 ? -5.652 5.938 9.25 1 98.88 123 ILE B C 1
ATOM 2885 O O . ILE B 1 123 ? -6.73 6.535 9.352 1 98.88 123 ILE B O 1
ATOM 2889 N N . ALA B 1 124 ? -4.973 5.473 10.297 1 98.81 124 ALA B N 1
ATOM 2890 C CA . ALA B 1 124 ? -5.492 5.617 11.656 1 98.81 124 ALA B CA 1
ATOM 2891 C C . ALA B 1 124 ? -5.66 7.09 12.023 1 98.81 124 ALA B C 1
ATOM 2893 O O . ALA B 1 124 ? -6.688 7.48 12.586 1 98.81 124 ALA B O 1
ATOM 2894 N N . MET B 1 125 ? -4.652 7.887 11.703 1 98.88 125 MET B N 1
ATOM 2895 C CA . MET B 1 125 ? -4.711 9.32 11.977 1 98.88 125 MET B CA 1
ATOM 2896 C C . MET B 1 125 ? -5.855 9.977 11.211 1 98.88 125 MET B C 1
ATOM 2898 O O . MET B 1 125 ? -6.605 10.773 11.781 1 98.88 125 MET B O 1
ATOM 2902 N N . THR B 1 126 ? -5.945 9.648 9.953 1 98.88 126 THR B N 1
ATOM 2903 C CA . THR B 1 126 ? -6.988 10.219 9.102 1 98.88 126 THR B CA 1
ATOM 2904 C C . THR B 1 126 ? -8.375 9.875 9.641 1 98.88 126 THR B C 1
ATOM 2906 O O . THR B 1 126 ? -9.242 10.75 9.734 1 98.88 126 THR B O 1
ATOM 2909 N N . LYS B 1 127 ? -8.555 8.602 9.984 1 98.75 127 LYS B N 1
ATOM 2910 C CA . LYS B 1 127 ? -9.828 8.164 10.555 1 98.75 127 LYS B CA 1
ATOM 2911 C C . LYS B 1 127 ? -10.18 8.961 11.797 1 98.75 127 LYS B C 1
ATOM 2913 O O . LYS B 1 127 ? -11.312 9.445 11.938 1 98.75 127 LYS B O 1
ATOM 2918 N N . ALA B 1 128 ? -9.25 9.102 12.688 1 98.69 128 ALA B N 1
ATOM 2919 C CA . ALA B 1 128 ? -9.484 9.766 13.969 1 98.69 128 ALA B CA 1
ATOM 2920 C C . ALA B 1 128 ? -9.844 11.234 13.773 1 98.69 128 ALA B C 1
ATOM 2922 O O . ALA B 1 128 ? -10.781 11.742 14.398 1 98.69 128 ALA B O 1
ATOM 2923 N N . VAL B 1 129 ? -9.164 11.93 12.891 1 98.81 129 VAL B N 1
ATOM 2924 C CA . VAL B 1 129 ? -9.305 13.383 12.766 1 98.81 129 VAL B CA 1
ATOM 2925 C C . VAL B 1 129 ? -10.508 13.703 11.875 1 98.81 129 VAL B C 1
ATOM 2927 O O . VAL B 1 129 ? -11.211 14.688 12.117 1 98.81 129 VAL B O 1
ATOM 2930 N N . ILE B 1 130 ? -10.75 12.867 10.844 1 98.75 130 ILE B N 1
ATOM 2931 C CA . ILE B 1 130 ? -11.828 13.172 9.914 1 98.75 130 ILE B CA 1
ATOM 2932 C C . ILE B 1 130 ? -13.172 13.133 10.648 1 98.75 130 ILE B C 1
ATOM 2934 O O . ILE B 1 130 ? -14.109 13.836 10.266 1 98.75 130 ILE B O 1
ATOM 2938 N N . ARG B 1 131 ? -13.266 12.336 11.734 1 98.12 131 ARG B N 1
ATOM 2939 C CA . ARG B 1 131 ? -14.461 12.297 12.562 1 98.12 131 ARG B CA 1
ATOM 2940 C C . ARG B 1 131 ? -14.734 13.656 13.195 1 98.12 131 ARG B C 1
ATOM 2942 O O . ARG B 1 131 ? -15.891 14.055 13.352 1 98.12 131 ARG B O 1
ATOM 2949 N N . ILE B 1 132 ? -13.688 14.312 13.57 1 98.44 132 ILE B N 1
ATOM 2950 C CA . ILE B 1 132 ? -13.805 15.656 14.125 1 98.44 132 ILE B CA 1
ATOM 2951 C C . ILE B 1 132 ? -14.328 16.609 13.062 1 98.44 132 ILE B C 1
ATOM 2953 O O . ILE B 1 132 ? -15.195 17.438 13.336 1 98.44 132 ILE B O 1
ATOM 2957 N N . PHE B 1 133 ? -13.828 16.516 11.812 1 98.69 133 PHE B N 1
ATOM 2958 C CA . PHE B 1 133 ? -14.281 17.344 10.703 1 98.69 133 PHE B CA 1
ATOM 2959 C C . PHE B 1 133 ? -15.781 17.203 10.492 1 98.69 133 PHE B C 1
ATOM 2961 O O . PHE B 1 133 ? -16.484 18.203 10.312 1 98.69 133 PHE B O 1
ATOM 2968 N N . TYR B 1 134 ? -16.219 15.953 10.508 1 97.5 134 TYR B N 1
ATOM 2969 C CA . TYR B 1 134 ? -17.641 15.711 10.305 1 97.5 134 TYR B CA 1
ATOM 2970 C C . TYR B 1 134 ? -18.469 16.297 11.445 1 97.5 134 TYR B C 1
ATOM 2972 O O . TYR B 1 134 ? -19.531 16.875 11.211 1 97.5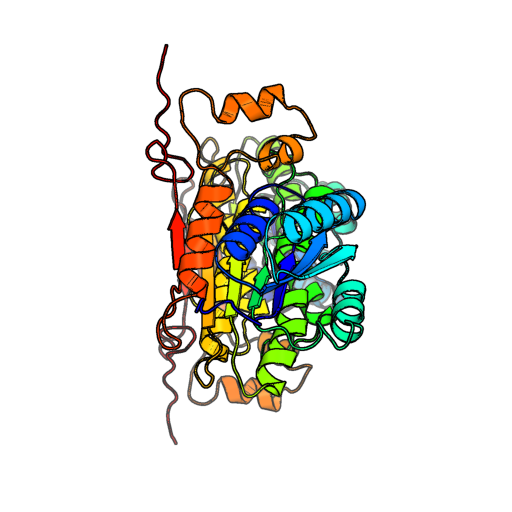 134 TYR B O 1
ATOM 2980 N N . LYS B 1 135 ? -17.969 16.172 12.641 1 96.75 135 LYS B N 1
ATOM 2981 C CA . LYS B 1 135 ? -18.656 16.719 13.812 1 96.75 135 LYS B CA 1
ATOM 2982 C C . LYS B 1 135 ? -18.719 18.234 13.742 1 96.75 135 LYS B C 1
ATOM 2984 O O . LYS B 1 135 ? -19.656 18.844 14.25 1 96.75 135 LYS B O 1
ATOM 2989 N N . ASN B 1 136 ? -17.766 18.797 13.039 1 95.5 136 ASN B N 1
ATOM 2990 C CA . ASN B 1 136 ? -17.656 20.25 12.961 1 95.5 136 ASN B CA 1
ATOM 2991 C C . ASN B 1 136 ? -18.188 20.781 11.633 1 95.5 136 ASN B C 1
ATOM 2993 O O . ASN B 1 136 ? -17.625 21.703 11.055 1 95.5 136 ASN B O 1
ATOM 2997 N N . GLY B 1 137 ? -19.219 20.141 11.062 1 95.62 137 GLY B N 1
ATOM 2998 C CA . GLY B 1 137 ? -19.938 20.656 9.906 1 95.62 137 GLY B CA 1
ATOM 2999 C C . GLY B 1 137 ? -19.328 20.219 8.586 1 95.62 137 GLY B C 1
ATOM 3000 O O . GLY B 1 137 ? -19.562 20.828 7.547 1 95.62 137 GLY B O 1
ATOM 3001 N N . GLY B 1 138 ? -18.547 19.266 8.609 1 96.88 138 GLY B N 1
ATOM 3002 C CA . GLY B 1 138 ? -17.984 18.719 7.375 1 96.88 138 GLY B CA 1
ATOM 3003 C C . GLY B 1 138 ? -17 19.656 6.711 1 96.88 138 GLY B C 1
ATOM 3004 O O . GLY B 1 138 ? -17.109 19.938 5.516 1 96.88 138 GLY B O 1
ATOM 3005 N N . ARG B 1 139 ? -16.062 20.203 7.535 1 97.06 139 ARG B N 1
ATOM 3006 C CA . ARG B 1 139 ? -15.031 21.094 7.031 1 97.06 139 ARG B CA 1
ATOM 3007 C C . ARG B 1 139 ? -13.672 20.734 7.621 1 97.06 139 ARG B C 1
ATOM 3009 O O . ARG B 1 139 ? -13.586 20.234 8.742 1 97.06 139 ARG B O 1
ATOM 3016 N N . GLY B 1 140 ? -12.633 21.031 6.852 1 98.06 140 GLY B N 1
ATOM 3017 C CA . GLY B 1 140 ? -11.266 20.766 7.27 1 98.06 140 GLY B CA 1
ATOM 3018 C C . GLY B 1 140 ? -10.359 20.359 6.121 1 98.06 140 GLY B C 1
ATOM 3019 O O . GLY B 1 140 ? -10.82 20.156 5 1 98.06 140 GLY B O 1
ATOM 3020 N N . ASP B 1 141 ? -9.047 20.359 6.406 1 98.75 141 ASP B N 1
ATOM 3021 C CA . ASP B 1 141 ? -8.047 19.969 5.41 1 98.75 141 ASP B CA 1
ATOM 3022 C C . ASP B 1 141 ? -7.242 18.766 5.879 1 98.75 141 ASP B C 1
ATOM 3024 O O . ASP B 1 141 ? -6.836 18.688 7.039 1 98.75 141 ASP B O 1
ATOM 3028 N N . ILE B 1 142 ? -7.117 17.828 5.023 1 98.88 142 ILE B N 1
ATOM 3029 C CA . ILE B 1 142 ? -6.18 16.734 5.207 1 98.88 142 ILE B CA 1
ATOM 3030 C C . ILE B 1 142 ? -5.059 16.828 4.172 1 98.88 142 ILE B C 1
ATOM 3032 O O . ILE B 1 142 ? -5.32 16.938 2.973 1 98.88 142 ILE B O 1
ATOM 3036 N N . VAL B 1 143 ? -3.822 16.891 4.652 1 98.94 143 VAL B N 1
ATOM 3037 C CA . VAL B 1 143 ? -2.652 16.859 3.783 1 98.94 143 VAL B CA 1
ATOM 3038 C C . VAL B 1 143 ? -1.881 15.562 4.008 1 98.94 143 VAL B C 1
ATOM 3040 O O . VAL B 1 143 ? -1.407 15.297 5.117 1 98.94 143 VAL B O 1
ATOM 3043 N N . ASN B 1 144 ? -1.841 14.727 3.021 1 98.94 144 ASN B N 1
ATOM 3044 C CA . ASN B 1 144 ? -1 13.531 3.055 1 98.94 144 ASN B CA 1
ATOM 3045 C C . ASN B 1 144 ? 0.308 13.75 2.299 1 98.94 144 ASN B C 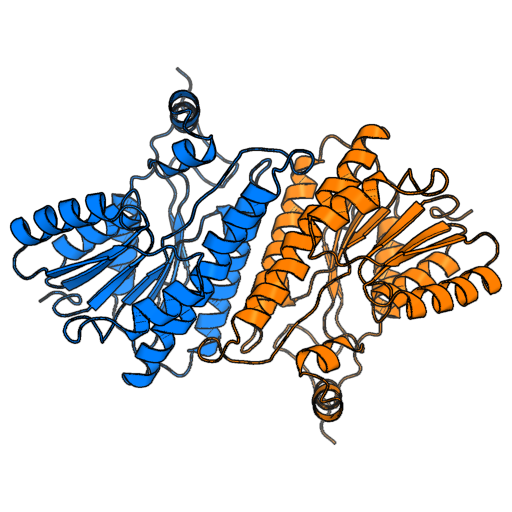1
ATOM 3047 O O . ASN B 1 144 ? 0.297 14.039 1.102 1 98.94 144 ASN B O 1
ATOM 3051 N N . VAL B 1 145 ? 1.438 13.648 3.043 1 98.81 145 VAL B N 1
ATOM 3052 C CA . VAL B 1 145 ? 2.748 13.766 2.408 1 98.81 145 VAL B CA 1
ATOM 3053 C C . VAL B 1 145 ? 3.18 12.398 1.869 1 98.81 145 VAL B C 1
ATOM 3055 O O . VAL B 1 145 ? 3.479 11.484 2.643 1 98.81 145 VAL B O 1
ATOM 3058 N N . SER B 1 146 ? 3.215 12.297 0.604 1 98.5 146 SER B N 1
ATOM 3059 C CA . SER B 1 146 ? 3.594 11.07 -0.097 1 98.5 146 SER B CA 1
ATOM 3060 C C . SER B 1 146 ? 5.004 11.18 -0.665 1 98.5 146 SER B C 1
ATOM 3062 O O . SER B 1 146 ? 5.953 11.469 0.067 1 98.5 146 SER B O 1
ATOM 3064 N N . SER B 1 147 ? 5.195 10.906 -1.905 1 98.25 147 SER B N 1
ATOM 3065 C CA . SER B 1 147 ? 6.465 10.906 -2.623 1 98.25 147 SER B CA 1
ATOM 3066 C C . SER B 1 147 ? 6.25 10.758 -4.125 1 98.25 147 SER B C 1
ATOM 3068 O O . SER B 1 147 ? 5.246 10.188 -4.559 1 98.25 147 SER B O 1
ATOM 3070 N N . ILE B 1 148 ? 7.188 11.32 -4.898 1 97.31 148 ILE B N 1
ATOM 3071 C CA . ILE B 1 148 ? 7.156 10.977 -6.316 1 97.31 148 ILE B CA 1
ATOM 3072 C C . ILE B 1 148 ? 7.32 9.469 -6.488 1 97.31 148 ILE B C 1
ATOM 3074 O O . ILE B 1 148 ? 7.004 8.922 -7.547 1 97.31 148 ILE B O 1
ATOM 3078 N N . GLY B 1 149 ? 7.801 8.82 -5.477 1 96.69 149 GLY B N 1
ATOM 3079 C CA . GLY B 1 149 ? 7.883 7.363 -5.461 1 96.69 149 GLY B CA 1
ATOM 3080 C C . GLY B 1 149 ? 6.527 6.688 -5.5 1 96.69 149 GLY B C 1
ATOM 3081 O O . GLY B 1 149 ? 6.438 5.48 -5.723 1 96.69 149 GLY B O 1
ATOM 3082 N N . SER B 1 150 ? 5.461 7.43 -5.242 1 97.25 150 SER B N 1
ATOM 3083 C CA . SER B 1 150 ? 4.117 6.875 -5.355 1 97.25 150 SER B CA 1
ATOM 3084 C C . SER B 1 150 ? 3.699 6.734 -6.816 1 97.25 150 SER B C 1
ATOM 3086 O O . SER B 1 150 ? 2.723 6.043 -7.125 1 97.25 150 SER B O 1
ATOM 3088 N N . GLN B 1 151 ? 4.402 7.418 -7.664 1 93.31 151 GLN B N 1
ATOM 3089 C CA . GLN B 1 151 ? 4.035 7.465 -9.078 1 93.31 151 GLN B CA 1
ATOM 3090 C C . GLN B 1 151 ? 4.934 6.559 -9.906 1 93.31 151 GLN B C 1
ATOM 3092 O O . GLN B 1 151 ? 4.512 6.031 -10.938 1 93.31 151 GLN B O 1
ATOM 3097 N N . GLU B 1 152 ? 6.109 6.523 -9.461 1 94.44 152 GLU B N 1
ATOM 3098 C CA . GLU B 1 152 ? 7.098 5.719 -10.172 1 94.44 152 GLU B CA 1
ATOM 3099 C C . GLU B 1 152 ? 8.047 5.027 -9.195 1 94.44 152 GLU B C 1
ATOM 3101 O O . GLU B 1 152 ? 8.695 5.688 -8.383 1 94.44 152 GLU B O 1
ATOM 3106 N N . CYS B 1 153 ? 8.164 3.736 -9.398 1 95.5 153 CYS B N 1
ATOM 3107 C CA . CYS B 1 153 ? 9.047 2.98 -8.516 1 95.5 153 CYS B CA 1
ATOM 3108 C C . CYS B 1 153 ? 10.477 2.986 -9.047 1 95.5 153 CYS B C 1
ATOM 3110 O O . CYS B 1 153 ? 10.727 3.426 -10.172 1 95.5 153 CYS B O 1
ATOM 3112 N N . TYR B 1 154 ? 11.43 2.605 -8.203 1 94.31 154 TYR B N 1
ATOM 3113 C CA . TYR B 1 154 ? 12.844 2.457 -8.547 1 94.31 154 TYR B CA 1
ATOM 3114 C C . TYR B 1 154 ? 13.461 1.286 -7.793 1 94.31 154 TYR B C 1
ATOM 3116 O O . TYR B 1 154 ? 12.969 0.893 -6.73 1 94.31 154 TYR B O 1
ATOM 3124 N N . PRO B 1 155 ? 14.539 0.652 -8.367 1 95.31 155 PRO B N 1
ATOM 3125 C CA . PRO B 1 155 ? 15.188 -0.476 -7.691 1 95.31 155 PRO B CA 1
ATOM 3126 C C . PRO B 1 155 ? 15.656 -0.133 -6.281 1 95.31 155 PRO B C 1
ATOM 3128 O O . PRO B 1 155 ? 16.141 0.976 -6.039 1 95.31 155 PRO B O 1
ATOM 3131 N N . ARG B 1 156 ? 15.477 -1.054 -5.387 1 95.69 156 ARG B N 1
ATOM 3132 C CA . ARG B 1 156 ? 15.914 -0.97 -3.996 1 95.69 156 ARG B CA 1
ATOM 3133 C C . ARG B 1 156 ? 14.992 -0.056 -3.191 1 95.69 156 ARG B C 1
ATOM 3135 O O . ARG B 1 156 ? 15.266 0.232 -2.023 1 95.69 156 ARG B O 1
ATOM 3142 N N . GLY B 1 157 ? 13.945 0.421 -3.824 1 97.38 157 GLY B N 1
ATOM 3143 C CA . GLY B 1 157 ? 12.938 1.227 -3.154 1 97.38 157 GLY B CA 1
ATOM 3144 C C . GLY B 1 157 ? 11.562 0.589 -3.162 1 97.38 157 GLY B C 1
ATOM 3145 O O . GLY B 1 157 ? 10.547 1.278 -3.012 1 97.38 157 GLY B O 1
ATOM 3146 N N . SER B 1 158 ? 11.516 -0.731 -3.406 1 98 158 SER B N 1
ATOM 3147 C CA . SER B 1 158 ? 10.266 -1.427 -3.684 1 98 158 SER B CA 1
ATOM 3148 C C . SER B 1 158 ? 9.266 -1.233 -2.551 1 98 158 SER B C 1
ATOM 3150 O O . SER B 1 158 ? 8.125 -0.828 -2.785 1 98 158 SER B O 1
ATOM 3152 N N . VAL B 1 159 ? 9.711 -1.488 -1.298 1 98.56 159 VAL B N 1
ATOM 3153 C CA . VAL B 1 159 ? 8.797 -1.436 -0.164 1 98.56 159 VAL B CA 1
ATOM 3154 C C . VAL B 1 159 ? 8.359 0.007 0.078 1 98.56 159 VAL B C 1
ATOM 3156 O O . VAL B 1 159 ? 7.168 0.277 0.263 1 98.56 159 VAL B O 1
ATOM 3159 N N . TYR B 1 160 ? 9.32 0.933 0.044 1 98.44 160 TYR B N 1
ATOM 3160 C CA . TYR B 1 160 ? 8.977 2.336 0.244 1 98.44 160 TYR B CA 1
ATOM 3161 C C . TYR B 1 160 ? 7.98 2.811 -0.808 1 98.44 160 TYR B C 1
ATOM 3163 O O . TYR B 1 160 ? 6.945 3.395 -0.474 1 98.44 160 TYR B O 1
ATOM 3171 N N . CYS B 1 161 ? 8.258 2.592 -2.09 1 98.38 161 CYS B N 1
ATOM 3172 C CA . CYS B 1 161 ? 7.383 3.01 -3.182 1 98.38 161 CYS B CA 1
ATOM 3173 C C . CYS B 1 161 ? 6.004 2.373 -3.051 1 98.38 161 CYS B C 1
ATOM 3175 O O . CYS B 1 161 ? 4.992 3.016 -3.334 1 98.38 161 CYS B O 1
ATOM 3177 N N . CYS B 1 162 ? 6.078 1.156 -2.637 1 97.56 162 CYS B N 1
ATOM 3178 C CA . CYS B 1 162 ? 4.836 0.441 -2.369 1 97.56 162 CYS B CA 1
ATOM 3179 C C . CYS B 1 162 ? 3.992 1.178 -1.335 1 97.56 162 CYS B C 1
ATOM 3181 O O . CYS B 1 162 ? 2.793 1.379 -1.534 1 97.56 162 CYS B O 1
ATOM 3183 N N . THR B 1 163 ? 4.496 1.593 -0.24 1 98.69 163 THR B N 1
ATOM 3184 C CA . THR B 1 163 ? 3.771 2.297 0.812 1 98.69 163 THR B CA 1
ATOM 3185 C C . THR B 1 163 ? 3.254 3.641 0.306 1 98.69 163 THR B C 1
ATOM 3187 O O . THR B 1 163 ? 2.139 4.047 0.637 1 98.69 163 THR B O 1
ATOM 3190 N N . LYS B 1 164 ? 4.039 4.32 -0.484 1 98.75 164 LYS B N 1
ATOM 3191 C CA . LYS B 1 164 ? 3.631 5.648 -0.933 1 98.75 164 LYS B CA 1
ATOM 3192 C C . LYS B 1 164 ? 2.582 5.559 -2.037 1 98.75 164 LYS B C 1
ATOM 3194 O O . LYS B 1 164 ? 1.703 6.414 -2.139 1 98.75 164 LYS B O 1
ATOM 3199 N N . ALA B 1 165 ? 2.617 4.492 -2.826 1 98.62 165 ALA B N 1
ATOM 3200 C CA . ALA B 1 165 ? 1.506 4.23 -3.736 1 98.62 165 ALA B CA 1
ATOM 3201 C C . ALA B 1 165 ? 0.206 4.016 -2.965 1 98.62 165 ALA B C 1
ATOM 3203 O O . ALA B 1 165 ? -0.854 4.492 -3.377 1 98.62 165 ALA B O 1
ATOM 3204 N N . ALA B 1 166 ? 0.305 3.268 -1.893 1 98.69 166 ALA B N 1
ATOM 3205 C CA . ALA B 1 166 ? -0.849 3.057 -1.022 1 98.69 166 ALA B CA 1
ATOM 3206 C C . ALA B 1 166 ? -1.382 4.383 -0.487 1 98.69 166 ALA B C 1
ATOM 3208 O O . ALA B 1 166 ? -2.592 4.621 -0.499 1 98.69 166 ALA B O 1
ATOM 3209 N N . VAL B 1 167 ? -0.506 5.246 -0.055 1 98.75 167 VAL B N 1
ATOM 3210 C CA . VAL B 1 167 ? -0.876 6.555 0.476 1 98.75 167 VAL B CA 1
ATOM 3211 C C . VAL B 1 167 ? -1.601 7.363 -0.598 1 98.75 167 VAL B C 1
ATOM 3213 O O . VAL B 1 167 ? -2.639 7.973 -0.331 1 98.75 167 VAL B O 1
ATOM 3216 N N . SER B 1 168 ? -1.06 7.352 -1.788 1 98.62 168 SER B N 1
ATOM 3217 C CA . SER B 1 168 ? -1.662 8.102 -2.887 1 98.62 168 SER B CA 1
ATOM 3218 C C . SER B 1 168 ? -3.076 7.605 -3.18 1 98.62 168 SER B C 1
ATOM 3220 O O . SER B 1 168 ? -4 8.406 -3.318 1 98.62 168 SER B O 1
ATOM 3222 N N . MET B 1 169 ? -3.221 6.316 -3.264 1 98.69 169 MET B N 1
ATOM 3223 C CA . MET B 1 169 ? -4.527 5.73 -3.549 1 98.69 169 MET B CA 1
ATOM 3224 C C . MET B 1 169 ? -5.516 6.031 -2.428 1 98.69 169 MET B C 1
ATOM 3226 O O . MET B 1 169 ? -6.668 6.379 -2.688 1 98.69 169 MET B O 1
ATOM 3230 N N . PHE B 1 170 ? -5.09 5.941 -1.2 1 98.69 170 PHE B N 1
ATOM 3231 C CA . PHE B 1 170 ? -5.93 6.258 -0.05 1 98.69 170 PHE B CA 1
ATOM 3232 C C . PHE B 1 170 ? -6.379 7.711 -0.093 1 98.69 170 PHE B C 1
ATOM 3234 O O . PHE B 1 170 ? -7.547 8.016 0.17 1 98.69 170 PHE B O 1
ATOM 3241 N N . THR B 1 171 ? -5.449 8.555 -0.424 1 98.69 171 THR B N 1
ATOM 3242 C CA . THR B 1 171 ? -5.738 9.984 -0.513 1 98.69 171 THR B CA 1
ATOM 3243 C C . THR B 1 171 ? -6.859 10.25 -1.516 1 98.69 171 THR B C 1
ATOM 3245 O O . THR B 1 171 ? -7.82 10.953 -1.209 1 98.69 171 THR B O 1
ATOM 3248 N N . SER B 1 172 ? -6.703 9.672 -2.678 1 97.88 172 SER B N 1
ATOM 3249 C CA . SER B 1 172 ? -7.715 9.812 -3.721 1 97.88 172 SER B CA 1
ATOM 3250 C C . SER B 1 172 ? -9.062 9.258 -3.266 1 97.88 172 SER B C 1
ATOM 3252 O O . SER B 1 172 ? -10.109 9.844 -3.547 1 97.88 172 SER B O 1
ATOM 3254 N N . ALA B 1 173 ? -9.039 8.148 -2.562 1 98.06 173 ALA B N 1
ATOM 3255 C CA . ALA B 1 173 ? -10.273 7.539 -2.072 1 98.06 173 ALA B CA 1
ATOM 3256 C C . ALA B 1 173 ? -10.969 8.445 -1.063 1 98.06 173 ALA B C 1
ATOM 3258 O O . ALA B 1 173 ? -12.188 8.625 -1.12 1 98.06 173 ALA B O 1
ATOM 3259 N N . VAL B 1 174 ? -10.203 8.977 -0.141 1 98.31 174 VAL B N 1
ATOM 3260 C CA . VAL B 1 174 ? -10.781 9.867 0.859 1 98.31 174 VAL B CA 1
ATOM 3261 C C . VAL B 1 174 ? -11.43 11.062 0.17 1 98.31 174 VAL B C 1
ATOM 3263 O O . VAL B 1 174 ? -12.516 11.5 0.559 1 98.31 174 VAL B O 1
ATOM 3266 N N . ARG B 1 175 ? -10.758 11.625 -0.839 1 97.62 175 ARG B N 1
ATOM 3267 C CA . ARG B 1 175 ? -11.312 12.758 -1.576 1 97.62 175 ARG B CA 1
ATOM 3268 C C . ARG B 1 175 ? -12.672 12.398 -2.178 1 97.62 175 ARG B C 1
ATOM 3270 O O . ARG B 1 175 ? -13.594 13.219 -2.17 1 97.62 175 ARG B O 1
ATOM 3277 N N . ARG B 1 176 ? -12.797 11.211 -2.672 1 96.44 176 ARG B N 1
ATOM 3278 C CA . ARG B 1 176 ? -14.047 10.75 -3.271 1 96.44 176 ARG B CA 1
ATOM 3279 C C . ARG B 1 176 ? -15.125 10.57 -2.209 1 96.44 176 ARG B C 1
ATOM 3281 O O . ARG B 1 176 ? -16.312 10.828 -2.463 1 96.44 176 ARG B O 1
ATOM 3288 N N . GLU B 1 177 ? -14.758 10.211 -1.038 1 97.19 177 GLU B N 1
ATOM 3289 C CA . GLU B 1 177 ? -15.711 9.914 0.027 1 97.19 177 GLU B CA 1
ATOM 3290 C C . GLU B 1 177 ? -16.188 11.188 0.712 1 97.19 177 GLU B C 1
ATOM 3292 O O . GLU B 1 177 ? -17.188 11.18 1.438 1 97.19 177 GLU B O 1
ATOM 3297 N N . THR B 1 178 ? -15.438 12.25 0.464 1 97.44 178 THR B N 1
ATOM 3298 C CA . THR B 1 178 ? -15.789 13.492 1.15 1 97.44 178 THR B CA 1
ATOM 3299 C C . THR B 1 178 ? -16.312 14.523 0.162 1 97.44 178 THR B C 1
ATOM 3301 O O . THR B 1 178 ? -16.391 15.711 0.48 1 97.44 178 THR B O 1
ATOM 3304 N N . ILE B 1 179 ? -16.766 14.133 -0.993 1 95.38 179 ILE B N 1
ATOM 3305 C CA . ILE B 1 179 ? -17.141 15.031 -2.074 1 95.38 179 ILE B CA 1
ATOM 3306 C C . ILE B 1 179 ? -18.406 15.805 -1.686 1 95.38 179 ILE B C 1
ATOM 3308 O O . ILE B 1 179 ? -18.672 16.891 -2.219 1 95.38 179 ILE B O 1
ATOM 3312 N N . ASP B 1 180 ? -19.141 15.25 -0.782 1 96.19 180 ASP B N 1
ATOM 3313 C CA . ASP B 1 180 ? -20.391 15.875 -0.355 1 96.19 180 ASP B CA 1
ATOM 3314 C C . ASP B 1 180 ? -20.156 16.828 0.811 1 96.19 180 ASP B C 1
ATOM 3316 O O . ASP B 1 180 ? -21.109 17.344 1.41 1 96.19 180 ASP B O 1
ATOM 3320 N N . THR B 1 181 ? -18.922 17.078 1.166 1 97.31 181 THR B N 1
ATOM 3321 C CA . THR B 1 181 ? -18.547 17.969 2.264 1 97.31 181 THR B CA 1
ATOM 3322 C C . THR B 1 181 ? -17.609 19.078 1.77 1 97.31 181 THR B C 1
ATOM 3324 O O . THR B 1 181 ? -17.375 19.203 0.566 1 97.31 181 THR B O 1
ATOM 3327 N N . ARG B 1 182 ? -17.094 19.859 2.709 1 97.12 182 ARG B N 1
ATOM 3328 C CA . ARG B 1 182 ? -16.094 20.891 2.41 1 97.12 182 ARG B CA 1
ATOM 3329 C C . ARG B 1 182 ? -14.719 20.469 2.893 1 97.12 182 ARG B C 1
ATOM 3331 O O . ARG B 1 182 ? -13.812 21.297 3.014 1 97.12 182 ARG B O 1
ATOM 3338 N N . ILE B 1 183 ? -14.672 19.219 3.232 1 98.31 183 ILE B N 1
ATOM 3339 C CA . ILE B 1 183 ? -13.367 18.656 3.578 1 98.31 183 ILE B CA 1
ATOM 3340 C C . ILE B 1 183 ? -12.492 18.594 2.33 1 98.31 183 ILE B C 1
ATOM 3342 O O . ILE B 1 183 ? -12.906 18.078 1.295 1 98.31 183 ILE B O 1
ATOM 3346 N N . ARG B 1 184 ? -11.344 19.219 2.4 1 98.38 184 ARG B N 1
ATOM 3347 C CA . ARG B 1 184 ? -10.383 19.156 1.303 1 98.38 184 ARG B CA 1
ATOM 3348 C C . ARG B 1 184 ? -9.273 18.156 1.594 1 98.38 184 ARG B C 1
ATOM 3350 O O . ARG B 1 184 ? -8.773 18.078 2.721 1 98.38 184 ARG B O 1
ATOM 3357 N N . VAL B 1 185 ? -8.922 17.312 0.634 1 98.69 185 VAL B N 1
ATOM 3358 C CA . VAL B 1 185 ? -7.883 16.297 0.76 1 98.69 185 VAL B CA 1
ATOM 3359 C C . VAL B 1 185 ? -6.797 16.531 -0.287 1 98.69 185 VAL B C 1
ATOM 3361 O O . VAL B 1 185 ? -7.062 16.484 -1.49 1 98.69 185 VAL B O 1
ATOM 3364 N N . LEU B 1 186 ? -5.551 16.812 0.216 1 98.5 186 LEU B N 1
ATOM 3365 C CA . LEU B 1 186 ? -4.406 17.141 -0.623 1 98.5 186 LEU B CA 1
ATOM 3366 C C . LEU B 1 186 ? -3.33 16.062 -0.536 1 98.5 186 LEU B C 1
ATOM 3368 O O . LEU B 1 186 ? -3.107 15.492 0.532 1 98.5 186 LEU B O 1
ATOM 3372 N N . GLU B 1 187 ? -2.678 15.852 -1.616 1 98.75 187 GLU B N 1
ATOM 3373 C CA . GLU B 1 187 ? -1.495 15 -1.671 1 98.75 187 GLU B CA 1
ATOM 3374 C C . GLU B 1 187 ? -0.265 15.789 -2.107 1 98.75 187 GLU B C 1
ATOM 3376 O O . GLU B 1 187 ? -0.294 16.469 -3.129 1 98.75 187 GLU B O 1
ATOM 3381 N N . ILE B 1 188 ? 0.806 15.75 -1.33 1 98.81 188 ILE B N 1
ATOM 3382 C CA . ILE B 1 188 ? 2.084 16.375 -1.658 1 98.81 188 ILE B CA 1
ATOM 3383 C C . ILE B 1 188 ? 3.125 15.289 -1.948 1 98.81 188 ILE B C 1
ATOM 3385 O O . ILE B 1 188 ? 3.355 14.406 -1.122 1 98.81 188 ILE B O 1
ATOM 3389 N N . ASP B 1 189 ? 3.762 15.359 -3.121 1 98.69 189 ASP B N 1
ATOM 3390 C CA . ASP B 1 189 ? 4.719 14.336 -3.547 1 98.69 189 ASP B CA 1
ATOM 3391 C C . ASP B 1 189 ? 6.109 14.938 -3.742 1 98.69 189 ASP B C 1
ATOM 3393 O O . ASP B 1 189 ? 6.492 15.281 -4.863 1 98.69 189 ASP B O 1
ATOM 3397 N N . PRO B 1 190 ? 6.891 14.953 -2.668 1 98.62 190 PRO B N 1
ATOM 3398 C CA . PRO B 1 190 ? 8.242 15.5 -2.814 1 98.62 190 PRO B CA 1
ATOM 3399 C C . PRO B 1 190 ? 9.195 14.531 -3.504 1 98.62 190 PRO B C 1
ATOM 3401 O O . PRO B 1 190 ? 9.055 13.312 -3.357 1 98.62 190 PRO B O 1
ATOM 3404 N N . GLY B 1 191 ? 10.164 15.094 -4.262 1 97.38 191 GLY B N 1
ATOM 3405 C CA . GLY B 1 191 ? 11.352 14.367 -4.691 1 97.38 191 GLY B CA 1
ATOM 3406 C C . GLY B 1 191 ? 12.469 14.375 -3.666 1 97.38 191 GLY B C 1
ATOM 3407 O O . GLY B 1 191 ? 12.227 14.148 -2.479 1 97.38 191 GLY B O 1
ATOM 3408 N N . MET B 1 192 ? 13.641 14.625 -4.117 1 96.06 192 MET B N 1
ATOM 3409 C CA . MET B 1 192 ? 14.805 14.656 -3.236 1 96.06 192 MET B CA 1
ATOM 3410 C C . MET B 1 192 ? 14.758 15.875 -2.318 1 96.06 192 MET B C 1
ATOM 3412 O O . MET B 1 192 ? 14.805 17.016 -2.787 1 96.06 192 MET B O 1
ATOM 3416 N N . VAL B 1 193 ? 14.617 15.625 -1.029 1 97.31 193 VAL B N 1
ATOM 3417 C CA . VAL B 1 193 ? 14.617 16.672 -0.018 1 97.31 193 VAL B CA 1
ATOM 3418 C C . VAL B 1 193 ? 15.742 16.438 0.979 1 97.31 193 VAL B C 1
ATOM 3420 O O . VAL B 1 193 ? 15.875 15.344 1.531 1 97.31 193 VAL B O 1
ATOM 3423 N N . LEU B 1 194 ? 16.547 17.422 1.166 1 95.81 194 LEU B N 1
ATOM 3424 C CA . LEU B 1 194 ? 17.625 17.297 2.133 1 95.81 194 LEU B CA 1
ATOM 3425 C C . LEU B 1 194 ? 17.094 17.312 3.561 1 95.81 194 LEU B C 1
ATOM 3427 O O . LEU B 1 194 ? 16.828 18.391 4.109 1 95.81 194 LEU B O 1
ATOM 3431 N N . THR B 1 195 ? 16.953 16.172 4.137 1 94.69 195 THR B N 1
ATOM 3432 C CA . THR B 1 195 ? 16.547 15.914 5.512 1 94.69 195 THR B CA 1
ATOM 3433 C C . THR B 1 195 ? 17.266 14.688 6.07 1 94.69 195 THR B C 1
ATOM 3435 O O . THR B 1 195 ? 18.141 14.125 5.41 1 94.69 195 THR B O 1
ATOM 3438 N N . GLU B 1 196 ? 16.953 14.375 7.273 1 94.12 196 GLU B N 1
ATOM 3439 C CA . GLU B 1 196 ? 17.562 13.172 7.844 1 94.12 196 GLU B CA 1
ATOM 3440 C C . GLU B 1 196 ? 16.938 11.914 7.258 1 94.12 196 GLU B C 1
ATOM 3442 O O . GLU B 1 196 ? 17.281 10.797 7.648 1 94.12 196 GLU B O 1
ATOM 3447 N N . PHE B 1 197 ? 16.109 12.039 6.34 1 94.56 197 PHE B N 1
ATOM 3448 C CA . PHE B 1 197 ? 15.344 10.93 5.766 1 94.56 197 PHE B CA 1
ATOM 3449 C C . PHE B 1 197 ? 16.281 9.844 5.246 1 94.56 197 PHE B C 1
ATOM 3451 O O . PHE B 1 197 ? 16.141 8.68 5.625 1 94.56 197 PHE B O 1
ATOM 3458 N N . ASN B 1 198 ? 17.25 10.227 4.426 1 94.75 198 ASN B N 1
ATOM 3459 C CA . ASN B 1 198 ? 18.141 9.219 3.85 1 94.75 198 ASN B CA 1
ATOM 3460 C C . ASN B 1 198 ? 19.125 8.688 4.879 1 94.75 198 ASN B C 1
ATOM 3462 O O . ASN B 1 198 ? 19.562 7.535 4.797 1 94.75 198 ASN B O 1
ATOM 3466 N N . THR B 1 199 ? 19.5 9.562 5.832 1 96.38 199 THR B N 1
ATOM 3467 C CA . THR B 1 199 ? 20.359 9.086 6.91 1 96.38 199 THR B CA 1
ATOM 3468 C C . THR B 1 199 ? 19.672 7.969 7.695 1 96.38 199 THR B C 1
ATOM 3470 O O . THR B 1 199 ? 20.297 6.965 8.039 1 96.38 199 THR B O 1
ATOM 3473 N N . VAL B 1 200 ? 18.406 8.133 8.008 1 96.06 200 VAL B N 1
ATOM 3474 C CA . VAL B 1 200 ? 17.625 7.113 8.695 1 96.06 200 VAL B CA 1
ATOM 3475 C C . VAL B 1 200 ? 17.5 5.879 7.812 1 96.06 200 VAL B C 1
ATOM 3477 O O . VAL B 1 200 ? 17.656 4.746 8.281 1 96.06 200 VAL B O 1
ATOM 3480 N N . ARG B 1 201 ? 17.281 6.043 6.484 1 97.12 201 ARG B N 1
ATOM 3481 C CA . ARG B 1 201 ? 17.078 4.961 5.531 1 97.12 201 ARG B CA 1
ATOM 3482 C C . ARG B 1 201 ? 18.25 4 5.512 1 97.12 201 ARG B C 1
ATOM 3484 O O . ARG B 1 201 ? 18.078 2.785 5.426 1 97.12 201 ARG B O 1
ATOM 3491 N N . VAL B 1 202 ? 19.453 4.645 5.633 1 97 202 VAL B N 1
ATOM 3492 C CA . VAL B 1 202 ? 20.641 3.822 5.516 1 97 202 VAL B CA 1
ATOM 3493 C C . VAL B 1 202 ? 21.234 3.572 6.902 1 97 202 VAL B C 1
ATOM 3495 O O . VAL B 1 202 ? 22.453 3.461 7.055 1 97 202 VAL B O 1
ATOM 3498 N N . HIS B 1 203 ? 20.453 3.637 7.918 1 96.44 203 HIS B N 1
ATOM 3499 C CA . HIS B 1 203 ? 20.75 3.217 9.289 1 96.44 203 HIS B CA 1
ATOM 3500 C C . HIS B 1 203 ? 21.875 4.047 9.891 1 96.44 203 HIS B C 1
ATOM 3502 O O . HIS B 1 203 ? 22.781 3.498 10.523 1 96.44 203 HIS B O 1
ATOM 3508 N N . GLY B 1 204 ? 21.906 5.359 9.555 1 96.06 204 GLY B N 1
ATOM 3509 C CA . GLY B 1 204 ? 22.797 6.297 10.234 1 96.06 204 GLY B CA 1
ATOM 3510 C C . GLY B 1 204 ? 24.078 6.559 9.469 1 96.06 204 GLY B C 1
ATOM 3511 O O . GLY B 1 204 ? 24.922 7.348 9.906 1 96.06 204 GLY B O 1
ATOM 3512 N N . ASP B 1 205 ? 24.266 5.891 8.344 1 96.31 205 ASP B N 1
ATOM 3513 C CA . ASP B 1 205 ? 25.438 6.16 7.516 1 96.31 205 ASP B CA 1
ATOM 3514 C C . ASP B 1 205 ? 25.312 7.508 6.809 1 96.31 205 ASP B C 1
ATOM 3516 O O . ASP B 1 205 ? 25.031 7.562 5.609 1 96.31 205 ASP B O 1
ATOM 3520 N N . LYS B 1 206 ? 25.625 8.516 7.512 1 95.62 206 LYS B N 1
ATOM 3521 C CA . LYS B 1 206 ? 25.453 9.883 7.031 1 95.62 206 LYS B CA 1
ATOM 3522 C C . LYS B 1 206 ? 26.297 10.141 5.785 1 95.62 206 LYS B C 1
ATOM 3524 O O . LYS B 1 206 ? 25.875 10.852 4.875 1 95.62 206 LYS B O 1
ATOM 3529 N N . ALA B 1 207 ? 27.469 9.578 5.785 1 95.62 207 ALA B N 1
ATOM 3530 C CA . ALA B 1 207 ? 28.344 9.766 4.629 1 95.62 207 ALA B CA 1
ATOM 3531 C C . ALA B 1 207 ? 27.703 9.227 3.357 1 95.62 207 ALA B C 1
ATOM 3533 O O . ALA B 1 207 ? 27.703 9.891 2.318 1 95.62 207 ALA B O 1
ATOM 3534 N N . PHE B 1 208 ? 27.219 8.078 3.492 1 94.38 208 PHE B N 1
ATOM 3535 C CA . PHE B 1 208 ? 26.516 7.484 2.354 1 94.38 208 PHE B CA 1
ATOM 3536 C C . PHE B 1 208 ? 25.297 8.312 1.965 1 94.38 208 PHE B C 1
ATOM 3538 O O . PHE B 1 208 ? 25.078 8.57 0.781 1 94.38 208 PHE B O 1
ATOM 3545 N N . ALA B 1 209 ? 24.531 8.75 2.885 1 94.88 209 ALA B N 1
ATOM 3546 C CA . ALA B 1 209 ? 23.344 9.555 2.643 1 94.88 209 ALA B CA 1
ATOM 3547 C C . ALA B 1 209 ? 23.688 10.852 1.927 1 94.88 209 ALA B C 1
ATOM 3549 O O . ALA B 1 209 ? 22.984 11.266 0.995 1 94.88 209 ALA B O 1
ATOM 3550 N N . ASP B 1 210 ? 24.719 11.469 2.354 1 93.12 210 ASP B N 1
ATOM 3551 C CA . ASP B 1 210 ? 25.141 12.734 1.764 1 93.12 210 ASP B CA 1
ATOM 3552 C C . ASP B 1 210 ? 25.531 12.562 0.3 1 93.12 210 ASP B C 1
ATOM 3554 O O . ASP B 1 210 ? 25.328 13.461 -0.519 1 93.12 210 ASP B O 1
ATOM 3558 N N . LYS B 1 211 ? 26.094 11.445 -0.027 1 92.44 211 LYS B N 1
ATOM 3559 C CA . LYS B 1 211 ? 26.547 11.172 -1.387 1 92.44 211 LYS B CA 1
ATOM 3560 C C . LYS B 1 211 ? 25.375 11.109 -2.355 1 92.44 211 LYS B C 1
ATOM 3562 O O . LYS B 1 211 ? 25.531 11.375 -3.549 1 92.44 211 LYS B O 1
ATOM 3567 N N . LEU B 1 212 ? 24.266 10.812 -1.835 1 89.25 212 LEU B N 1
ATOM 3568 C CA . LEU B 1 212 ? 23.078 10.711 -2.674 1 89.25 212 LEU B CA 1
ATOM 3569 C C . LEU B 1 212 ? 22.672 12.07 -3.229 1 89.25 212 LEU B C 1
ATOM 3571 O O . LEU B 1 212 ? 21.984 12.156 -4.242 1 89.25 212 LEU B O 1
ATOM 3575 N N . TYR B 1 213 ? 23.125 13.125 -2.607 1 92.31 213 TYR B N 1
ATOM 3576 C CA . TYR B 1 213 ? 22.75 14.477 -3.027 1 92.31 213 TYR B CA 1
ATOM 3577 C C . TYR B 1 213 ? 23.891 15.133 -3.811 1 92.31 213 TYR B C 1
ATOM 3579 O O . TYR B 1 213 ? 23.734 16.234 -4.32 1 92.31 213 TYR B O 1
ATOM 3587 N N . GLU B 1 214 ? 24.984 14.398 -3.871 1 92.94 214 GLU B N 1
ATOM 3588 C CA . GLU B 1 214 ? 26.156 14.984 -4.527 1 92.94 214 GLU B CA 1
ATOM 3589 C C . GLU B 1 214 ? 25.844 15.359 -5.977 1 92.94 214 GLU B C 1
ATOM 3591 O O . GLU B 1 214 ? 25.234 14.57 -6.703 1 92.94 214 GLU B O 1
ATOM 3596 N N . GLY B 1 215 ? 26.234 16.594 -6.398 1 93.75 215 GLY B N 1
ATOM 3597 C CA . GLY B 1 215 ? 26.062 17.047 -7.766 1 93.75 215 GLY B CA 1
ATOM 3598 C C . GLY B 1 215 ? 24.656 17.562 -8.039 1 93.75 215 GLY B C 1
ATOM 3599 O O . GLY B 1 215 ? 24.328 17.922 -9.172 1 93.75 215 GLY B O 1
ATOM 3600 N N . CYS B 1 216 ? 23.812 17.578 -7.055 1 93.75 216 CYS B N 1
ATOM 3601 C CA . CYS B 1 216 ? 22.422 18.031 -7.172 1 93.75 216 CYS B CA 1
ATOM 3602 C C . CYS B 1 216 ? 22.047 18.906 -5.996 1 93.75 216 CYS B C 1
ATOM 3604 O O . CYS B 1 216 ? 22.391 18.625 -4.852 1 93.75 216 CYS B O 1
ATOM 3606 N N . ASP B 1 217 ? 21.453 20.047 -6.34 1 95.19 217 ASP B N 1
ATOM 3607 C CA . ASP B 1 217 ? 20.891 20.875 -5.289 1 95.19 217 ASP B CA 1
ATOM 3608 C C . ASP B 1 217 ? 19.5 20.391 -4.891 1 95.19 217 ASP B C 1
ATOM 3610 O O . ASP B 1 217 ? 18.516 20.672 -5.578 1 95.19 217 ASP B O 1
ATOM 3614 N N . PRO B 1 218 ? 19.344 19.656 -3.799 1 96.94 218 PRO B N 1
ATOM 3615 C CA . PRO B 1 218 ? 18.047 19.078 -3.426 1 96.94 218 PRO B CA 1
ATOM 3616 C C . PRO B 1 218 ? 17.062 20.109 -2.896 1 96.94 218 PRO B C 1
ATOM 3618 O O . PRO B 1 218 ? 17.453 21.266 -2.654 1 96.94 218 PRO B O 1
ATOM 3621 N N . LEU B 1 219 ? 15.805 19.734 -2.768 1 98.25 219 LEU B N 1
ATOM 3622 C CA . LEU B 1 219 ? 14.836 20.547 -2.035 1 98.25 219 LEU B CA 1
ATOM 3623 C C . LEU B 1 219 ? 15.219 20.656 -0.562 1 98.25 219 LEU B C 1
ATOM 3625 O O . LEU B 1 219 ? 15.961 19.812 -0.05 1 98.25 219 LEU B O 1
ATOM 3629 N N . THR B 1 220 ? 14.695 21.656 0.104 1 97.75 220 THR B N 1
ATOM 3630 C CA . THR B 1 220 ? 14.742 21.766 1.559 1 97.75 220 THR B CA 1
ATOM 3631 C C . THR B 1 220 ? 13.367 21.484 2.166 1 97.75 220 THR B C 1
ATOM 3633 O O . THR B 1 220 ? 12.359 21.516 1.46 1 97.75 220 THR B O 1
ATOM 3636 N N . GLY B 1 221 ? 13.344 21.234 3.449 1 98.31 221 GLY B N 1
ATOM 3637 C CA . GLY B 1 221 ? 12.07 21.125 4.133 1 98.31 221 GLY B CA 1
ATOM 3638 C C . GLY B 1 221 ? 11.188 22.344 3.947 1 98.31 221 GLY B C 1
ATOM 3639 O O . GLY B 1 221 ? 9.969 22.219 3.836 1 98.31 221 GLY B O 1
ATOM 3640 N N . GLN B 1 222 ? 11.82 23.438 3.869 1 98.31 222 GLN B N 1
ATOM 3641 C CA . GLN B 1 222 ? 11.102 24.703 3.695 1 98.31 222 GLN B CA 1
ATOM 3642 C C . GLN B 1 222 ? 10.367 24.734 2.355 1 98.31 222 GLN B C 1
ATOM 3644 O O . GLN B 1 222 ? 9.242 25.219 2.27 1 98.31 222 GLN B O 1
ATOM 3649 N N . ASP B 1 223 ? 11.008 24.25 1.307 1 98.56 223 ASP B N 1
ATOM 3650 C CA . ASP B 1 223 ? 10.383 24.219 -0.011 1 98.56 223 ASP B CA 1
ATOM 3651 C C . ASP B 1 223 ? 9.047 23.469 0.032 1 98.56 223 ASP B C 1
ATOM 3653 O O . ASP B 1 223 ? 8.047 23.953 -0.514 1 98.56 223 ASP B O 1
ATOM 3657 N N . VAL B 1 224 ? 9.062 22.344 0.71 1 98.75 224 VAL B N 1
ATOM 3658 C CA . VAL B 1 224 ? 7.867 21.531 0.796 1 98.75 224 VAL B CA 1
ATOM 3659 C C . VAL B 1 224 ? 6.859 22.172 1.744 1 98.75 224 VAL B C 1
ATOM 3661 O O . VAL B 1 224 ? 5.66 22.203 1.457 1 98.75 224 VAL B O 1
ATOM 3664 N N . GLY B 1 225 ? 7.305 22.719 2.887 1 98.75 225 GLY B N 1
ATOM 3665 C CA . GLY B 1 225 ? 6.441 23.406 3.834 1 98.75 225 GLY B CA 1
ATOM 3666 C C . GLY B 1 225 ? 5.68 24.562 3.221 1 98.75 225 GLY B C 1
ATOM 3667 O O . GLY B 1 225 ? 4.496 24.766 3.512 1 98.75 225 GLY B O 1
ATOM 3668 N N . GLU B 1 226 ? 6.355 25.281 2.344 1 98.56 226 GLU B N 1
ATOM 3669 C CA . GLU B 1 226 ? 5.715 26.406 1.662 1 98.56 226 GLU B CA 1
ATOM 3670 C C . GLU B 1 226 ? 4.586 25.938 0.753 1 98.56 226 GLU B C 1
ATOM 3672 O O . GLU B 1 226 ? 3.543 26.578 0.654 1 98.56 226 GLU B O 1
ATOM 3677 N N . LEU B 1 227 ? 4.855 24.859 0.106 1 98.62 227 LEU B N 1
ATOM 3678 C CA . LEU B 1 227 ? 3.828 24.297 -0.767 1 98.62 227 LEU B CA 1
ATOM 3679 C C . LEU B 1 227 ? 2.619 23.844 0.04 1 98.62 227 LEU B C 1
ATOM 3681 O O . LEU B 1 227 ? 1.476 24.047 -0.374 1 98.62 227 LEU B O 1
ATOM 3685 N N . ILE B 1 228 ? 2.848 23.188 1.193 1 98.81 228 ILE B N 1
ATOM 3686 C CA . ILE B 1 228 ? 1.766 22.734 2.061 1 98.81 228 ILE B CA 1
ATOM 3687 C C . ILE B 1 228 ? 0.948 23.938 2.535 1 98.81 228 ILE B C 1
ATOM 3689 O O . ILE B 1 228 ? -0.281 23.938 2.445 1 98.81 228 ILE B O 1
ATOM 3693 N N . VAL B 1 229 ? 1.608 25 2.975 1 98.75 229 VAL B N 1
ATOM 3694 C CA . VAL B 1 229 ? 0.929 26.203 3.449 1 98.75 229 VAL B CA 1
ATOM 3695 C C . VAL B 1 229 ? 0.123 26.828 2.311 1 98.75 229 VAL B C 1
ATOM 3697 O O . VAL B 1 229 ? -1.014 27.25 2.51 1 98.75 229 VAL B O 1
ATOM 3700 N N . PHE B 1 230 ? 0.73 26.891 1.111 1 98.38 230 PHE B N 1
ATOM 3701 C CA . PHE B 1 230 ? 0.003 27.391 -0.053 1 98.38 230 PHE B CA 1
ATOM 3702 C C . PHE B 1 230 ? -1.298 26.609 -0.242 1 98.38 230 PHE B C 1
ATOM 3704 O O . PHE B 1 230 ? -2.355 27.219 -0.452 1 98.38 230 PHE B O 1
ATOM 3711 N N . GLY B 1 231 ? -1.225 25.297 -0.137 1 98.06 231 GLY B N 1
ATOM 3712 C CA . GLY B 1 231 ? -2.395 24.469 -0.346 1 98.06 231 GLY B CA 1
ATOM 3713 C C . GLY B 1 231 ? -3.494 24.719 0.67 1 98.06 231 GLY B C 1
ATOM 3714 O O . GLY B 1 231 ? -4.668 24.828 0.307 1 98.06 231 GLY B O 1
ATOM 3715 N N . ILE B 1 232 ? -3.125 24.875 1.959 1 98.25 232 ILE B N 1
ATOM 3716 C CA . ILE B 1 232 ? -4.141 24.906 3.004 1 98.25 232 ILE B CA 1
ATOM 3717 C C . ILE B 1 232 ? -4.613 26.344 3.213 1 98.25 232 ILE B C 1
ATOM 3719 O O . ILE B 1 232 ? -5.488 26.609 4.043 1 98.25 232 ILE B O 1
ATOM 3723 N N . THR B 1 233 ? -4.09 27.312 2.422 1 98.19 233 THR B N 1
ATOM 3724 C CA . THR B 1 233 ? -4.539 28.688 2.553 1 98.19 233 THR B CA 1
ATOM 3725 C C . THR B 1 233 ? -5.312 29.125 1.312 1 98.19 233 THR B C 1
ATOM 3727 O O . THR B 1 233 ? -5.629 30.312 1.155 1 98.19 233 THR B O 1
ATOM 3730 N N . ARG B 1 234 ? -5.527 28.219 0.341 1 96.12 234 ARG B N 1
ATOM 3731 C CA . ARG B 1 234 ? -6.367 28.547 -0.807 1 96.12 234 ARG B CA 1
ATOM 3732 C C . ARG B 1 234 ? -7.82 28.75 -0.384 1 96.12 234 ARG B C 1
ATOM 3734 O O . ARG B 1 234 ? -8.211 28.359 0.72 1 96.12 234 ARG B O 1
ATOM 3741 N N . ARG B 1 235 ? -8.586 29.359 -1.282 1 95.19 235 ARG B N 1
ATOM 3742 C CA . ARG B 1 235 ? -10.023 29.438 -1.048 1 95.19 235 ARG B CA 1
ATOM 3743 C C . ARG B 1 235 ? -10.625 28.062 -0.803 1 95.19 235 ARG B C 1
ATOM 3745 O O . ARG B 1 235 ? -10.188 27.078 -1.389 1 95.19 235 ARG B O 1
ATOM 3752 N N . GLU B 1 236 ? -11.656 28.094 -0.028 1 91.12 236 GLU B N 1
ATOM 3753 C CA . GLU B 1 236 ? -12.234 26.844 0.461 1 91.12 236 GLU B CA 1
ATOM 3754 C C . GLU B 1 236 ? -12.625 25.922 -0.695 1 91.12 236 GLU B C 1
ATOM 3756 O O . GLU B 1 236 ? -12.562 24.703 -0.572 1 91.12 236 GLU B O 1
ATOM 3761 N N . ASN B 1 237 ? -12.977 26.516 -1.831 1 93.56 237 ASN B N 1
ATOM 3762 C CA . ASN B 1 237 ? -13.445 25.703 -2.947 1 93.56 237 ASN B CA 1
ATOM 3763 C C . ASN B 1 237 ? -12.289 25.219 -3.814 1 93.56 237 ASN B C 1
ATOM 3765 O O . ASN B 1 237 ? -12.492 24.438 -4.746 1 93.56 237 ASN B O 1
ATOM 3769 N N . VAL B 1 238 ? -11.055 25.625 -3.504 1 95.81 238 VAL B N 1
ATOM 3770 C CA . VAL B 1 238 ? -9.883 25.25 -4.281 1 95.81 238 VAL B CA 1
ATOM 3771 C C . VAL B 1 238 ? -9.141 24.125 -3.576 1 95.81 238 VAL B C 1
ATOM 3773 O O . VAL B 1 238 ? -8.711 24.266 -2.43 1 95.81 238 VAL B O 1
ATOM 3776 N N . VAL B 1 239 ? -9.023 22.984 -4.273 1 97.31 239 VAL B N 1
ATOM 3777 C CA . VAL B 1 239 ? -8.328 21.828 -3.721 1 97.31 239 VAL B CA 1
ATOM 3778 C C . VAL B 1 239 ? -7.082 21.531 -4.555 1 97.31 239 VAL B C 1
ATOM 3780 O O . VAL B 1 239 ? -7.184 21.219 -5.742 1 97.31 239 VAL B O 1
ATOM 3783 N N . LEU B 1 240 ? -5.926 21.75 -3.996 1 96.75 240 LEU B N 1
ATOM 3784 C CA . LEU B 1 240 ? -4.695 21.219 -4.586 1 96.75 240 LEU B CA 1
ATOM 3785 C C . LEU B 1 240 ? -4.621 19.703 -4.43 1 96.75 240 LEU B C 1
ATOM 3787 O O . LEU B 1 240 ? -3.955 19.203 -3.523 1 96.75 240 LEU B O 1
ATOM 3791 N N . ALA B 1 241 ? -5.258 18.984 -5.297 1 97.19 241 ALA B N 1
ATOM 3792 C CA . ALA B 1 241 ? -5.535 17.562 -5.145 1 97.19 241 ALA B CA 1
ATOM 3793 C C . ALA B 1 241 ? -4.238 16.75 -5.078 1 97.19 241 ALA B C 1
ATOM 3795 O O . ALA B 1 241 ? -4.129 15.812 -4.293 1 97.19 241 ALA B O 1
ATOM 3796 N N . GLU B 1 242 ? -3.285 17.094 -5.953 1 97.12 242 GLU B N 1
ATOM 3797 C CA . GLU B 1 242 ? -1.979 16.453 -6.047 1 97.12 242 GLU B CA 1
ATOM 3798 C C . GLU B 1 242 ? -0.918 17.422 -6.555 1 97.12 242 GLU B C 1
ATOM 3800 O O . GLU B 1 242 ? -1.154 18.156 -7.512 1 97.12 242 GLU B O 1
ATOM 3805 N N . ALA B 1 243 ? 0.215 17.438 -5.867 1 97 243 ALA B N 1
ATOM 3806 C CA . ALA B 1 243 ? 1.32 18.297 -6.297 1 97 243 ALA B CA 1
ATOM 3807 C C . ALA B 1 243 ? 2.658 17.578 -6.141 1 97 243 ALA B C 1
ATOM 3809 O O . ALA B 1 243 ? 3.043 17.203 -5.031 1 97 243 ALA B O 1
ATOM 3810 N N . SER B 1 244 ? 3.328 17.359 -7.258 1 97.19 244 SER B N 1
ATOM 3811 C CA . SER B 1 244 ? 4.707 16.891 -7.234 1 97.19 244 SER B CA 1
ATOM 3812 C C . SER B 1 244 ? 5.695 18.047 -7.203 1 97.19 244 SER B C 1
ATOM 3814 O O . SER B 1 244 ? 5.527 19.031 -7.934 1 97.19 244 SER B O 1
ATOM 3816 N N . ILE B 1 245 ? 6.645 17.984 -6.355 1 97.38 245 ILE B N 1
ATOM 3817 C CA . ILE B 1 245 ? 7.668 19.016 -6.258 1 97.38 245 ILE B CA 1
ATOM 3818 C C . ILE B 1 245 ? 9.055 18.359 -6.25 1 97.38 245 ILE B C 1
ATOM 3820 O O . ILE B 1 245 ? 9.336 17.484 -5.434 1 97.38 245 ILE B O 1
ATOM 3824 N N . VAL B 1 246 ? 9.883 18.797 -7.188 1 97.19 246 VAL B N 1
ATOM 3825 C CA . VAL B 1 246 ? 11.211 18.203 -7.363 1 97.19 246 VAL B CA 1
ATOM 3826 C C . VAL B 1 246 ? 12.25 19.312 -7.551 1 97.19 246 VAL B C 1
ATOM 3828 O O . VAL B 1 246 ? 11.914 20.422 -7.969 1 97.19 246 VAL B O 1
ATOM 3831 N N . PRO B 1 247 ? 13.438 19.031 -7.168 1 96.69 247 PRO B N 1
ATOM 3832 C CA . PRO B 1 247 ? 14.477 19.969 -7.566 1 96.69 247 PRO B CA 1
ATOM 3833 C C . PRO B 1 247 ? 14.742 19.969 -9.07 1 96.69 247 PRO B C 1
ATOM 3835 O O . PRO B 1 247 ? 14.359 19.016 -9.758 1 96.69 247 PRO B O 1
ATOM 3838 N N . SER B 1 248 ? 15.352 20.984 -9.555 1 94.44 248 SER B N 1
ATOM 3839 C CA . SER B 1 248 ? 15.547 21.156 -10.992 1 94.44 248 SER B CA 1
ATOM 3840 C C . SER B 1 248 ? 16.406 20.031 -11.57 1 94.44 248 SER B C 1
ATOM 3842 O O . SER B 1 248 ? 16.328 19.734 -12.766 1 94.44 248 SER B O 1
ATOM 3844 N N . CYS B 1 249 ? 17.156 19.359 -10.75 1 94.88 249 CYS B N 1
ATOM 3845 C CA . CYS B 1 249 ? 18.078 18.328 -11.219 1 94.88 249 CYS B CA 1
ATOM 3846 C C . CYS B 1 249 ? 17.391 16.969 -11.234 1 94.88 249 CYS B C 1
ATOM 3848 O O . CYS B 1 249 ? 18.031 15.953 -11.547 1 94.88 249 CYS B O 1
ATOM 3850 N N . GLN B 1 250 ? 16.141 16.938 -10.883 1 95.38 250 GLN B N 1
ATOM 3851 C CA . GLN B 1 250 ? 15.422 15.672 -10.805 1 95.38 250 GLN B CA 1
ATOM 3852 C C . GLN B 1 250 ? 14.133 15.719 -11.625 1 95.38 250 GLN B C 1
ATOM 3854 O O . GLN B 1 250 ? 13.266 16.562 -11.375 1 95.38 250 GLN B O 1
ATOM 3859 N N . ALA B 1 251 ? 13.969 14.836 -12.578 1 92.94 251 ALA B N 1
ATOM 3860 C CA . ALA B 1 251 ? 12.781 14.828 -13.422 1 92.94 251 ALA B CA 1
ATOM 3861 C C . ALA B 1 251 ? 11.844 13.688 -13.047 1 92.94 251 ALA B C 1
ATOM 3863 O O . ALA B 1 251 ? 10.648 13.719 -13.367 1 92.94 251 ALA B O 1
ATOM 3864 N N . SER B 1 252 ? 12.414 12.633 -12.523 1 93.88 252 SER B N 1
ATOM 3865 C CA . SER B 1 252 ? 11.688 11.469 -12.008 1 93.88 252 SER B CA 1
ATOM 3866 C C . SER B 1 252 ? 12.5 10.742 -10.945 1 93.88 252 SER B C 1
ATOM 3868 O O . SER B 1 252 ? 13.57 11.203 -10.539 1 93.88 252 SER B O 1
ATOM 3870 N N . THR B 1 253 ? 12.008 9.625 -10.422 1 93.88 253 THR B N 1
ATOM 3871 C CA . THR B 1 253 ? 12.734 8.875 -9.398 1 93.88 253 THR B CA 1
ATOM 3872 C C . THR B 1 253 ? 14.07 8.367 -9.938 1 93.88 253 THR B C 1
ATOM 3874 O O . THR B 1 253 ? 15.023 8.188 -9.18 1 93.88 253 THR B O 1
ATOM 3877 N N . THR B 1 254 ? 14.148 8.195 -11.258 1 91.12 254 THR B N 1
ATOM 3878 C CA . THR B 1 254 ? 15.352 7.582 -11.805 1 91.12 254 THR B CA 1
ATOM 3879 C C . THR B 1 254 ? 16.078 8.555 -12.742 1 91.12 254 THR B C 1
ATOM 3881 O O . THR B 1 254 ? 17.203 8.297 -13.156 1 91.12 254 THR B O 1
ATOM 3884 N N . ALA B 1 255 ? 15.422 9.602 -13.102 1 93.31 255 ALA B N 1
ATOM 3885 C CA . ALA B 1 255 ? 16.031 10.594 -13.977 1 93.31 255 ALA B CA 1
ATOM 3886 C C . ALA B 1 255 ? 16.625 11.75 -13.164 1 93.31 255 ALA B C 1
ATOM 3888 O O . ALA B 1 255 ? 15.906 12.688 -12.805 1 93.31 255 ALA B O 1
ATOM 3889 N N . LEU B 1 256 ? 17.922 11.719 -12.961 1 92.75 256 LEU B N 1
ATOM 3890 C CA . LEU B 1 256 ? 18.656 12.711 -12.188 1 92.75 256 LEU B CA 1
ATOM 3891 C C . LEU B 1 256 ? 19.859 13.227 -12.977 1 92.75 256 LEU B C 1
ATOM 3893 O O . LEU B 1 256 ? 20.516 12.461 -13.68 1 92.75 256 LEU B O 1
ATOM 3897 N N . TYR B 1 257 ? 20 14.531 -12.898 1 91.88 257 TYR B N 1
ATOM 3898 C CA . TYR B 1 257 ? 21.203 15.133 -13.453 1 91.88 257 TYR B CA 1
ATOM 3899 C C . TYR B 1 257 ? 22.188 15.508 -12.344 1 91.88 257 TYR B C 1
ATOM 3901 O O . TYR B 1 257 ? 21.828 16.25 -11.422 1 91.88 257 TYR B O 1
ATOM 3909 N N . ARG B 1 258 ? 23.297 14.852 -12.352 1 90.88 258 ARG B N 1
ATOM 3910 C CA . ARG B 1 258 ? 24.359 15.18 -11.391 1 90.88 258 ARG B CA 1
ATOM 3911 C C . ARG B 1 258 ? 25.516 15.891 -12.086 1 90.88 258 ARG B C 1
ATOM 3913 O O . ARG B 1 258 ? 26.047 15.398 -13.086 1 90.88 258 ARG B O 1
ATOM 3920 N N . LYS B 1 259 ? 25.859 17.078 -11.57 1 86.62 259 LYS B N 1
ATOM 3921 C CA . LYS B 1 259 ? 27 17.797 -12.109 1 86.62 259 LYS B CA 1
ATOM 3922 C C . LYS B 1 259 ? 28.297 17.047 -11.875 1 86.62 259 LYS B C 1
ATOM 3924 O O . LYS B 1 259 ? 28.5 16.453 -10.812 1 86.62 259 LYS B O 1
ATOM 3929 N N . THR B 1 260 ? 29 16.688 -13 1 77.19 260 THR B N 1
ATOM 3930 C CA . THR B 1 260 ? 30.312 16.062 -12.875 1 77.19 260 THR B CA 1
ATOM 3931 C C . THR B 1 260 ? 31.375 17.094 -12.5 1 77.19 260 THR B C 1
ATOM 3933 O O . THR B 1 260 ? 31.312 18.25 -12.938 1 77.19 260 THR B O 1
ATOM 3936 N N . GLU B 1 261 ? 32.25 16.969 -11.547 1 59.25 261 GLU B N 1
ATOM 3937 C CA . GLU B 1 261 ? 33.438 17.812 -11.359 1 59.25 261 GLU B CA 1
ATOM 3938 C C . GLU B 1 261 ? 34.281 17.875 -12.625 1 59.25 261 GLU B C 1
ATOM 3940 O O . GLU B 1 261 ? 34.312 16.922 -13.406 1 59.25 261 GLU B O 1
#

Solvent-accessible surface area (backbone atoms only — not comparable to full-atom values):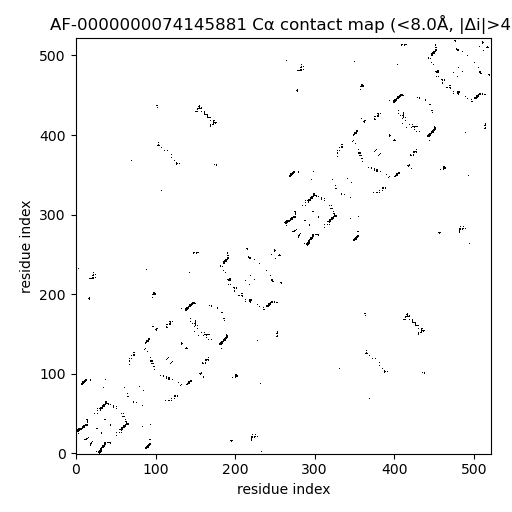 25934 Å² total; per-residue (Å²): 134,46,85,41,48,74,35,22,36,37,31,31,34,26,60,44,42,47,29,31,29,27,51,50,45,48,46,73,61,20,31,24,34,35,35,37,21,18,75,54,41,69,55,30,48,53,49,34,55,50,48,45,71,74,26,78,70,32,43,65,45,66,37,72,43,55,51,54,39,54,69,55,44,51,53,52,65,73,62,44,55,76,94,62,53,70,54,37,30,42,34,45,46,45,62,68,50,64,55,70,43,48,65,67,62,55,55,64,68,47,47,50,50,36,42,33,30,37,34,51,12,45,51,46,48,49,27,57,50,48,45,50,16,51,74,62,75,26,36,35,38,38,37,40,56,51,28,45,36,35,78,38,60,44,68,34,32,32,67,51,19,12,31,21,17,18,40,50,38,32,47,54,14,51,40,61,62,31,65,90,46,56,44,39,48,28,34,40,17,47,49,59,54,64,45,62,57,51,20,55,16,55,74,61,40,47,71,63,35,52,56,73,44,56,48,37,75,57,31,42,24,53,62,55,14,49,51,53,50,53,47,76,59,44,58,83,88,52,66,58,53,69,45,77,48,59,24,92,40,39,83,51,84,82,44,67,51,57,62,77,133,135,46,85,40,47,74,36,23,36,37,31,31,34,26,60,43,44,48,30,32,29,27,53,51,46,46,47,73,60,20,33,23,34,36,37,37,22,16,75,54,41,69,54,31,50,53,50,37,55,50,48,44,71,73,27,79,70,31,42,65,45,61,39,70,44,54,51,53,38,54,68,55,43,51,53,53,65,74,61,44,57,77,94,62,53,70,54,38,31,41,34,44,45,44,63,67,49,63,58,70,44,49,68,68,62,56,55,64,71,48,49,49,50,34,43,32,30,38,34,52,13,44,51,47,48,48,26,57,50,48,44,49,16,52,74,61,74,27,36,34,38,38,36,41,56,51,26,45,37,37,80,39,61,44,71,33,33,33,67,51,18,12,32,22,17,17,41,50,39,31,48,55,15,51,39,60,63,31,64,89,46,56,45,38,48,28,34,40,16,45,50,58,54,64,45,61,59,51,21,53,17,56,74,62,41,48,69,63,36,53,56,74,43,57,48,40,72,60,31,43,24,52,62,54,14,49,52,52,49,55,46,78,59,44,58,86,89,51,67,55,54,68,45,78,47,58,24,92,40,40,83,51,84,82,45,67,52,58,61,77,133

pLDDT: mean 96.98, std 3.5, range [59.25, 98.94]

Sequence (522 aa):
MSKLDGKTILITGASAGIGKATAIEIAKTGKAKLILTARRVAVLEELKAELESKYEGVKVLPLKLDVSNVKEVESTIASLPEEFANIDVLINNAGLALGINFVRDLDMQETMTMVNTNVVGLIAMTKAVIRIFYKNGGRGDIVNVSSIGSQECYPRGSVYCCTKAAVSMFTSAVRRETIDTRIRVLEIDPGMVLTEFNTVRVHGDKAFADKLYEGCDPLTGQDVGELIVFGITRRENVVLAEASIVPSCQASTTALYRKTEMSKLDGKTILITGASAGIGKATAIEIAKTGKAKLILTARRVAVLEELKAELESKYEGVKVLPLKLDVSNVKEVESTIASLPEEFANIDVLINNAGLALGINFVRDLDMQETMTMVNTNVVGLIAMTKAVIRIFYKNGGRGDIVNVSSIGSQECYPRGSVYCCTKAAVSMFTSAVRRETIDTRIRVLEIDPGMVLTEFNTVRVHGDKAFADKLYEGCDPLTGQDVGELIVFGITRRENVVLAEASIVPSCQASTTALYRKTE

Organism: Schizosaccharomyces japonicus (strain yFS275 / FY16936) (NCBI:txid402676)